Protein 2DKH (pdb70)

Structure (mmCIF, N/CA/C/O backbone):
data_2DKH
#
_entry.id   2DKH
#
_cell.length_a   73.590
_cell.length_b   73.590
_cell.length_c   224.770
_cell.angle_alpha   90.00
_cell.angle_beta   90.00
_cell.angle_gamma   120.00
#
_symmetry.space_group_name_H-M   'P 32 2 1'
#
loop_
_entity.id
_entity.type
_entity.pdbx_description
1 polymer '3-hydroxybenzoate hydroxylase'
2 non-polymer 'SULFATE ION'
3 non-polymer 'FLAVIN-ADENINE DINUCLEOTIDE'
4 non-polymer '3-HYDROXYBENZOIC ACID'
5 water water
#
loop_
_atom_site.group_PDB
_atom_site.id
_atom_site.type_symbol
_atom_site.label_atom_id
_atom_site.label_alt_id
_atom_site.label_comp_id
_atom_site.label_asym_id
_atom_site.label_entity_id
_atom_site.label_seq_id
_atom_site.pdbx_PDB_ins_code
_atom_site.Cartn_x
_atom_site.Cartn_y
_atom_site.Cartn_z
_atom_site.occupancy
_atom_site.B_iso_or_equiv
_atom_site.auth_seq_id
_atom_site.auth_comp_id
_atom_site.auth_asym_id
_atom_site.auth_atom_id
_atom_site.pdbx_PDB_model_num
ATOM 1 N N . MET A 1 1 ? 21.319 72.944 29.682 1.00 28.33 1 MET A N 1
ATOM 2 C CA . MET A 1 1 ? 20.047 73.183 28.948 1.00 30.69 1 MET A CA 1
ATOM 3 C C . MET A 1 1 ? 19.731 74.670 28.944 1.00 29.94 1 MET A C 1
ATOM 4 O O . MET A 1 1 ? 20.071 75.395 29.887 1.00 29.40 1 MET A O 1
ATOM 9 N N . GLN A 1 2 ? 19.098 75.136 27.875 1.00 24.08 2 GLN A N 1
ATOM 10 C CA . GLN A 1 2 ? 18.742 76.549 27.801 1.00 25.72 2 GLN A CA 1
ATOM 11 C C . GLN A 1 2 ? 17.232 76.687 27.745 1.00 25.52 2 GLN A C 1
ATOM 12 O O . GLN A 1 2 ? 16.545 75.871 27.126 1.00 26.86 2 GLN A O 1
ATOM 18 N N . PHE A 1 3 ? 16.725 77.711 28.421 1.00 22.86 3 PHE A N 1
ATOM 19 C CA . PHE A 1 3 ? 15.299 77.967 28.462 1.00 23.90 3 PHE A CA 1
ATOM 20 C C . PHE A 1 3 ? 15.013 79.421 28.820 1.00 25.70 3 PHE A C 1
ATOM 21 O O . PHE A 1 3 ? 15.937 80.192 29.081 1.00 23.81 3 PHE A O 1
ATOM 29 N N . HIS A 1 4 ? 13.727 79.770 28.839 1.00 24.97 4 HIS A N 1
ATOM 30 C CA . HIS A 1 4 ? 13.251 81.141 29.075 1.00 24.47 4 HIS A CA 1
ATOM 31 C C . HIS A 1 4 ? 13.652 81.984 27.864 1.00 26.68 4 HIS A C 1
ATOM 32 O O . HIS A 1 4 ? 13.718 83.207 27.944 1.00 26.14 4 HIS A O 1
ATOM 39 N N . LEU A 1 5 ? 13.896 81.326 26.735 1.00 26.48 5 LEU A N 1
ATOM 40 C CA . LEU A 1 5 ? 14.318 82.031 25.528 1.00 30.51 5 LEU A CA 1
ATOM 41 C C . LEU A 1 5 ? 13.327 83.090 25.057 1.00 31.56 5 LEU A C 1
ATOM 42 O O . LEU A 1 5 ? 13.723 84.183 24.636 1.00 30.03 5 LEU A O 1
ATOM 47 N N . ASN A 1 6 ? 12.042 82.765 25.129 1.00 29.96 6 ASN A N 1
ATOM 48 C CA . ASN A 1 6 ? 11.014 83.686 24.659 1.00 32.77 6 ASN A CA 1
ATOM 49 C C . ASN A 1 6 ? 10.210 84.344 25.765 1.00 37.15 6 ASN A C 1
ATOM 50 O O . ASN A 1 6 ? 9.193 84.992 25.505 1.00 35.50 6 ASN A O 1
ATOM 55 N N . GLY A 1 7 ? 10.687 84.196 26.994 1.00 29.88 7 GLY A N 1
ATOM 56 C CA . GLY A 1 7 ? 10.002 84.763 28.136 1.00 31.99 7 GLY A CA 1
ATOM 57 C C . GLY A 1 7 ? 10.110 83.784 29.287 1.00 30.76 7 GLY A C 1
ATOM 58 O O . GLY A 1 7 ? 10.451 82.619 29.087 1.00 28.56 7 GLY A O 1
ATOM 59 N N . PHE A 1 8 ? 9.826 84.246 30.496 1.00 32.37 8 PHE A N 1
ATOM 60 C CA . PHE A 1 8 ? 9.902 83.364 31.647 1.00 34.26 8 PHE A CA 1
ATOM 61 C C . PHE A 1 8 ? 8.811 82.311 31.574 1.00 33.83 8 PHE A C 1
ATOM 62 O O . PHE A 1 8 ? 7.649 82.613 31.317 1.00 32.35 8 PHE A O 1
ATOM 70 N N . ARG A 1 9 ? 9.205 81.069 31.808 1.00 31.83 9 ARG A N 1
ATOM 71 C CA . ARG A 1 9 ? 8.301 79.933 31.765 1.00 36.59 9 ARG A CA 1
ATOM 72 C C . ARG A 1 9 ? 8.481 79.201 33.096 1.00 34.61 9 ARG A C 1
ATOM 73 O O . ARG A 1 9 ? 9.553 78.676 33.379 1.00 30.16 9 ARG A O 1
ATOM 81 N N . PRO A 1 10 ? 7.438 79.171 33.944 1.00 35.67 10 PRO A N 1
ATOM 82 C CA . PRO A 1 10 ? 7.566 78.488 35.237 1.00 34.81 10 PRO A CA 1
ATOM 83 C C . PRO A 1 10 ? 7.538 76.961 35.156 1.00 31.51 10 PRO A C 1
ATOM 84 O O . PRO A 1 10 ? 7.182 76.390 34.130 1.00 31.05 10 PRO A O 1
ATOM 88 N N . GLY A 1 11 ? 7.930 76.313 36.249 1.00 30.44 11 GLY A N 1
ATOM 89 C CA . GLY A 1 11 ? 7.919 74.862 36.307 1.00 30.50 11 GLY A CA 1
ATOM 90 C C . GLY A 1 11 ? 9.142 74.182 35.728 1.00 29.80 11 GLY A C 1
ATOM 91 O O . GLY A 1 11 ? 10.147 74.823 35.430 1.00 30.71 11 GLY A O 1
ATOM 92 N N . ASN A 1 12 ? 9.056 72.867 35.572 1.00 28.71 12 ASN A N 1
ATOM 93 C CA . ASN A 1 12 ? 10.168 72.092 35.032 1.00 31.43 12 ASN A CA 1
ATOM 94 C C . ASN A 1 12 ? 10.377 72.472 33.566 1.00 28.40 12 ASN A C 1
ATOM 95 O O . ASN A 1 12 ? 9.490 72.277 32.737 1.00 24.22 12 ASN A O 1
ATOM 100 N N . PRO A 1 13 ? 11.555 73.019 33.230 1.00 25.74 13 PRO A N 1
ATOM 101 C CA . PRO A 1 13 ? 11.829 73.414 31.846 1.00 27.69 13 PRO A CA 1
ATOM 102 C C . PRO A 1 13 ? 11.867 72.252 30.854 1.00 27.35 13 PRO A C 1
ATOM 103 O O . PRO A 1 13 ? 11.807 72.474 29.644 1.00 26.87 13 PRO A O 1
ATOM 107 N N . LEU A 1 14 ? 11.956 71.020 31.362 1.00 25.24 14 LEU A N 1
ATOM 108 C CA . LEU A 1 14 ? 11.963 69.842 30.495 1.00 24.03 14 LEU A CA 1
ATOM 109 C C . LEU A 1 14 ? 10.556 69.558 29.956 1.00 29.88 14 LEU A C 1
ATOM 110 O O . LEU A 1 14 ? 10.377 68.707 29.078 1.00 31.58 14 LEU A O 1
ATOM 115 N N . ILE A 1 15 ? 9.558 70.258 30.490 1.00 25.20 15 ILE A N 1
ATOM 116 C CA . ILE A 1 15 ? 8.185 70.100 30.006 1.00 24.91 15 ILE A CA 1
ATOM 117 C C . ILE A 1 15 ? 7.985 71.212 28.983 1.00 30.40 15 ILE A C 1
ATOM 118 O O . ILE A 1 15 ? 7.849 72.377 29.343 1.00 28.98 15 ILE A O 1
ATOM 123 N N . ALA A 1 16 ? 7.975 70.854 27.705 1.00 28.77 16 ALA A N 1
ATOM 124 C CA . ALA A 1 16 ? 7.831 71.852 26.655 1.00 32.35 16 ALA A CA 1
ATOM 125 C C . ALA A 1 16 ? 6.396 72.344 26.522 1.00 29.94 16 ALA A C 1
ATOM 126 O O . ALA A 1 16 ? 5.459 71.665 26.917 1.00 28.03 16 ALA A O 1
ATOM 128 N N . PRO A 1 17 ? 6.214 73.563 25.996 1.00 31.01 17 PRO A N 1
ATOM 129 C CA . PRO A 1 17 ? 4.855 74.083 25.826 1.00 34.04 17 PRO A CA 1
ATOM 130 C C . PRO A 1 17 ? 4.206 73.243 24.729 1.00 31.73 17 PRO A C 1
ATOM 131 O O . PRO A 1 17 ? 4.879 72.848 23.779 1.00 31.78 17 PRO A O 1
ATOM 135 N N . ALA A 1 18 ? 2.913 72.970 24.853 1.00 32.15 18 ALA A N 1
ATOM 136 C CA . ALA A 1 18 ? 2.216 72.185 23.839 1.00 33.33 18 ALA A CA 1
ATOM 137 C C . ALA A 1 18 ? 2.147 72.987 22.542 1.00 37.25 18 ALA A C 1
ATOM 138 O O . ALA A 1 18 ? 1.758 74.159 22.547 1.00 37.09 18 ALA A O 1
ATOM 140 N N . SER A 1 19 ? 2.529 72.364 21.431 1.00 32.87 19 SER A N 1
ATOM 141 C CA . SER A 1 19 ? 2.501 73.043 20.141 1.00 34.09 19 SER A CA 1
ATOM 142 C C . SER A 1 19 ? 1.108 73.035 19.521 1.00 34.14 19 SER A C 1
ATOM 143 O O . SER A 1 19 ? 0.408 72.028 19.561 1.00 33.20 19 SER A O 1
ATOM 146 N N . PRO A 1 20 ? 0.686 74.168 18.943 1.00 36.27 20 PRO A N 1
ATOM 147 C CA . PRO A 1 20 ? -0.641 74.214 18.325 1.00 37.60 20 PRO A CA 1
ATOM 148 C C . PRO A 1 20 ? -0.657 73.420 17.020 1.00 39.72 20 PRO A C 1
ATOM 149 O O . PRO A 1 20 ? -1.716 73.156 16.457 1.00 41.88 20 PRO A O 1
ATOM 153 N N . LEU A 1 21 ? 0.528 73.033 16.551 1.00 36.29 21 LEU A N 1
ATOM 154 C CA . LEU A 1 21 ? 0.653 72.263 15.317 1.00 35.15 21 LEU A CA 1
ATOM 155 C C . LEU A 1 21 ? 0.310 70.796 15.523 1.00 38.70 21 LEU A C 1
ATOM 156 O O . LEU A 1 21 ? 0.018 70.078 14.567 1.00 36.51 21 LEU A O 1
ATOM 161 N N . ALA A 1 22 ? 0.349 70.344 16.771 1.00 37.12 22 ALA A N 1
ATOM 162 C CA . ALA A 1 22 ? 0.054 68.947 17.058 1.00 40.85 22 ALA A CA 1
ATOM 163 C C . ALA A 1 22 ? -1.341 68.743 17.634 1.00 38.75 22 ALA A C 1
ATOM 164 O O . ALA A 1 22 ? -1.628 69.150 18.757 1.00 40.37 22 ALA A O 1
ATOM 166 N N . PRO A 1 23 ? -2.234 68.102 16.866 1.00 40.02 23 PRO A N 1
ATOM 167 C CA . PRO A 1 23 ? -3.585 67.882 17.389 1.00 40.98 23 PRO A CA 1
ATOM 168 C C . PRO A 1 23 ? -3.555 67.028 18.656 1.00 43.51 23 PRO A C 1
ATOM 169 O O . PRO A 1 23 ? -2.641 66.220 18.847 1.00 42.57 23 PRO A O 1
ATOM 173 N N . ALA A 1 24 ? -4.546 67.214 19.523 1.00 41.22 24 ALA A N 1
ATOM 174 C CA . ALA A 1 24 ? -4.615 66.453 20.766 1.00 39.55 24 ALA A CA 1
ATOM 175 C C . ALA A 1 24 ? -4.793 64.962 20.473 1.00 36.76 24 ALA A C 1
ATOM 176 O O . ALA A 1 24 ? -5.352 64.589 19.440 1.00 36.67 24 ALA A O 1
ATOM 178 N N . HIS A 1 25 ? -4.307 64.124 21.385 1.00 35.28 25 HIS A N 1
ATOM 179 C CA . HIS A 1 25 ? -4.408 62.670 21.255 1.00 38.65 25 HIS A CA 1
ATOM 180 C C . HIS A 1 25 ? -5.881 62.262 21.240 1.00 41.11 25 HIS A C 1
ATOM 181 O O . HIS A 1 25 ? -6.669 62.723 22.066 1.00 42.70 25 HIS A O 1
ATOM 188 N N . THR A 1 26 ? -6.246 61.391 20.308 1.00 43.49 26 THR A N 1
ATOM 189 C CA . THR A 1 26 ? -7.626 60.937 20.197 1.00 43.34 26 THR A CA 1
ATOM 190 C C . THR A 1 26 ? -7.769 59.467 20.591 1.00 44.82 26 THR A C 1
ATOM 191 O O . THR A 1 26 ? -6.827 58.680 20.464 1.00 38.22 26 THR A O 1
ATOM 195 N N . GLU A 1 27 ? -8.954 59.108 21.070 1.00 44.82 27 GLU A N 1
ATOM 196 C CA . GLU A 1 27 ? -9.238 57.741 21.489 1.00 43.88 27 GLU A CA 1
ATOM 197 C C . GLU A 1 27 ? -9.000 56.796 20.312 1.00 42.65 27 GLU A C 1
ATOM 198 O O . GLU A 1 27 ? -8.401 55.728 20.462 1.00 43.97 27 GLU A O 1
ATOM 204 N N . ALA A 1 28 ? -9.466 57.203 19.137 1.00 41.02 28 ALA A N 1
ATOM 205 C CA . ALA A 1 28 ? -9.295 56.407 17.933 1.00 36.07 28 ALA A CA 1
ATOM 206 C C . ALA A 1 28 ? -7.997 56.800 17.237 1.00 36.46 28 ALA A C 1
ATOM 207 O O . ALA A 1 28 ? -7.522 57.927 17.382 1.00 35.81 28 ALA A O 1
ATOM 209 N N . VAL A 1 29 ? -7.421 55.862 16.494 1.00 36.93 29 VAL A N 1
ATOM 210 C CA . VAL A 1 29 ? -6.197 56.133 15.750 1.00 39.46 29 VAL A CA 1
ATOM 211 C C . VAL A 1 29 ? -6.583 57.050 14.595 1.00 39.76 29 VAL A C 1
ATOM 212 O O . VAL A 1 29 ? -7.589 56.821 13.929 1.00 40.31 29 VAL A O 1
ATOM 216 N N . PRO A 1 30 ? -5.796 58.107 14.348 1.00 40.55 30 PRO A N 1
ATOM 217 C CA . PRO A 1 30 ? -6.114 59.021 13.248 1.00 38.79 30 PRO A CA 1
ATOM 218 C C . PRO A 1 30 ? -6.224 58.294 11.910 1.00 35.85 30 PRO A C 1
ATOM 219 O O . PRO A 1 30 ? -5.643 57.227 11.725 1.00 37.11 30 PRO A O 1
ATOM 223 N N . SER A 1 31 ? -6.976 58.872 10.979 1.00 35.87 31 SER A N 1
ATOM 224 C CA . SER A 1 31 ? -7.170 58.259 9.670 1.00 38.62 31 SER A CA 1
ATOM 225 C C . SER A 1 31 ? -5.953 58.397 8.764 1.00 36.12 31 SER A C 1
ATOM 226 O O . SER A 1 31 ? -5.734 57.573 7.875 1.00 36.00 31 SER A O 1
ATOM 229 N N . GLN A 1 32 ? -5.174 59.448 8.979 1.00 34.53 32 GLN A N 1
ATOM 230 C CA . GLN A 1 32 ? -3.976 59.681 8.178 1.00 35.30 32 GLN A CA 1
ATOM 231 C C . GLN A 1 32 ? -2.876 60.235 9.068 1.00 29.43 32 GLN A C 1
ATOM 232 O O . GLN A 1 32 ? -3.139 61.047 9.953 1.00 32.43 32 GLN A O 1
ATOM 238 N N . VAL A 1 33 ? -1.648 59.788 8.834 1.00 30.57 33 VAL A N 1
ATOM 239 C CA . VAL A 1 33 ? -0.514 60.267 9.615 1.00 28.45 33 VAL A CA 1
ATOM 240 C C . VAL A 1 33 ? 0.722 60.297 8.734 1.00 26.88 33 VAL A C 1
ATOM 241 O O . VAL A 1 33 ? 0.756 59.683 7.670 1.00 29.68 33 VAL A O 1
ATOM 245 N N . ASP A 1 34 ? 1.738 61.017 9.188 1.00 25.54 34 ASP A N 1
ATOM 246 C CA . ASP A 1 34 ? 2.988 61.104 8.447 1.00 27.61 34 ASP A CA 1
ATOM 247 C C . ASP A 1 34 ? 3.774 59.830 8.700 1.00 28.28 34 ASP A C 1
ATOM 248 O O . ASP A 1 34 ? 4.266 59.191 7.770 1.00 29.04 34 ASP A O 1
ATOM 253 N N . VAL A 1 35 ? 3.860 59.450 9.970 1.00 26.58 35 VAL A N 1
ATOM 254 C CA . VAL A 1 35 ? 4.594 58.258 10.358 1.00 25.01 35 VAL A CA 1
ATOM 255 C C . VAL A 1 35 ? 3.799 57.372 11.313 1.00 23.49 35 VAL A C 1
ATOM 256 O O . VAL A 1 35 ? 3.287 57.840 12.329 1.00 24.99 35 VAL A O 1
ATOM 260 N N . LEU A 1 36 ? 3.682 56.097 10.961 1.00 27.10 36 LEU A N 1
ATOM 261 C CA . LEU A 1 36 ? 3.014 55.137 11.831 1.00 25.41 36 LEU A CA 1
ATOM 262 C C . LEU A 1 36 ? 4.123 54.209 12.311 1.00 26.60 36 LEU A C 1
ATOM 263 O O . LEU A 1 36 ? 4.807 53.573 11.502 1.00 26.91 36 LEU A O 1
ATOM 268 N N . ILE A 1 37 ? 4.312 54.153 13.623 1.00 23.72 37 ILE A N 1
ATOM 269 C CA . ILE A 1 37 ? 5.338 53.304 14.223 1.00 22.77 37 ILE A CA 1
ATOM 270 C C . ILE A 1 37 ? 4.625 52.121 14.852 1.00 24.05 37 ILE A C 1
ATOM 271 O O . ILE A 1 37 ? 3.667 52.306 15.596 1.00 25.25 37 ILE A O 1
ATOM 276 N N . VAL A 1 38 ? 5.081 50.911 14.548 1.00 23.59 38 VAL A N 1
ATOM 277 C CA . VAL A 1 38 ? 4.455 49.717 15.105 1.00 24.17 38 VAL A CA 1
ATOM 278 C C . VAL A 1 38 ? 5.339 49.103 16.187 1.00 27.15 38 VAL A C 1
ATOM 279 O O . VAL A 1 38 ? 6.446 48.637 15.902 1.00 24.87 38 VAL A O 1
ATOM 283 N N . GLY A 1 39 ? 4.843 49.124 17.422 1.00 25.00 39 GLY A N 1
ATOM 284 C CA . GLY A 1 39 ? 5.571 48.553 18.537 1.00 26.83 39 GLY A CA 1
ATOM 285 C C . GLY A 1 39 ? 6.173 49.542 19.517 1.00 28.62 39 GLY A C 1
ATOM 286 O O . GLY A 1 39 ? 6.929 50.436 19.123 1.00 29.88 39 GLY A O 1
ATOM 287 N N . CYS A 1 40 ? 5.838 49.383 20.795 1.00 23.90 40 CYS A N 1
ATOM 288 C CA . CYS A 1 40 ? 6.372 50.249 21.844 1.00 24.00 40 CYS A CA 1
ATOM 289 C C . CYS A 1 40 ? 7.487 49.565 22.617 1.00 23.25 40 CYS A C 1
ATOM 290 O O . CYS A 1 40 ? 7.513 49.589 23.852 1.00 24.57 40 CYS A O 1
ATOM 293 N N . GLY A 1 41 ? 8.400 48.942 21.881 1.00 24.50 41 GLY A N 1
ATOM 294 C CA . GLY A 1 41 ? 9.539 48.315 22.522 1.00 22.98 41 GLY A CA 1
ATOM 295 C C . GLY A 1 41 ? 10.644 49.362 22.474 1.00 21.66 41 GLY A C 1
ATOM 296 O O . GLY A 1 41 ? 10.382 50.516 22.113 1.00 22.65 41 GLY A O 1
ATOM 297 N N . PRO A 1 42 ? 11.888 49.006 22.814 1.00 22.89 42 PRO A N 1
ATOM 298 C CA . PRO A 1 42 ? 12.990 49.975 22.786 1.00 23.37 42 PRO A CA 1
ATOM 299 C C . PRO A 1 42 ? 13.145 50.680 21.441 1.00 25.05 42 PRO A C 1
ATOM 300 O O . PRO A 1 42 ? 13.344 51.895 21.384 1.00 24.85 42 PRO A O 1
ATOM 304 N N . ALA A 1 43 ? 13.035 49.927 20.351 1.00 22.29 43 ALA A N 1
ATOM 305 C CA . ALA A 1 43 ? 13.190 50.535 19.034 1.00 25.73 43 ALA A CA 1
ATOM 306 C C . ALA A 1 43 ? 12.079 51.542 18.728 1.00 26.17 43 ALA A C 1
ATOM 307 O O . ALA A 1 43 ? 12.339 52.671 18.283 1.00 23.82 43 ALA A O 1
ATOM 309 N N . GLY A 1 44 ? 10.839 51.140 18.976 1.00 24.15 44 GLY A N 1
ATOM 310 C CA . GLY A 1 44 ? 9.719 52.021 18.685 1.00 22.00 44 GLY A CA 1
ATOM 311 C C . GLY A 1 44 ? 9.687 53.270 19.546 1.00 22.90 44 GLY A C 1
ATOM 312 O O . GLY A 1 44 ? 9.387 54.359 19.053 1.00 23.60 44 GLY A O 1
ATOM 313 N N . LEU A 1 45 ? 10.000 53.128 20.829 1.00 21.21 45 LEU A N 1
ATOM 314 C CA . LEU A 1 45 ? 9.975 54.275 21.728 1.00 22.83 45 LEU A CA 1
ATOM 315 C C . LEU A 1 45 ? 11.127 55.238 21.469 1.00 25.71 45 LEU A C 1
ATOM 316 O O . LEU A 1 45 ? 10.987 56.440 21.698 1.00 23.84 45 LEU A O 1
ATOM 321 N N . THR A 1 46 ? 12.259 54.713 21.001 1.00 21.01 46 THR A N 1
ATOM 322 C CA . THR A 1 46 ? 13.399 55.573 20.677 1.00 21.55 46 THR A CA 1
ATOM 323 C C . THR A 1 46 ? 12.979 56.431 19.474 1.00 22.97 46 THR A C 1
ATOM 324 O O . THR A 1 46 ? 13.179 57.651 19.451 1.00 20.90 46 THR A O 1
ATOM 328 N N . LEU A 1 47 ? 12.388 55.787 18.476 1.00 22.42 47 LEU A N 1
ATOM 329 C CA . LEU A 1 47 ? 11.942 56.500 17.282 1.00 21.43 47 LEU A CA 1
ATOM 330 C C . LEU A 1 47 ? 10.836 57.494 17.617 1.00 22.85 47 LEU A C 1
ATOM 331 O O . LEU A 1 47 ? 10.856 58.640 17.150 1.00 21.89 47 LEU A O 1
ATOM 336 N N . ALA A 1 48 ? 9.876 57.072 18.435 1.00 22.65 48 ALA A N 1
ATOM 337 C CA . ALA A 1 48 ? 8.776 57.961 18.814 1.00 23.13 48 ALA A CA 1
ATOM 338 C C . ALA A 1 48 ? 9.285 59.177 19.590 1.00 24.11 48 ALA A C 1
ATOM 339 O O . ALA A 1 48 ? 8.845 60.307 19.362 1.00 22.35 48 ALA A O 1
ATOM 341 N N . ALA A 1 49 ? 10.216 58.940 20.506 1.00 20.85 49 ALA A N 1
ATOM 342 C CA . ALA A 1 49 ? 10.778 60.020 21.310 1.00 20.64 49 ALA A CA 1
ATOM 343 C C . ALA A 1 49 ? 11.484 61.016 20.397 1.00 22.21 49 ALA A C 1
ATOM 344 O O . ALA A 1 49 ? 11.409 62.237 20.608 1.00 23.24 49 ALA A O 1
ATOM 346 N N . GLN A 1 50 ? 12.165 60.506 19.376 1.00 21.27 50 GLN A N 1
ATOM 347 C CA . GLN A 1 50 ? 12.857 61.390 18.442 1.00 23.09 50 GLN A CA 1
ATOM 348 C C . GLN A 1 50 ? 11.854 62.225 17.638 1.00 21.90 50 GLN A C 1
ATOM 349 O O . GLN A 1 50 ? 11.976 63.451 17.552 1.00 23.37 50 GLN A O 1
ATOM 355 N N . LEU A 1 51 ? 10.844 61.572 17.073 1.00 22.24 51 LEU A N 1
ATOM 356 C CA . LEU A 1 51 ? 9.865 62.288 16.261 1.00 24.42 51 LEU A CA 1
ATOM 357 C C . LEU A 1 51 ? 8.947 63.213 17.065 1.00 25.22 51 LEU A C 1
ATOM 358 O O . LEU A 1 51 ? 8.372 64.153 16.514 1.00 26.31 51 LEU A O 1
ATOM 363 N N . ALA A 1 52 ? 8.822 62.958 18.365 1.00 23.64 52 ALA A N 1
ATOM 364 C CA . ALA A 1 52 ? 7.976 63.781 19.228 1.00 21.17 52 ALA A CA 1
ATOM 365 C C . ALA A 1 52 ? 8.514 65.205 19.314 1.00 25.33 52 ALA A C 1
ATOM 366 O O . ALA A 1 52 ? 7.787 66.127 19.682 1.00 25.49 52 ALA A O 1
ATOM 368 N N . ALA A 1 53 ? 9.788 65.382 18.980 1.00 24.10 53 ALA A N 1
ATOM 369 C CA . ALA A 1 53 ? 10.396 66.709 19.039 1.00 26.09 53 ALA A CA 1
ATOM 370 C C . ALA A 1 53 ? 9.930 67.602 17.898 1.00 29.27 53 ALA A C 1
ATOM 371 O O . ALA A 1 53 ? 10.128 68.817 17.931 1.00 31.64 53 ALA A O 1
ATOM 373 N N . PHE A 1 54 ? 9.307 66.998 16.891 1.00 25.71 54 PHE A N 1
ATOM 374 C CA . PHE A 1 54 ? 8.856 67.733 15.712 1.00 25.49 54 PHE A CA 1
ATOM 375 C C . PHE A 1 54 ? 7.333 67.716 15.640 1.00 25.53 54 PHE A C 1
ATOM 376 O O . PHE A 1 54 ? 6.737 66.858 14.989 1.00 25.07 54 PHE A O 1
ATOM 384 N N . PRO A 1 55 ? 6.686 68.695 16.291 1.00 28.35 55 PRO A N 1
ATOM 385 C CA . PRO A 1 55 ? 5.223 68.798 16.327 1.00 25.78 55 PRO A CA 1
ATOM 386 C C . PRO A 1 55 ? 4.519 68.985 14.984 1.00 30.45 55 PRO A C 1
ATOM 387 O O . PRO A 1 55 ? 3.317 68.735 14.874 1.00 29.56 55 PRO A O 1
ATOM 391 N N . ASP A 1 56 ? 5.267 69.413 13.970 1.00 25.35 56 ASP A N 1
ATOM 392 C CA . ASP A 1 56 ? 4.727 69.606 12.627 1.00 30.16 56 ASP A CA 1
ATOM 393 C C . ASP A 1 56 ? 4.546 68.268 11.907 1.00 31.49 56 ASP A C 1
ATOM 394 O O . ASP A 1 56 ? 3.898 68.188 10.862 1.00 31.17 56 ASP A O 1
ATOM 399 N N . ILE A 1 57 ? 5.131 67.218 12.473 1.00 28.70 57 ILE A N 1
ATOM 400 C CA . ILE A 1 57 ? 5.039 65.879 11.905 1.00 25.75 57 ILE A CA 1
ATOM 401 C C . ILE A 1 57 ? 4.019 65.084 12.720 1.00 28.82 57 ILE A C 1
ATOM 402 O O . ILE A 1 57 ? 4.103 65.027 13.951 1.00 25.83 57 ILE A O 1
ATOM 407 N N . ARG A 1 58 ? 3.045 64.499 12.029 1.00 26.29 58 ARG A N 1
ATOM 408 C CA . ARG A 1 58 ? 2.007 63.702 12.684 1.00 28.92 58 ARG A CA 1
ATOM 409 C C . ARG A 1 58 ? 2.485 62.263 12.838 1.00 26.65 58 ARG A C 1
ATOM 410 O O . ARG A 1 58 ? 2.523 61.501 11.870 1.00 26.38 58 ARG A O 1
ATOM 418 N N . THR A 1 59 ? 2.850 61.909 14.064 1.00 24.58 59 THR A N 1
ATOM 419 C CA . THR A 1 59 ? 3.329 60.571 14.379 1.00 25.02 59 THR A CA 1
ATOM 420 C C . THR A 1 59 ? 2.317 59.820 15.250 1.00 26.19 59 THR A C 1
ATOM 421 O O . THR A 1 59 ? 1.729 60.386 16.173 1.00 28.29 59 THR A O 1
ATOM 425 N N . CYS A 1 60 ? 2.124 58.543 14.941 1.00 24.72 60 CYS A N 1
ATOM 426 C CA . CYS A 1 60 ? 1.226 57.688 15.694 1.00 25.79 60 CYS A CA 1
ATOM 427 C C . CYS A 1 60 ? 2.014 56.417 15.971 1.00 28.65 60 CYS A C 1
ATOM 428 O O . CYS A 1 60 ? 2.647 55.870 15.068 1.00 27.29 60 CYS A O 1
ATOM 431 N N . ILE A 1 61 ? 2.015 55.978 17.224 1.00 25.17 61 ILE A N 1
ATOM 432 C CA . ILE A 1 61 ? 2.699 54.748 17.570 1.00 23.65 61 ILE A CA 1
ATOM 433 C C . ILE A 1 61 ? 1.681 53.813 18.202 1.00 26.01 61 ILE A C 1
ATOM 434 O O . ILE A 1 61 ? 0.983 54.175 19.150 1.00 26.49 61 ILE A O 1
ATOM 439 N N . VAL A 1 62 ? 1.579 52.619 17.635 1.00 24.71 62 VAL A N 1
ATOM 440 C CA . VAL A 1 62 ? 0.640 51.629 18.124 1.00 24.32 62 VAL A CA 1
ATOM 441 C C . VAL A 1 62 ? 1.363 50.483 18.803 1.00 23.74 62 VAL A C 1
ATOM 442 O O . VAL A 1 62 ? 2.535 50.215 18.530 1.00 27.66 62 VAL A O 1
ATOM 446 N N . GLU A 1 63 ? 0.652 49.803 19.694 1.00 23.83 63 GLU A N 1
ATOM 447 C CA . GLU A 1 63 ? 1.219 48.693 20.450 1.00 24.37 63 GLU A CA 1
ATOM 448 C C . GLU A 1 63 ? 0.091 47.720 20.769 1.00 25.38 63 GLU A C 1
ATOM 449 O O . GLU A 1 63 ? -0.986 48.151 21.168 1.00 27.74 63 GLU A O 1
ATOM 455 N N . GLN A 1 64 ? 0.339 46.422 20.602 1.00 27.35 64 GLN A N 1
ATOM 456 C CA . GLN A 1 64 ? -0.693 45.427 20.876 1.00 28.64 64 GLN A CA 1
ATOM 457 C C . GLN A 1 64 ? -0.916 45.243 22.368 1.00 30.42 64 GLN A C 1
ATOM 458 O O . GLN A 1 64 ? -2.031 44.941 22.786 1.00 27.50 64 GLN A O 1
ATOM 464 N N . LYS A 1 65 ? 0.134 45.419 23.171 1.00 29.21 65 LYS A N 1
ATOM 465 C CA . LYS A 1 65 ? -0.010 45.324 24.619 1.00 29.41 65 LYS A CA 1
ATOM 466 C C . LYS A 1 65 ? -0.971 46.438 25.030 1.00 31.13 65 LYS A C 1
ATOM 467 O O . LYS A 1 65 ? -1.093 47.452 24.341 1.00 29.28 65 LYS A O 1
ATOM 473 N N . GLU A 1 66 ? -1.650 46.259 26.154 1.00 28.82 66 GLU A N 1
ATOM 474 C CA . GLU A 1 66 ? -2.647 47.234 26.575 1.00 29.34 66 GLU A CA 1
ATOM 475 C C . GLU A 1 66 ? -2.169 48.420 27.384 1.00 27.40 66 GLU A C 1
ATOM 476 O O . GLU A 1 66 ? -2.950 49.311 27.713 1.00 29.41 66 GLU A O 1
ATOM 482 N N . GLY A 1 67 ? -0.882 48.447 27.686 1.00 28.65 67 GLY A N 1
ATOM 483 C CA . GLY A 1 67 ? -0.341 49.553 28.451 1.00 25.40 67 GLY A CA 1
ATOM 484 C C . GLY A 1 67 ? 1.155 49.375 28.555 1.00 26.69 67 GLY A C 1
ATOM 485 O O . GLY A 1 67 ? 1.699 48.402 28.021 1.00 28.99 67 GLY A O 1
ATOM 486 N N . PRO A 1 68 ? 1.849 50.296 29.229 1.00 27.87 68 PRO A N 1
ATOM 487 C CA . PRO A 1 68 ? 3.303 50.213 29.392 1.00 27.21 68 PRO A CA 1
ATOM 488 C C . PRO A 1 68 ? 3.715 49.016 30.240 1.00 32.69 68 PRO A C 1
ATOM 489 O O . PRO A 1 68 ? 2.971 48.587 31.132 1.00 30.41 68 PRO A O 1
ATOM 493 N N . MET A 1 69 ? 4.894 48.471 29.964 1.00 28.11 69 MET A N 1
ATOM 494 C CA . MET A 1 69 ? 5.375 47.335 30.749 1.00 31.39 69 MET A CA 1
ATOM 495 C C . MET A 1 69 ? 5.953 47.827 32.077 1.00 30.80 69 MET A C 1
ATOM 496 O O . MET A 1 69 ? 6.340 48.996 32.205 1.00 28.33 69 MET A O 1
ATOM 501 N N . GLU A 1 70 ? 5.996 46.938 33.067 1.00 31.24 70 GLU A N 1
ATOM 502 C CA . GLU A 1 70 ? 6.538 47.275 34.382 1.00 31.22 70 GLU A CA 1
ATOM 503 C C . GLU A 1 70 ? 7.848 46.545 34.614 1.00 32.43 70 GLU A C 1
ATOM 504 O O . GLU A 1 70 ? 8.695 46.991 35.378 1.00 30.70 70 GLU A O 1
ATOM 510 N N . LEU A 1 71 ? 8.011 45.412 33.948 1.00 31.62 71 LEU A N 1
ATOM 511 C CA . LEU A 1 71 ? 9.227 44.630 34.098 1.00 36.59 71 LEU A CA 1
ATOM 512 C C . LEU A 1 71 ? 9.582 44.105 32.716 1.00 40.26 71 LEU A C 1
ATOM 513 O O . LEU A 1 71 ? 8.791 43.400 32.078 1.00 42.54 71 LEU A O 1
ATOM 518 N N . GLY A 1 72 ? 10.772 44.462 32.251 1.00 38.09 72 GLY A N 1
ATOM 519 C CA . GLY A 1 72 ? 11.188 44.050 30.929 1.00 38.66 72 GLY A CA 1
ATOM 520 C C . GLY A 1 72 ? 12.148 42.887 30.855 1.00 36.41 72 GLY A C 1
ATOM 521 O O . GLY A 1 72 ? 12.716 42.444 31.857 1.00 35.22 72 GLY A O 1
ATOM 522 N N . GLN A 1 73 ? 12.334 42.402 29.636 1.00 31.11 73 GLN A N 1
ATOM 523 C CA . GLN A 1 73 ? 13.214 41.284 29.380 1.00 30.48 73 GLN A CA 1
ATOM 524 C C . GLN A 1 73 ? 14.685 41.694 29.279 1.00 31.48 73 GLN A C 1
ATOM 525 O O . GLN A 1 73 ? 15.567 40.943 29.679 1.00 33.92 73 GLN A O 1
ATOM 531 N N . ALA A 1 74 ? 14.953 42.884 28.750 1.00 29.71 74 ALA A N 1
ATOM 532 C CA . ALA A 1 74 ? 16.337 43.344 28.614 1.00 28.11 74 ALA A CA 1
ATOM 533 C C . ALA A 1 74 ? 16.731 44.265 29.769 1.00 24.72 74 ALA A C 1
ATOM 534 O O . ALA A 1 74 ? 15.873 44.866 30.402 1.00 28.14 74 ALA A O 1
ATOM 536 N N . ASP A 1 75 ? 18.029 44.365 30.048 1.00 23.00 75 ASP A N 1
ATOM 537 C CA . ASP A 1 75 ? 18.481 45.239 31.127 1.00 23.10 75 ASP A CA 1
ATOM 538 C C . ASP A 1 75 ? 19.854 45.871 30.910 1.00 24.02 75 ASP A C 1
ATOM 539 O O . ASP A 1 75 ? 20.229 46.785 31.641 1.00 24.74 75 ASP A O 1
ATOM 544 N N . GLY A 1 76 ? 20.597 45.405 29.910 1.00 25.00 76 GLY A N 1
ATOM 545 C CA . GLY A 1 76 ? 21.923 45.961 29.664 1.00 24.08 76 GLY A CA 1
ATOM 546 C C . GLY A 1 76 ? 21.913 47.279 28.902 1.00 24.28 76 GLY A C 1
ATOM 547 O O . GLY A 1 76 ? 21.332 47.366 27.830 1.00 23.34 76 GLY A O 1
ATOM 548 N N . ILE A 1 77 ? 22.555 48.306 29.461 1.00 23.24 77 ILE A N 1
ATOM 549 C CA . ILE A 1 77 ? 22.620 49.619 28.827 1.00 22.42 77 ILE A CA 1
ATOM 550 C C . ILE A 1 77 ? 24.085 49.932 28.522 1.00 21.29 77 ILE A C 1
ATOM 551 O O . ILE A 1 77 ? 24.888 50.189 29.423 1.00 23.35 77 ILE A O 1
ATOM 556 N N . ALA A 1 78 ? 24.427 49.913 27.238 1.00 20.26 78 ALA A N 1
ATOM 557 C CA . ALA A 1 78 ? 25.804 50.148 26.812 1.00 19.77 78 ALA A CA 1
ATOM 558 C C . ALA A 1 78 ? 26.241 51.607 26.895 1.00 22.06 78 ALA A C 1
ATOM 559 O O . ALA A 1 78 ? 25.410 52.511 26.913 1.00 21.55 78 ALA A O 1
ATOM 561 N N . CYS A 1 79 ? 27.555 51.820 26.955 1.00 22.79 79 CYS A N 1
ATOM 562 C CA . CYS A 1 79 ? 28.126 53.166 27.013 1.00 21.39 79 CYS A CA 1
ATOM 563 C C . CYS A 1 79 ? 27.554 54.061 25.909 1.00 24.31 79 CYS A C 1
ATOM 564 O O . CYS A 1 79 ? 27.112 55.174 26.176 1.00 22.11 79 CYS A O 1
ATOM 567 N N . ARG A 1 80 ? 27.576 53.583 24.668 1.00 20.90 80 ARG A N 1
ATOM 568 C CA . ARG A 1 80 ? 27.065 54.400 23.558 1.00 20.56 80 ARG A CA 1
ATOM 569 C C . ARG A 1 80 ? 25.571 54.681 23.702 1.00 22.51 80 ARG A C 1
ATOM 570 O O . ARG A 1 80 ? 25.074 55.719 23.252 1.00 22.77 80 ARG A O 1
ATOM 578 N N . THR A 1 81 ? 24.852 53.762 24.331 1.00 19.36 81 THR A N 1
ATOM 579 C CA . THR A 1 81 ? 23.424 53.963 24.561 1.00 20.25 81 THR A CA 1
ATOM 580 C C . THR A 1 81 ? 23.254 55.092 25.581 1.00 20.75 81 THR A C 1
ATOM 581 O O . THR A 1 81 ? 22.383 55.939 25.422 1.00 20.39 81 THR A O 1
ATOM 585 N N . MET A 1 82 ? 24.085 55.102 26.621 1.00 20.43 82 MET A N 1
ATOM 586 C CA . MET A 1 82 ? 24.026 56.184 27.613 1.00 20.03 82 MET A CA 1
ATOM 587 C C . MET A 1 82 ? 24.286 57.525 26.904 1.00 20.56 82 MET A C 1
ATOM 588 O O . MET A 1 82 ? 23.705 58.556 27.257 1.00 21.14 82 MET A O 1
ATOM 593 N N . GLU A 1 83 ? 25.171 57.521 25.908 1.00 19.73 83 GLU A N 1
ATOM 594 C CA . GLU A 1 83 ? 25.460 58.759 25.181 1.00 19.05 83 GLU A CA 1
ATOM 595 C C . GLU A 1 83 ? 24.230 59.243 24.439 1.00 22.30 83 GLU A C 1
ATOM 596 O O . GLU A 1 83 ? 24.004 60.448 24.321 1.00 22.09 83 GLU A O 1
ATOM 602 N N . MET A 1 84 ? 23.431 58.308 23.931 1.00 20.76 84 MET A N 1
ATOM 603 C CA . MET A 1 84 ? 22.189 58.687 23.249 1.00 18.86 84 MET A CA 1
ATOM 604 C C . MET A 1 84 ? 21.172 59.164 24.292 1.00 21.16 84 MET A C 1
ATOM 605 O O . MET A 1 84 ? 20.415 60.108 24.046 1.00 20.93 84 MET A O 1
ATOM 610 N N . PHE A 1 85 ? 21.134 58.508 25.454 1.00 21.55 85 PHE A N 1
ATOM 611 C CA . PHE A 1 85 ? 20.203 58.927 26.497 1.00 22.43 85 PHE A CA 1
ATOM 612 C C . PHE A 1 85 ? 20.531 60.361 26.921 1.00 21.80 85 PHE A C 1
ATOM 613 O O . PHE A 1 85 ? 19.640 61.128 27.265 1.00 21.30 85 PHE A O 1
ATOM 621 N N . GLU A 1 86 ? 21.812 60.717 26.894 1.00 20.86 86 GLU A N 1
ATOM 622 C CA . GLU A 1 86 ? 22.226 62.076 27.244 1.00 20.89 86 GLU A CA 1
ATOM 623 C C . GLU A 1 86 ? 21.661 63.031 26.182 1.00 22.51 86 GLU A C 1
ATOM 624 O O . GLU A 1 86 ? 21.270 64.162 26.494 1.00 20.10 86 GLU A O 1
ATOM 630 N N . ALA A 1 87 ? 21.620 62.569 24.933 1.00 20.04 87 ALA A N 1
ATOM 631 C CA . ALA A 1 87 ? 21.065 63.373 23.828 1.00 18.93 87 ALA A CA 1
ATOM 632 C C . ALA A 1 87 ? 19.572 63.608 24.042 1.00 22.84 87 ALA A C 1
ATOM 633 O O . ALA A 1 87 ? 19.020 64.600 23.553 1.00 20.53 87 ALA A O 1
ATOM 635 N N . PHE A 1 88 ? 18.914 62.689 24.753 1.00 21.55 88 PHE A N 1
ATOM 636 C CA . PHE A 1 88 ? 17.481 62.816 25.056 1.00 21.23 88 PHE A CA 1
ATOM 637 C C . PHE A 1 88 ? 17.255 63.434 26.438 1.00 23.99 88 PHE A C 1
ATOM 638 O O . PHE A 1 88 ? 16.124 63.476 26.945 1.00 23.60 88 PHE A O 1
ATOM 646 N N . GLU A 1 89 ? 18.343 63.886 27.050 1.00 20.18 89 GLU A N 1
ATOM 647 C CA . GLU A 1 89 ? 18.324 64.531 28.355 1.00 22.65 89 GLU A CA 1
ATOM 648 C C . GLU A 1 89 ? 17.841 63.716 29.556 1.00 25.31 89 GLU A C 1
ATOM 649 O O . GLU A 1 89 ? 17.235 64.272 30.474 1.00 26.32 89 GLU A O 1
ATOM 655 N N . PHE A 1 90 ? 18.076 62.405 29.558 1.00 22.47 90 PHE A N 1
ATOM 656 C CA . PHE A 1 90 ? 17.693 61.637 30.741 1.00 22.05 90 PHE A CA 1
ATOM 657 C C . PHE A 1 90 ? 18.783 60.663 31.214 1.00 26.66 90 PHE A C 1
ATOM 658 O O . PHE A 1 90 ? 18.534 59.784 32.031 1.00 25.15 90 PHE A O 1
ATOM 666 N N . ALA A 1 91 ? 20.007 60.858 30.732 1.00 25.66 91 ALA A N 1
ATOM 667 C CA . ALA A 1 91 ? 21.110 59.989 31.141 1.00 27.40 91 ALA A CA 1
ATOM 668 C C . ALA A 1 91 ? 21.362 60.129 32.643 1.00 24.75 91 ALA A C 1
ATOM 669 O O . ALA A 1 91 ? 21.671 59.162 33.333 1.00 23.54 91 ALA A O 1
ATOM 671 N N . ASP A 1 92 ? 21.244 61.348 33.151 1.00 24.91 92 ASP A N 1
ATOM 672 C CA . ASP A 1 92 ? 21.458 61.612 34.572 1.00 28.38 92 ASP A CA 1
ATOM 673 C C . ASP A 1 92 ? 20.604 60.718 35.465 1.00 27.08 92 ASP A C 1
ATOM 674 O O . ASP A 1 92 ? 21.097 60.081 36.406 1.00 26.72 92 ASP A O 1
ATOM 679 N N . SER A 1 93 ? 19.310 60.678 35.173 1.00 24.89 93 SER A N 1
ATOM 680 C CA . SER A 1 93 ? 18.396 59.873 35.965 1.00 28.34 93 SER A CA 1
ATOM 681 C C . SER A 1 93 ? 18.740 58.394 35.872 1.00 27.86 93 SER A C 1
ATOM 682 O O . SER A 1 93 ? 18.661 57.669 36.862 1.00 27.42 93 SER A O 1
ATOM 685 N N . ILE A 1 94 ? 19.108 57.942 34.679 1.00 22.37 94 ILE A N 1
ATOM 686 C CA . ILE A 1 94 ? 19.471 56.532 34.510 1.00 20.94 94 ILE A CA 1
ATOM 687 C C . ILE A 1 94 ? 20.714 56.212 35.353 1.00 25.56 94 ILE A C 1
ATOM 688 O O . ILE A 1 94 ? 20.778 55.177 36.018 1.00 24.12 94 ILE A O 1
ATOM 693 N N . LEU A 1 95 ? 21.707 57.096 35.322 1.00 22.76 95 LEU A N 1
ATOM 694 C CA . LEU A 1 95 ? 22.932 56.869 36.093 1.00 23.05 95 LEU A CA 1
ATOM 695 C C . LEU A 1 95 ? 22.691 56.733 37.590 1.00 23.46 95 LEU A C 1
ATOM 696 O O . LEU A 1 95 ? 23.384 55.978 38.271 1.00 28.61 95 LEU A O 1
ATOM 701 N N . LYS A 1 96 ? 21.724 57.484 38.103 1.00 23.44 96 LYS A N 1
ATOM 702 C CA . LYS A 1 96 ? 21.419 57.459 39.527 1.00 25.15 96 LYS A CA 1
ATOM 703 C C . LYS A 1 96 ? 20.644 56.216 39.956 1.00 28.17 96 LYS A C 1
ATOM 704 O O . LYS A 1 96 ? 20.756 55.780 41.098 1.00 29.96 96 LYS A O 1
ATOM 710 N N . GLU A 1 97 ? 19.878 55.632 39.039 1.00 23.75 97 GLU A N 1
ATOM 711 C CA . GLU A 1 97 ? 19.051 54.473 39.375 1.00 24.24 97 GLU A CA 1
ATOM 712 C C . GLU A 1 97 ? 19.628 53.116 38.972 1.00 24.82 97 GLU A C 1
ATOM 713 O O . GLU A 1 97 ? 19.433 52.114 39.669 1.00 24.45 97 GLU A O 1
ATOM 719 N N . ALA A 1 98 ? 20.360 53.095 37.863 1.00 19.61 98 ALA A N 1
ATOM 720 C CA . ALA A 1 98 ? 20.919 51.860 37.321 1.00 22.14 98 ALA A CA 1
ATOM 721 C C . ALA A 1 98 ? 22.080 51.297 38.118 1.00 22.47 98 ALA A C 1
ATOM 722 O O . ALA A 1 98 ? 22.719 52.015 38.886 1.00 22.73 98 ALA A O 1
ATOM 724 N N . CYS A 1 99 ? 22.332 49.997 37.950 1.00 21.33 99 CYS A N 1
ATOM 725 C CA . CYS A 1 99 ? 23.465 49.361 38.613 1.00 23.24 99 CYS A CA 1
ATOM 726 C C . CYS A 1 99 ? 24.658 49.425 37.654 1.00 22.68 99 CYS A C 1
ATOM 727 O O . CYS A 1 99 ? 24.634 48.841 36.565 1.00 22.45 99 CYS A O 1
ATOM 730 N N . TRP A 1 100 ? 25.702 50.141 38.055 1.00 20.88 100 TRP A N 1
ATOM 731 C CA . TRP A 1 100 ? 26.882 50.280 37.213 1.00 17.32 100 TRP A CA 1
ATOM 732 C C . TRP A 1 100 ? 27.691 48.992 37.139 1.00 22.49 100 TRP A C 1
ATOM 733 O O . TRP A 1 100 ? 27.814 48.274 38.136 1.00 21.75 100 TRP A O 1
ATOM 744 N N . ILE A 1 101 ? 28.239 48.704 35.961 1.00 20.68 101 ILE A N 1
ATOM 745 C CA . ILE A 1 101 ? 29.125 47.551 35.818 1.00 22.39 101 ILE A CA 1
ATOM 746 C C . ILE A 1 101 ? 30.538 48.144 35.738 1.00 23.05 101 ILE A C 1
ATOM 747 O O . ILE A 1 101 ? 30.914 48.748 34.733 1.00 25.18 101 ILE A O 1
ATOM 752 N N . ASN A 1 102 ? 31.304 47.997 36.813 1.00 21.26 102 ASN A N 1
ATOM 753 C CA . ASN A 1 102 ? 32.668 48.521 36.878 1.00 23.09 102 ASN A CA 1
ATOM 754 C C . ASN A 1 102 ? 33.694 47.448 36.532 1.00 21.09 102 ASN A C 1
ATOM 755 O O . ASN A 1 102 ? 34.629 47.691 35.765 1.00 24.11 102 ASN A O 1
ATOM 760 N N . ASP A 1 103 ? 33.511 46.265 37.106 1.00 22.58 103 ASP A N 1
ATOM 761 C CA . ASP A 1 103 ? 34.392 45.124 36.841 1.00 23.57 103 ASP A CA 1
ATOM 762 C C . ASP A 1 103 ? 33.526 43.939 36.449 1.00 24.24 103 ASP A C 1
ATOM 763 O O . ASP A 1 103 ? 32.340 43.876 36.776 1.00 22.56 103 ASP A O 1
ATOM 768 N N . VAL A 1 104 ? 34.144 42.986 35.765 1.00 22.40 104 VAL A N 1
ATOM 769 C CA . VAL A 1 104 ? 33.490 41.730 35.444 1.00 21.80 104 VAL A CA 1
ATOM 770 C C . VAL A 1 104 ? 34.468 40.709 36.050 1.00 24.84 104 VAL A C 1
ATOM 771 O O . VAL A 1 104 ? 35.682 40.818 35.830 1.00 25.14 104 VAL A O 1
ATOM 775 N N . THR A 1 105 ? 33.974 39.760 36.838 1.00 24.20 105 THR A N 1
ATOM 776 C CA . THR A 1 105 ? 34.873 38.741 37.392 1.00 27.22 105 THR A CA 1
ATOM 777 C C . THR A 1 105 ? 34.547 37.397 36.757 1.00 31.45 105 THR A C 1
ATOM 778 O O . THR A 1 105 ? 33.432 37.179 36.285 1.00 27.38 105 THR A O 1
ATOM 782 N N . PHE A 1 106 ? 35.534 36.507 36.731 1.00 31.90 106 PHE A N 1
ATOM 783 C CA . PHE A 1 106 ? 35.371 35.193 36.121 1.00 32.67 106 PHE A CA 1
ATOM 784 C C . PHE A 1 106 ? 35.668 34.108 37.142 1.00 34.66 106 PHE A C 1
ATOM 785 O O . PHE A 1 106 ? 36.663 34.185 37.873 1.00 33.71 106 PHE A O 1
ATOM 793 N N . TRP A 1 107 ? 34.789 33.113 37.205 1.00 32.36 107 TRP A N 1
ATOM 794 C CA . TRP A 1 107 ? 34.947 31.998 38.132 1.00 31.46 107 TRP A CA 1
ATOM 795 C C . TRP A 1 107 ? 34.944 30.689 37.369 1.00 35.06 107 TRP A C 1
ATOM 796 O O . TRP A 1 107 ? 34.221 30.534 36.383 1.00 33.63 107 TRP A O 1
ATOM 807 N N . LYS A 1 108 ? 35.763 29.754 37.834 1.00 36.68 108 LYS A N 1
ATOM 808 C CA . LYS A 1 108 ? 35.888 28.443 37.208 1.00 41.00 108 LYS A CA 1
ATOM 809 C C . LYS A 1 108 ? 36.116 27.401 38.300 1.00 37.33 108 LYS A C 1
ATOM 810 O O . LYS A 1 108 ? 36.314 27.742 39.466 1.00 38.73 108 LYS A O 1
ATOM 816 N N . PRO A 1 109 ? 36.082 26.110 37.937 1.00 43.45 109 PRO A N 1
ATOM 817 C CA . PRO A 1 109 ? 36.296 25.065 38.942 1.00 43.14 109 PRO A CA 1
ATOM 818 C C . PRO A 1 109 ? 37.649 25.254 39.612 1.00 42.22 109 PRO A C 1
ATOM 819 O O . PRO A 1 109 ? 38.612 25.649 38.960 1.00 41.70 109 PRO A O 1
ATOM 823 N N . ASP A 1 110 ? 37.716 24.985 40.911 1.00 44.99 110 ASP A N 1
ATOM 824 C CA . ASP A 1 110 ? 38.968 25.109 41.649 1.00 51.78 110 ASP A CA 1
ATOM 825 C C . ASP A 1 110 ? 39.806 23.861 41.375 1.00 55.04 110 ASP A C 1
ATOM 826 O O . ASP A 1 110 ? 39.389 22.748 41.693 1.00 57.00 110 ASP A O 1
ATOM 831 N N . PRO A 1 111 ? 41.001 24.033 40.784 1.00 56.22 111 PRO A N 1
ATOM 832 C CA . PRO A 1 111 ? 41.922 22.941 40.448 1.00 59.80 111 PRO A CA 1
ATOM 833 C C . PRO A 1 111 ? 42.167 21.900 41.545 1.00 60.83 111 PRO A C 1
ATOM 834 O O . PRO A 1 111 ? 42.199 20.698 41.271 1.00 63.10 111 PRO A O 1
ATOM 838 N N . GLY A 1 112 ? 42.340 22.359 42.780 1.00 60.95 112 GLY A N 1
ATOM 839 C CA . GLY A 1 112 ? 42.599 21.436 43.873 1.00 65.11 112 GLY A CA 1
ATOM 840 C C . GLY A 1 112 ? 41.414 21.087 44.756 1.00 67.83 112 GLY A C 1
ATOM 841 O O . GLY A 1 112 ? 41.597 20.568 45.861 1.00 67.32 112 GLY A O 1
ATOM 842 N N . GLN A 1 113 ? 40.200 21.364 44.286 1.00 69.43 113 GLN A N 1
ATOM 843 C CA . GLN A 1 113 ? 39.003 21.061 45.067 1.00 70.69 113 GLN A CA 1
ATOM 844 C C . GLN A 1 113 ? 37.818 20.711 44.176 1.00 71.45 113 GLN A C 1
ATOM 845 O O . GLN A 1 113 ? 37.337 21.542 43.404 1.00 74.56 113 GLN A O 1
ATOM 851 N N . PRO A 1 114 ? 37.333 19.462 44.278 1.00 70.55 114 PRO A N 1
ATOM 852 C CA . PRO A 1 114 ? 36.202 18.925 43.511 1.00 69.29 114 PRO A CA 1
ATOM 853 C C . PRO A 1 114 ? 34.856 19.618 43.734 1.00 67.65 114 PRO A C 1
ATOM 854 O O . PRO A 1 114 ? 34.510 19.991 44.860 1.00 65.50 114 PRO A O 1
ATOM 858 N N . GLY A 1 115 ? 34.108 19.775 42.643 1.00 65.34 115 GLY A N 1
ATOM 859 C CA . GLY A 1 115 ? 32.790 20.384 42.695 1.00 60.77 115 GLY A CA 1
ATOM 860 C C . GLY A 1 115 ? 32.680 21.760 43.320 1.00 57.50 115 GLY A C 1
ATOM 861 O O . GLY A 1 115 ? 31.658 22.083 43.926 1.00 53.87 115 GLY A O 1
ATOM 862 N N . ARG A 1 116 ? 33.720 22.575 43.175 1.00 55.97 116 ARG A N 1
ATOM 863 C CA . ARG A 1 116 ? 33.707 23.920 43.740 1.00 53.48 116 ARG A CA 1
ATOM 864 C C . ARG A 1 116 ? 34.308 24.938 42.781 1.00 49.91 116 ARG A C 1
ATOM 865 O O . ARG A 1 116 ? 35.226 24.629 42.022 1.00 50.03 116 ARG A O 1
ATOM 873 N N . ILE A 1 117 ? 33.775 26.155 42.811 1.00 45.03 117 ILE A N 1
ATOM 874 C CA . ILE A 1 117 ? 34.276 27.211 41.944 1.00 38.86 117 ILE A CA 1
ATOM 875 C C . ILE A 1 117 ? 35.132 28.179 42.745 1.00 32.70 117 ILE A C 1
ATOM 876 O O . ILE A 1 117 ? 34.959 28.325 43.956 1.00 40.77 117 ILE A O 1
ATOM 881 N N . ALA A 1 118 ? 36.055 28.837 42.059 1.00 37.04 118 ALA A N 1
ATOM 882 C CA . ALA A 1 118 ? 36.929 29.819 42.682 1.00 34.78 118 ALA A CA 1
ATOM 883 C C . ALA A 1 118 ? 37.138 30.940 41.668 1.00 35.40 118 ALA A C 1
ATOM 884 O O . ALA A 1 118 ? 37.016 30.721 40.460 1.00 32.65 118 ALA A O 1
ATOM 886 N N . ARG A 1 119 ? 37.445 32.138 42.154 1.00 35.70 119 ARG A N 1
ATOM 887 C CA . ARG A 1 119 ? 37.661 33.270 41.261 1.00 34.39 119 ARG A CA 1
ATOM 888 C C . ARG A 1 119 ? 38.942 33.064 40.466 1.00 35.60 119 ARG A C 1
ATOM 889 O O . ARG A 1 119 ? 40.006 32.799 41.033 1.00 38.48 119 ARG A O 1
ATOM 897 N N . HIS A 1 120 ? 38.835 33.209 39.150 1.00 32.64 120 HIS A N 1
ATOM 898 C CA . HIS A 1 120 ? 39.951 32.998 38.239 1.00 38.79 120 HIS A CA 1
ATOM 899 C C . HIS A 1 120 ? 40.434 34.278 37.567 1.00 40.45 120 HIS A C 1
ATOM 900 O O . HIS A 1 120 ? 41.578 34.354 37.117 1.00 41.09 120 HIS A O 1
ATOM 907 N N . GLY A 1 121 ? 39.572 35.287 37.494 1.00 37.01 121 GLY A N 1
ATOM 908 C CA . GLY A 1 121 ? 39.985 36.522 36.861 1.00 33.11 121 GLY A CA 1
ATOM 909 C C . GLY A 1 121 ? 39.081 37.713 37.134 1.00 31.92 121 GLY A C 1
ATOM 910 O O . GLY A 1 121 ? 37.996 37.581 37.694 1.00 29.89 121 GLY A O 1
ATOM 911 N N . ARG A 1 122 ? 39.552 38.884 36.726 1.00 30.29 122 ARG A N 1
ATOM 912 C CA . ARG A 1 122 ? 38.816 40.125 36.914 1.00 29.43 122 ARG A CA 1
ATOM 913 C C . ARG A 1 122 ? 39.291 41.111 35.863 1.00 29.68 122 ARG A C 1
ATOM 914 O O . ARG A 1 122 ? 40.492 41.226 35.619 1.00 29.56 122 ARG A O 1
ATOM 922 N N . VAL A 1 123 ? 38.357 41.805 35.220 1.00 26.42 123 VAL A N 1
ATOM 923 C CA . VAL A 1 123 ? 38.732 42.802 34.231 1.00 27.74 123 VAL A CA 1
ATOM 924 C C . VAL A 1 123 ? 37.908 44.060 34.439 1.00 28.84 123 VAL A C 1
ATOM 925 O O . VAL A 1 123 ? 36.775 43.998 34.924 1.00 27.60 123 VAL A O 1
ATOM 929 N N . GLN A 1 124 ? 38.493 45.201 34.092 1.00 26.98 124 GLN A N 1
ATOM 930 C CA . GLN A 1 124 ? 37.790 46.474 34.191 1.00 27.20 124 GLN A CA 1
ATOM 931 C C . GLN A 1 124 ? 36.818 46.387 33.017 1.00 30.02 124 GLN A C 1
ATOM 932 O O . GLN A 1 124 ? 37.226 46.120 31.884 1.00 28.24 124 GLN A O 1
ATOM 938 N N . ASP A 1 125 ? 35.532 46.591 33.277 1.00 26.50 125 ASP A N 1
ATOM 939 C CA . ASP A 1 125 ? 34.544 46.456 32.217 1.00 29.46 125 ASP A CA 1
ATOM 940 C C . ASP A 1 125 ? 34.681 47.403 31.037 1.00 28.39 125 ASP A C 1
ATOM 941 O O . ASP A 1 125 ? 34.547 46.980 29.886 1.00 31.32 125 ASP A O 1
ATOM 946 N N . THR A 1 126 ? 34.921 48.678 31.316 1.00 27.07 126 THR A N 1
ATOM 947 C CA . THR A 1 126 ? 35.053 49.668 30.255 1.00 30.20 126 THR A CA 1
ATOM 948 C C . THR A 1 126 ? 36.462 50.239 30.271 1.00 28.58 126 THR A C 1
ATOM 949 O O . THR A 1 126 ? 36.872 50.872 31.248 1.00 30.23 126 THR A O 1
ATOM 953 N N . GLU A 1 127 ? 37.211 50.015 29.195 1.00 30.36 127 GLU A N 1
ATOM 954 C CA . GLU A 1 127 ? 38.579 50.518 29.146 1.00 31.41 127 GLU A CA 1
ATOM 955 C C . GLU A 1 127 ? 38.632 52.029 29.321 1.00 33.72 127 GLU A C 1
ATOM 956 O O . GLU A 1 127 ? 37.725 52.755 28.899 1.00 29.52 127 GLU A O 1
ATOM 962 N N . ASP A 1 128 ? 39.691 52.495 29.974 1.00 29.17 128 ASP A N 1
ATOM 963 C CA . ASP A 1 128 ? 39.873 53.918 30.216 1.00 32.36 128 ASP A CA 1
ATOM 964 C C . ASP A 1 128 ? 39.782 54.672 28.896 1.00 32.83 128 ASP A C 1
ATOM 965 O O . ASP A 1 128 ? 40.279 54.200 27.872 1.00 29.66 128 ASP A O 1
ATOM 970 N N . GLY A 1 129 ? 39.141 55.838 28.936 1.00 31.07 129 GLY A N 1
ATOM 971 C CA . GLY A 1 129 ? 39.009 56.670 27.752 1.00 32.99 129 GLY A CA 1
ATOM 972 C C . GLY A 1 129 ? 38.011 56.230 26.696 1.00 30.93 129 GLY A C 1
ATOM 973 O O . GLY A 1 129 ? 37.878 56.902 25.676 1.00 34.45 129 GLY A O 1
ATOM 974 N N . LEU A 1 130 ? 37.300 55.130 26.920 1.00 26.30 130 LEU A N 1
ATOM 975 C CA . LEU A 1 130 ? 36.343 54.642 25.926 1.00 25.29 130 LEU A CA 1
ATOM 976 C C . LEU A 1 130 ? 35.074 55.496 25.804 1.00 25.66 130 LEU A C 1
ATOM 977 O O . LEU A 1 130 ? 34.620 55.791 24.700 1.00 24.49 130 LEU A O 1
ATOM 982 N N . SER A 1 131 ? 34.510 55.900 26.937 1.00 25.35 131 SER A N 1
ATOM 983 C CA . SER A 1 131 ? 33.294 56.710 26.937 1.00 23.96 131 SER A CA 1
ATOM 984 C C . SER A 1 131 ? 33.215 57.529 28.211 1.00 22.39 131 SER A C 1
ATOM 985 O O . SER A 1 131 ? 33.811 57.161 29.229 1.00 24.13 131 SER A O 1
ATOM 988 N N . GLU A 1 132 ? 32.490 58.645 28.162 1.00 21.60 132 GLU A N 1
ATOM 989 C CA . GLU A 1 132 ? 32.345 59.464 29.359 1.00 21.37 132 GLU A CA 1
ATOM 990 C C . GLU A 1 132 ? 31.283 58.861 30.282 1.00 22.74 132 GLU A C 1
ATOM 991 O O . GLU A 1 132 ? 31.098 59.325 31.405 1.00 25.47 132 GLU A O 1
ATOM 997 N N . PHE A 1 133 ? 30.580 57.839 29.799 1.00 20.76 133 PHE A N 1
ATOM 998 C CA . PHE A 1 133 ? 29.553 57.165 30.598 1.00 22.98 133 PHE A CA 1
ATOM 999 C C . PHE A 1 133 ? 29.946 55.722 30.874 1.00 23.16 133 PHE A C 1
ATOM 1000 O O . PHE A 1 133 ? 30.693 55.110 30.110 1.00 25.01 133 PHE A O 1
ATOM 1008 N N . PRO A 1 134 ? 29.463 55.165 31.995 1.00 23.03 134 PRO A N 1
ATOM 1009 C CA . PRO A 1 134 ? 29.762 53.777 32.341 1.00 24.79 134 PRO A CA 1
ATOM 1010 C C . PRO A 1 134 ? 28.709 52.889 31.686 1.00 26.94 134 PRO A C 1
ATOM 1011 O O . PRO A 1 134 ? 27.713 53.365 31.145 1.00 25.38 134 PRO A O 1
ATOM 1015 N N . HIS A 1 135 ? 28.959 51.591 31.742 1.00 23.42 135 HIS A N 1
ATOM 1016 C CA . HIS A 1 135 ? 28.048 50.578 31.246 1.00 19.54 135 HIS A CA 1
ATOM 1017 C C . HIS A 1 135 ? 27.159 50.375 32.474 1.00 22.33 135 HIS A C 1
ATOM 1018 O O . HIS A 1 135 ? 27.681 50.286 33.586 1.00 22.43 135 HIS A O 1
ATOM 1025 N N . VAL A 1 136 ? 25.841 50.327 32.303 1.00 23.05 136 VAL A N 1
ATOM 1026 C CA . VAL A 1 136 ? 24.963 50.141 33.465 1.00 19.81 136 VAL A CA 1
ATOM 1027 C C . VAL A 1 136 ? 23.847 49.158 33.170 1.00 22.08 136 VAL A C 1
ATOM 1028 O O . VAL A 1 136 ? 23.605 48.816 32.012 1.00 21.60 136 VAL A O 1
ATOM 1032 N N . ILE A 1 137 ? 23.176 48.715 34.233 1.00 21.11 137 ILE A N 1
ATOM 1033 C CA . ILE A 1 137 ? 22.086 47.748 34.138 1.00 22.48 137 ILE A CA 1
ATOM 1034 C C . ILE A 1 137 ? 20.798 48.348 34.686 1.00 23.30 137 ILE A C 1
ATOM 1035 O O . ILE A 1 137 ? 20.760 48.835 35.821 1.00 21.78 137 ILE A O 1
ATOM 1040 N N . LEU A 1 138 ? 19.739 48.302 33.886 1.00 21.31 138 LEU A N 1
ATOM 1041 C CA . LEU A 1 138 ? 18.466 48.841 34.322 1.00 21.76 138 LEU A CA 1
ATOM 1042 C C . LEU A 1 138 ? 17.299 48.239 33.565 1.00 24.30 138 LEU A C 1
ATOM 1043 O O . LEU A 1 138 ? 17.303 48.160 32.333 1.00 23.61 138 LEU A O 1
ATOM 1048 N N . ASN A 1 139 ? 16.312 47.810 34.338 1.00 24.19 139 ASN A N 1
ATOM 1049 C CA . ASN A 1 139 ? 15.066 47.251 33.841 1.00 25.72 139 ASN A CA 1
ATOM 1050 C C . ASN A 1 139 ? 14.595 48.029 32.603 1.00 24.65 139 ASN A C 1
ATOM 1051 O O . ASN A 1 139 ? 14.389 49.240 32.644 1.00 22.71 139 ASN A O 1
ATOM 1056 N N . GLN A 1 140 ? 14.447 47.306 31.505 1.00 25.34 140 GLN A N 1
ATOM 1057 C CA . GLN A 1 140 ? 13.985 47.848 30.231 1.00 26.61 140 GLN A CA 1
ATOM 1058 C C . GLN A 1 140 ? 12.762 48.756 30.417 1.00 25.35 140 GLN A C 1
ATOM 1059 O O . GLN A 1 140 ? 12.651 49.811 29.792 1.00 24.37 140 GLN A O 1
ATOM 1065 N N . ALA A 1 141 ? 11.838 48.335 31.272 1.00 25.07 141 ALA A N 1
ATOM 1066 C CA . ALA A 1 141 ? 10.625 49.111 31.518 1.00 26.94 141 ALA A CA 1
ATOM 1067 C C . ALA A 1 141 ? 10.910 50.542 31.970 1.00 23.96 141 ALA A C 1
ATOM 1068 O O . ALA A 1 141 ? 10.161 51.468 31.649 1.00 24.11 141 ALA A O 1
ATOM 1070 N N . ARG A 1 142 ? 11.986 50.724 32.726 1.00 22.62 142 ARG A N 1
ATOM 1071 C CA . ARG A 1 142 ? 12.322 52.057 33.202 1.00 21.77 142 ARG A CA 1
ATOM 1072 C C . ARG A 1 142 ? 12.839 52.914 32.053 1.00 23.37 142 ARG A C 1
ATOM 1073 O O . ARG A 1 142 ? 12.663 54.129 32.058 1.00 22.76 142 ARG A O 1
ATOM 1081 N N . VAL A 1 143 ? 13.478 52.286 31.070 1.00 23.17 143 VAL A N 1
ATOM 1082 C CA . VAL A 1 143 ? 13.955 53.034 29.911 1.00 24.10 143 VAL A CA 1
ATOM 1083 C C . VAL A 1 143 ? 12.709 53.459 29.130 1.00 23.29 143 VAL A C 1
ATOM 1084 O O . VAL A 1 143 ? 12.606 54.602 28.677 1.00 21.64 143 VAL A O 1
ATOM 1088 N N . HIS A 1 144 ? 11.758 52.540 28.977 1.00 22.39 144 HIS A N 1
ATOM 1089 C CA . HIS A 1 144 ? 10.507 52.866 28.286 1.00 23.49 144 HIS A CA 1
ATOM 1090 C C . HIS A 1 144 ? 9.835 54.029 29.002 1.00 22.23 144 HIS A C 1
ATOM 1091 O O . HIS A 1 144 ? 9.298 54.930 28.358 1.00 21.88 144 HIS A O 1
ATOM 1098 N N . ASP A 1 145 ? 9.839 53.995 30.338 1.00 19.52 145 ASP A N 1
ATOM 1099 C CA . ASP A 1 145 ? 9.198 55.067 31.109 1.00 24.26 145 ASP A CA 1
ATOM 1100 C C . ASP A 1 145 ? 9.797 56.428 30.771 1.00 23.32 145 ASP A C 1
ATOM 1101 O O . ASP A 1 145 ? 9.078 57.419 30.649 1.00 22.50 145 ASP A O 1
ATOM 1106 N N . HIS A 1 146 ? 11.119 56.483 30.634 1.00 23.82 146 HIS A N 1
ATOM 1107 C CA . HIS A 1 146 ? 11.765 57.749 30.309 1.00 23.35 146 HIS A CA 1
ATOM 1108 C C . HIS A 1 146 ? 11.376 58.221 28.912 1.00 24.59 146 HIS A C 1
ATOM 1109 O O . HIS A 1 146 ? 11.103 59.407 28.701 1.00 22.89 146 HIS A O 1
ATOM 1116 N N . TYR A 1 147 ? 11.349 57.306 27.951 1.00 21.86 147 TYR A N 1
ATOM 1117 C CA . TYR A 1 147 ? 10.965 57.684 26.589 1.00 21.79 147 TYR A CA 1
ATOM 1118 C C . TYR A 1 147 ? 9.507 58.153 26.553 1.00 23.35 147 TYR A C 1
ATOM 1119 O O . TYR A 1 147 ? 9.174 59.125 25.882 1.00 21.36 147 TYR A O 1
ATOM 1128 N N . LEU A 1 148 ? 8.643 57.462 27.287 1.00 22.40 148 LEU A N 1
ATOM 1129 C CA . LEU A 1 148 ? 7.227 57.814 27.309 1.00 21.71 148 LEU A CA 1
ATOM 1130 C C . LEU A 1 148 ? 7.027 59.193 27.929 1.00 23.76 148 LEU A C 1
ATOM 1131 O O . LEU A 1 148 ? 6.171 59.963 27.482 1.00 24.95 148 LEU A O 1
ATOM 1136 N N . GLU A 1 149 ? 7.829 59.507 28.944 1.00 24.20 149 GLU A N 1
ATOM 1137 C CA . GLU A 1 149 ? 7.744 60.810 29.603 1.00 23.35 149 GLU A CA 1
ATOM 1138 C C . GLU A 1 149 ? 8.237 61.891 28.642 1.00 25.71 149 GLU A C 1
ATOM 1139 O O . GLU A 1 149 ? 7.660 62.975 28.558 1.00 24.60 149 GLU A O 1
ATOM 1145 N N . ARG A 1 150 ? 9.311 61.585 27.920 1.00 25.37 150 ARG A N 1
ATOM 1146 C CA . ARG A 1 150 ? 9.875 62.518 26.948 1.00 25.12 150 ARG A CA 1
ATOM 1147 C C . ARG A 1 150 ? 8.842 62.799 25.853 1.00 25.80 150 ARG A C 1
ATOM 1148 O O . ARG A 1 150 ? 8.671 63.941 25.418 1.00 24.43 150 ARG A O 1
ATOM 1156 N N . MET A 1 151 ? 8.156 61.749 25.410 1.00 21.68 151 MET A N 1
ATOM 1157 C CA . MET A 1 151 ? 7.138 61.875 24.372 1.00 21.05 151 MET A CA 1
ATOM 1158 C C . MET A 1 151 ? 5.969 62.726 24.854 1.00 26.47 151 MET A C 1
ATOM 1159 O O . MET A 1 151 ? 5.484 63.604 24.138 1.00 25.36 151 MET A O 1
ATOM 1164 N N . ARG A 1 152 ? 5.533 62.455 26.078 1.00 23.86 152 ARG A N 1
ATOM 1165 C CA . ARG A 1 152 ? 4.404 63.146 26.698 1.00 28.93 152 ARG A CA 1
ATOM 1166 C C . ARG A 1 152 ? 4.703 64.628 26.940 1.00 31.67 152 ARG A C 1
ATOM 1167 O O . ARG A 1 152 ? 3.845 65.487 26.721 1.00 32.23 152 ARG A O 1
ATOM 1175 N N . ASN A 1 153 ? 5.924 64.920 27.387 1.00 27.43 153 ASN A N 1
ATOM 1176 C CA . ASN A 1 153 ? 6.334 66.294 27.674 1.00 32.32 153 ASN A CA 1
ATOM 1177 C C . ASN A 1 153 ? 6.861 67.072 26.472 1.00 32.40 153 ASN A C 1
ATOM 1178 O O . ASN A 1 153 ? 7.212 68.246 26.596 1.00 30.22 153 ASN A O 1
ATOM 1183 N N . SER A 1 154 ? 6.927 66.421 25.315 1.00 27.66 154 SER A N 1
ATOM 1184 C CA . SER A 1 154 ? 7.402 67.076 24.097 1.00 25.41 154 SER A CA 1
ATOM 1185 C C . SER A 1 154 ? 6.344 68.042 23.592 1.00 25.36 154 SER A C 1
ATOM 1186 O O . SER A 1 154 ? 5.196 68.018 24.049 1.00 26.75 154 SER A O 1
ATOM 1189 N N . PRO A 1 155 ? 6.711 68.905 22.631 1.00 26.89 155 PRO A N 1
ATOM 1190 C CA . PRO A 1 155 ? 5.717 69.847 22.110 1.00 26.77 155 PRO A CA 1
ATOM 1191 C C . PRO A 1 155 ? 4.554 69.110 21.442 1.00 30.34 155 PRO A C 1
ATOM 1192 O O . PRO A 1 155 ? 3.458 69.660 21.313 1.00 30.24 155 PRO A O 1
ATOM 1196 N N . SER A 1 156 ? 4.799 67.862 21.030 1.00 27.80 156 SER A N 1
ATOM 1197 C CA . SER A 1 156 ? 3.787 67.030 20.366 1.00 26.83 156 SER A CA 1
ATOM 1198 C C . SER A 1 156 ? 2.797 66.351 21.316 1.00 28.16 156 SER A C 1
ATOM 1199 O O . SER A 1 156 ? 1.739 65.898 20.875 1.00 26.84 156 SER A O 1
ATOM 1202 N N . ARG A 1 157 ? 3.151 66.252 22.599 1.00 27.48 157 ARG A N 1
ATOM 1203 C CA . ARG A 1 157 ? 2.289 65.600 23.590 1.00 28.21 157 ARG A CA 1
ATOM 1204 C C . ARG A 1 157 ? 1.919 64.209 23.070 1.00 30.01 157 ARG A C 1
ATOM 1205 O O . ARG A 1 157 ? 0.779 63.762 23.179 1.00 30.35 157 ARG A O 1
ATOM 1213 N N . LEU A 1 158 ? 2.912 63.527 22.508 1.00 27.62 158 LEU A N 1
ATOM 1214 C CA . LEU A 1 158 ? 2.723 62.200 21.934 1.00 23.22 158 LEU A CA 1
ATOM 1215 C C . LEU A 1 158 ? 2.564 61.080 22.955 1.00 24.95 158 LEU A C 1
ATOM 1216 O O . LEU A 1 158 ? 3.318 60.992 23.919 1.00 22.83 158 LEU A O 1
ATOM 1221 N N . GLU A 1 159 ? 1.568 60.230 22.732 1.00 24.27 159 GLU A N 1
ATOM 1222 C CA . GLU A 1 159 ? 1.355 59.065 23.584 1.00 27.41 159 GLU A CA 1
ATOM 1223 C C . GLU A 1 159 ? 0.863 57.940 22.683 1.00 23.52 159 GLU A C 1
ATOM 1224 O O . GLU A 1 159 ? 0.229 58.184 21.660 1.00 24.45 159 GLU A O 1
ATOM 1230 N N . PRO A 1 160 ? 1.168 56.690 23.048 1.00 23.19 160 PRO A N 1
ATOM 1231 C CA . PRO A 1 160 ? 0.769 55.518 22.264 1.00 23.34 160 PRO A CA 1
ATOM 1232 C C . PRO A 1 160 ? -0.719 55.218 22.221 1.00 25.30 160 PRO A C 1
ATOM 1233 O O . PRO A 1 160 ? -1.479 55.643 23.086 1.00 28.45 160 PRO A O 1
ATOM 1237 N N . HIS A 1 161 ? -1.109 54.488 21.182 1.00 26.45 161 HIS A N 1
ATOM 1238 C CA . HIS A 1 161 ? -2.474 54.007 21.035 1.00 30.11 161 HIS A CA 1
ATOM 1239 C C . HIS A 1 161 ? -2.261 52.526 21.335 1.00 25.68 161 HIS A C 1
ATOM 1240 O O . HIS A 1 161 ? -1.762 51.775 20.494 1.00 24.92 161 HIS A O 1
ATOM 1247 N N . TYR A 1 162 ? -2.596 52.126 22.555 1.00 25.72 162 TYR A N 1
ATOM 1248 C CA . TYR A 1 162 ? -2.410 50.747 22.997 1.00 26.26 162 TYR A CA 1
ATOM 1249 C C . TYR A 1 162 ? -3.526 49.807 22.558 1.00 30.34 162 TYR A C 1
ATOM 1250 O O . TYR A 1 162 ? -4.560 50.242 22.046 1.00 28.04 162 TYR A O 1
ATOM 1259 N N . ALA A 1 163 ? -3.296 48.514 22.770 1.00 27.21 163 ALA A N 1
ATOM 1260 C CA . ALA A 1 163 ? -4.269 47.485 22.431 1.00 32.08 163 ALA A CA 1
ATOM 1261 C C . ALA A 1 163 ? -4.615 47.489 20.954 1.00 31.46 163 ALA A C 1
ATOM 1262 O O . ALA A 1 163 ? -5.780 47.378 20.581 1.00 31.59 163 ALA A O 1
ATOM 1264 N N . ARG A 1 164 ? -3.592 47.632 20.113 1.00 29.00 164 ARG A N 1
ATOM 1265 C CA . ARG A 1 164 ? -3.770 47.630 18.661 1.00 29.69 164 ARG A CA 1
ATOM 1266 C C . ARG A 1 164 ? -2.769 46.676 18.033 1.00 32.80 164 ARG A C 1
ATOM 1267 O O . ARG A 1 164 ? -1.563 46.850 18.200 1.00 29.40 164 ARG A O 1
ATOM 1275 N N . ARG A 1 165 ? -3.256 45.683 17.298 1.00 31.19 165 ARG A N 1
ATOM 1276 C CA . ARG A 1 165 ? -2.355 44.745 16.644 1.00 29.55 165 ARG A CA 1
ATOM 1277 C C . ARG A 1 165 ? -2.357 44.977 15.140 1.00 33.69 165 ARG A C 1
ATOM 1278 O O . ARG A 1 165 ? -3.386 44.826 14.482 1.00 30.20 165 ARG A O 1
ATOM 1286 N N . VAL A 1 166 ? -1.206 45.361 14.591 1.00 30.62 166 VAL A N 1
ATOM 1287 C CA . VAL A 1 166 ? -1.123 45.582 13.154 1.00 30.38 166 VAL A CA 1
ATOM 1288 C C . VAL A 1 166 ? -1.205 44.228 12.465 1.00 29.54 166 VAL A C 1
ATOM 1289 O O . VAL A 1 166 ? -0.442 43.308 12.777 1.00 33.27 166 VAL A O 1
ATOM 1293 N N . LEU A 1 167 ? -2.150 44.108 11.539 1.00 30.75 167 LEU A N 1
ATOM 1294 C CA . LEU A 1 167 ? -2.361 42.863 10.806 1.00 33.78 167 LEU A CA 1
ATOM 1295 C C . LEU A 1 167 ? -1.756 42.890 9.415 1.00 33.90 167 LEU A C 1
ATOM 1296 O O . LEU A 1 167 ? -1.289 41.865 8.913 1.00 35.59 167 LEU A O 1
ATOM 1301 N N . ASP A 1 168 ? -1.777 44.055 8.780 1.00 31.74 168 ASP A N 1
ATOM 1302 C CA . ASP A 1 168 ? -1.233 44.151 7.435 1.00 34.89 168 ASP A CA 1
ATOM 1303 C C . ASP A 1 168 ? -0.751 45.547 7.081 1.00 32.75 168 ASP A C 1
ATOM 1304 O O . ASP A 1 168 ? -1.179 46.542 7.673 1.00 31.14 168 ASP A O 1
ATOM 1309 N N . VAL A 1 169 ? 0.145 45.602 6.104 1.00 30.59 169 VAL A N 1
ATOM 1310 C CA . VAL A 1 169 ? 0.706 46.851 5.607 1.00 32.66 169 VAL A CA 1
ATOM 1311 C C . VAL A 1 169 ? 0.818 46.727 4.089 1.00 32.55 169 VAL A C 1
ATOM 1312 O O . VAL A 1 169 ? 1.463 45.808 3.581 1.00 31.89 169 VAL A O 1
ATOM 1316 N N . LYS A 1 170 ? 0.188 47.649 3.370 1.00 34.71 170 LYS A N 1
ATOM 1317 C CA . LYS A 1 170 ? 0.206 47.624 1.913 1.00 38.76 170 LYS A CA 1
ATOM 1318 C C . LYS A 1 170 ? 0.585 48.978 1.335 1.00 37.87 170 LYS A C 1
ATOM 1319 O O . LYS A 1 170 ? 0.043 50.009 1.731 1.00 36.92 170 LYS A O 1
ATOM 1325 N N . VAL A 1 171 ? 1.514 48.962 0.387 1.00 37.19 171 VAL A N 1
ATOM 1326 C CA . VAL A 1 171 ? 1.964 50.181 -0.259 1.00 36.96 171 VAL A CA 1
ATOM 1327 C C . VAL A 1 171 ? 1.320 50.312 -1.635 1.00 39.31 171 VAL A C 1
ATOM 1328 O O . VAL A 1 171 ? 1.416 49.408 -2.463 1.00 38.02 171 VAL A O 1
ATOM 1332 N N . ASP A 1 172 ? 0.651 51.436 -1.860 1.00 41.79 172 ASP A N 1
ATOM 1333 C CA . ASP A 1 172 ? 0.010 51.718 -3.140 1.00 48.95 172 ASP A CA 1
ATOM 1334 C C . ASP A 1 172 ? 0.958 52.624 -3.925 1.00 50.94 172 ASP A C 1
ATOM 1335 O O . ASP A 1 172 ? 0.944 53.844 -3.761 1.00 52.52 172 ASP A O 1
ATOM 1340 N N . HIS A 1 173 ? 1.780 52.021 -4.775 1.00 51.44 173 HIS A N 1
ATOM 1341 C CA . HIS A 1 173 ? 2.755 52.767 -5.563 1.00 58.84 173 HIS A CA 1
ATOM 1342 C C . HIS A 1 173 ? 2.153 53.743 -6.572 1.00 60.99 173 HIS A C 1
ATOM 1343 O O . HIS A 1 173 ? 2.883 54.431 -7.287 1.00 63.10 173 HIS A O 1
ATOM 1350 N N . GLY A 1 174 ? 0.827 53.806 -6.625 1.00 61.58 174 GLY A N 1
ATOM 1351 C CA . GLY A 1 174 ? 0.166 54.717 -7.540 1.00 62.98 174 GLY A CA 1
ATOM 1352 C C . GLY A 1 174 ? -0.570 55.811 -6.786 1.00 63.91 174 GLY A C 1
ATOM 1353 O O . GLY A 1 174 ? -1.242 56.655 -7.382 1.00 61.78 174 GLY A O 1
ATOM 1354 N N . ALA A 1 175 ? -0.441 55.794 -5.463 1.00 64.23 175 ALA A N 1
ATOM 1355 C CA . ALA A 1 175 ? -1.097 56.780 -4.614 1.00 63.36 175 ALA A CA 1
ATOM 1356 C C . ALA A 1 175 ? -0.402 58.135 -4.703 1.00 61.91 175 ALA A C 1
ATOM 1357 O O . ALA A 1 175 ? 0.817 58.211 -4.863 1.00 61.24 175 ALA A O 1
ATOM 1359 N N . ALA A 1 176 ? -1.188 59.202 -4.595 1.00 59.77 176 ALA A N 1
ATOM 1360 C CA . ALA A 1 176 ? -0.658 60.558 -4.665 1.00 59.65 176 ALA A CA 1
ATOM 1361 C C . ALA A 1 176 ? 0.000 60.959 -3.347 1.00 58.22 176 ALA A C 1
ATOM 1362 O O . ALA A 1 176 ? 1.012 61.663 -3.335 1.00 56.52 176 ALA A O 1
ATOM 1364 N N . ASP A 1 177 ? -0.584 60.511 -2.239 1.00 55.26 177 ASP A N 1
ATOM 1365 C CA . ASP A 1 177 ? -0.056 60.817 -0.913 1.00 55.45 177 ASP A CA 1
ATOM 1366 C C . ASP A 1 177 ? -0.483 59.699 0.037 1.00 52.71 177 ASP A C 1
ATOM 1367 O O . ASP A 1 177 ? -1.330 58.878 -0.318 1.00 51.53 177 ASP A O 1
ATOM 1372 N N . TYR A 1 178 ? 0.092 59.675 1.239 1.00 48.08 178 TYR A N 1
ATOM 1373 C CA . TYR A 1 178 ? -0.216 58.634 2.225 1.00 39.52 1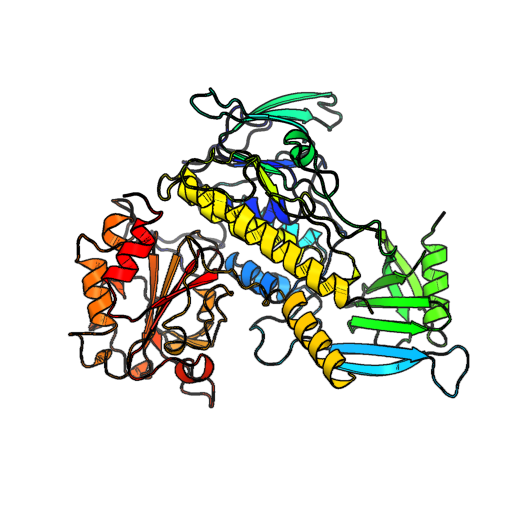78 TYR A CA 1
ATOM 1374 C C . TYR A 1 178 ? -0.438 57.315 1.496 1.00 37.93 178 TYR A C 1
ATOM 1375 O O . TYR A 1 178 ? -1.505 56.713 1.593 1.00 39.98 178 TYR A O 1
ATOM 1384 N N . PRO A 1 179 ? 0.578 56.844 0.758 1.00 38.98 179 PRO A N 1
ATOM 1385 C CA . PRO A 1 179 ? 0.497 55.594 -0.004 1.00 38.61 179 PRO A CA 1
ATOM 1386 C C . PRO A 1 179 ? 0.478 54.285 0.773 1.00 34.66 179 PRO A C 1
ATOM 1387 O O . PRO A 1 179 ? 0.215 53.233 0.194 1.00 35.21 179 PRO A O 1
ATOM 1391 N N . VAL A 1 180 ? 0.760 54.330 2.071 1.00 32.31 180 VAL A N 1
ATOM 1392 C CA . VAL A 1 180 ? 0.775 53.102 2.853 1.00 30.12 180 VAL A CA 1
ATOM 1393 C C . VAL A 1 180 ? -0.494 52.916 3.661 1.00 31.79 180 VAL A C 1
ATOM 1394 O O . VAL A 1 180 ? -0.878 53.793 4.433 1.00 33.41 180 VAL A O 1
ATOM 1398 N N . THR A 1 181 ? -1.146 51.771 3.476 1.00 29.69 181 THR A N 1
ATOM 1399 C CA . THR A 1 181 ? -2.368 51.464 4.214 1.00 32.33 181 THR A CA 1
ATOM 1400 C C . THR A 1 181 ? -2.074 50.427 5.290 1.00 29.84 181 THR A C 1
ATOM 1401 O O . THR A 1 181 ? -1.568 49.344 4.999 1.00 33.81 181 THR A O 1
ATOM 1405 N N . VAL A 1 182 ? -2.388 50.765 6.536 1.00 29.27 182 VAL A N 1
ATOM 1406 C CA . VAL A 1 182 ? -2.162 49.842 7.641 1.00 32.37 182 VAL A CA 1
ATOM 1407 C C . VAL A 1 182 ? -3.489 49.394 8.234 1.00 28.59 182 VAL A C 1
ATOM 1408 O O . VAL A 1 182 ? -4.360 50.212 8.514 1.00 30.72 182 VAL A O 1
ATOM 1412 N N . THR A 1 183 ? -3.632 48.086 8.410 1.00 30.41 183 THR A N 1
ATOM 1413 C CA . THR A 1 183 ? -4.843 47.516 8.981 1.00 30.21 183 THR A CA 1
ATOM 1414 C C . THR A 1 183 ? -4.529 47.066 10.400 1.00 29.13 183 THR A C 1
ATOM 1415 O O . THR A 1 183 ? -3.561 46.335 10.622 1.00 30.48 183 THR A O 1
ATOM 1419 N N . LEU A 1 184 ? -5.351 47.500 11.352 1.00 30.09 184 LEU A N 1
ATOM 1420 C CA . LEU A 1 184 ? -5.144 47.162 12.755 1.00 31.92 184 LEU A CA 1
ATOM 1421 C C . LEU A 1 184 ? -6.382 46.572 13.405 1.00 30.70 184 LEU A C 1
ATOM 1422 O O . LEU A 1 184 ? -7.511 46.900 13.040 1.00 33.47 184 LEU A O 1
ATOM 1427 N N . GLU A 1 185 ? -6.159 45.714 14.388 1.00 30.80 185 GLU A N 1
ATOM 1428 C CA . GLU A 1 185 ? -7.254 45.106 15.124 1.00 31.54 185 GLU A CA 1
ATOM 1429 C C . GLU A 1 185 ? -7.143 45.544 16.579 1.00 34.39 185 GLU A C 1
ATOM 1430 O O . GLU A 1 185 ? -6.069 45.477 17.175 1.00 33.20 185 GLU A O 1
ATOM 1436 N N . ARG A 1 186 ? -8.247 46.006 17.151 1.00 31.05 186 ARG A N 1
ATOM 1437 C CA . ARG A 1 186 ? -8.229 46.438 18.538 1.00 32.83 186 ARG A CA 1
ATOM 1438 C C . ARG A 1 186 ? -8.298 45.193 19.422 1.00 38.15 186 ARG A C 1
ATOM 1439 O O . ARG A 1 186 ? -9.131 44.310 19.207 1.00 38.82 186 ARG A O 1
ATOM 1447 N N . CYS A 1 187 ? -7.408 45.134 20.411 1.00 33.15 187 CYS A N 1
ATOM 1448 C CA . CYS A 1 187 ? -7.284 43.981 21.296 1.00 38.42 187 CYS A CA 1
ATOM 1449 C C . CYS A 1 187 ? -8.003 44.032 22.630 1.00 42.85 187 CYS A C 1
ATOM 1450 O O . CYS A 1 187 ? -8.217 42.989 23.246 1.00 46.51 187 CYS A O 1
ATOM 1453 N N . ASP A 1 188 ? -8.352 45.220 23.105 1.00 41.08 188 ASP A N 1
ATOM 1454 C CA . ASP A 1 188 ? -9.028 45.299 24.395 1.00 47.69 188 ASP A CA 1
ATOM 1455 C C . ASP A 1 188 ? -10.448 44.747 24.305 1.00 47.51 188 ASP A C 1
ATOM 1456 O O . ASP A 1 188 ? -11.077 44.786 23.247 1.00 46.94 188 ASP A O 1
ATOM 1461 N N . ALA A 1 189 ? -10.940 44.229 25.426 1.00 49.72 189 ALA A N 1
ATOM 1462 C CA . ALA A 1 189 ? -12.278 43.651 25.494 1.00 49.25 189 ALA A CA 1
ATOM 1463 C C . ALA A 1 189 ? -13.358 44.595 24.980 1.00 48.40 189 ALA A C 1
ATOM 1464 O O . ALA A 1 189 ? -14.258 44.179 24.252 1.00 49.42 189 ALA A O 1
ATOM 1466 N N . ALA A 1 190 ? -13.259 45.865 25.357 1.00 52.20 190 ALA A N 1
ATOM 1467 C CA . ALA A 1 190 ? -14.232 46.880 24.959 1.00 54.28 190 ALA A CA 1
ATOM 1468 C C . ALA A 1 190 ? -14.385 47.048 23.449 1.00 56.50 190 ALA A C 1
ATOM 1469 O O . ALA A 1 190 ? -15.460 47.413 22.969 1.00 61.03 190 ALA A O 1
ATOM 1471 N N . HIS A 1 191 ? -13.320 46.787 22.697 1.00 55.89 191 HIS A N 1
ATOM 1472 C CA . HIS A 1 191 ? -13.380 46.925 21.245 1.00 53.47 191 HIS A CA 1
ATOM 1473 C C . HIS A 1 191 ? -12.870 45.673 20.542 1.00 53.14 191 HIS A C 1
ATOM 1474 O O . HIS A 1 191 ? -12.578 45.702 19.345 1.00 52.09 191 HIS A O 1
ATOM 1481 N N . ALA A 1 192 ? -12.772 44.578 21.289 1.00 52.40 192 ALA A N 1
ATOM 1482 C CA . ALA A 1 192 ? -12.276 43.311 20.758 1.00 53.36 192 ALA A CA 1
ATOM 1483 C C . ALA A 1 192 ? -12.759 43.016 19.341 1.00 55.14 192 ALA A C 1
ATOM 1484 O O . ALA A 1 192 ? -13.961 42.974 19.081 1.00 56.76 192 ALA A O 1
ATOM 1486 N N . GLY A 1 193 ? -11.810 42.825 18.428 1.00 52.78 193 GLY A N 1
ATOM 1487 C CA . GLY A 1 193 ? -12.155 42.519 17.051 1.00 51.28 193 GLY A CA 1
ATOM 1488 C C . GLY A 1 193 ? -12.393 43.700 16.126 1.00 46.94 193 GLY A C 1
ATOM 1489 O O . GLY A 1 193 ? -12.446 43.525 14.909 1.00 49.05 193 GLY A O 1
ATOM 1490 N N . GLN A 1 194 ? -12.548 44.897 16.682 1.00 46.54 194 GLN A N 1
ATOM 1491 C CA . GLN A 1 194 ? -12.774 46.077 15.852 1.00 44.16 194 GLN A CA 1
ATOM 1492 C C . GLN A 1 194 ? -11.563 46.350 14.963 1.00 46.15 194 GLN A C 1
ATOM 1493 O O . GLN A 1 194 ? -10.417 46.276 15.415 1.00 42.38 194 GLN A O 1
ATOM 1499 N N . ILE A 1 195 ? -11.827 46.659 13.698 1.00 42.11 195 ILE A N 1
ATOM 1500 C CA . ILE A 1 195 ? -10.768 46.937 12.737 1.00 44.00 195 ILE A CA 1
ATOM 1501 C C . ILE A 1 195 ? -10.602 48.431 12.482 1.00 46.19 195 ILE A C 1
ATOM 1502 O O . ILE A 1 195 ? -11.582 49.156 12.300 1.00 44.79 195 ILE A O 1
ATOM 1507 N N . GLU A 1 196 ? -9.351 48.882 12.481 1.00 43.12 196 GLU A N 1
ATOM 1508 C CA . GLU A 1 196 ? -9.020 50.278 12.225 1.00 38.89 196 GLU A CA 1
ATOM 1509 C C . GLU A 1 196 ? -8.087 50.294 11.020 1.00 38.61 196 GLU A C 1
ATOM 1510 O O . GLU A 1 196 ? -7.294 49.369 10.829 1.00 35.95 196 GLU A O 1
ATOM 1516 N N . THR A 1 197 ? -8.193 51.339 10.207 1.00 36.52 197 THR A N 1
ATOM 1517 C CA . THR A 1 197 ? -7.353 51.479 9.029 1.00 37.55 197 THR A CA 1
ATOM 1518 C C . THR A 1 197 ? -6.698 52.851 9.071 1.00 36.85 197 THR A C 1
ATOM 1519 O O . THR A 1 197 ? -7.354 53.854 9.347 1.00 37.74 197 THR A O 1
ATOM 1523 N N . VAL A 1 198 ? -5.396 52.886 8.816 1.00 31.78 198 VAL A N 1
ATOM 1524 C CA . VAL A 1 198 ? -4.649 54.136 8.836 1.00 34.04 198 VAL A CA 1
ATOM 1525 C C . VAL A 1 198 ? -3.832 54.295 7.560 1.00 32.24 198 VAL A C 1
ATOM 1526 O O . VAL A 1 198 ? -3.192 53.350 7.105 1.00 33.57 198 VAL A O 1
ATOM 1530 N N . GLN A 1 199 ? -3.872 55.491 6.981 1.00 33.99 199 GLN A N 1
ATOM 1531 C CA . GLN A 1 199 ? -3.101 55.790 5.781 1.00 35.30 199 GLN A CA 1
ATOM 1532 C C . GLN A 1 199 ? -1.897 56.597 6.256 1.00 33.37 199 GLN A C 1
ATOM 1533 O O . GLN A 1 199 ? -2.050 57.581 6.978 1.00 33.64 199 GLN A O 1
ATOM 1539 N N . ALA A 1 200 ? -0.702 56.188 5.849 1.00 29.98 200 ALA A N 1
ATOM 1540 C CA . ALA A 1 200 ? 0.502 56.888 6.282 1.00 25.75 200 ALA A CA 1
ATOM 1541 C C . ALA A 1 200 ? 1.474 57.146 5.151 1.00 24.67 200 ALA A C 1
ATOM 1542 O O . ALA A 1 200 ? 1.457 56.452 4.132 1.00 28.99 200 ALA A O 1
ATOM 1544 N N . ARG A 1 201 ? 2.330 58.146 5.340 1.00 26.00 201 ARG A N 1
ATOM 1545 C CA . ARG A 1 201 ? 3.344 58.459 4.342 1.00 23.63 201 ARG A CA 1
ATOM 1546 C C . ARG A 1 201 ? 4.484 57.466 4.528 1.00 27.00 201 ARG A C 1
ATOM 1547 O O . ARG A 1 201 ? 5.078 57.000 3.554 1.00 28.03 201 ARG A O 1
ATOM 1555 N N . TYR A 1 202 ? 4.761 57.125 5.788 1.00 28.11 202 TYR A N 1
ATOM 1556 C CA . TYR A 1 202 ? 5.824 56.177 6.129 1.00 26.27 202 TYR A CA 1
ATOM 1557 C C . TYR A 1 202 ? 5.401 55.316 7.300 1.00 24.75 202 TYR A C 1
ATOM 1558 O O . TYR A 1 202 ? 4.702 55.784 8.194 1.00 26.48 202 TYR A O 1
ATOM 1567 N N . VAL A 1 203 ? 5.832 54.061 7.284 1.00 25.74 203 VAL A N 1
ATOM 1568 C CA . VAL A 1 203 ? 5.527 53.117 8.344 1.00 25.59 203 VAL A CA 1
ATOM 1569 C C . VAL A 1 203 ? 6.823 52.469 8.790 1.00 24.69 203 VAL A C 1
ATOM 1570 O O . VAL A 1 203 ? 7.652 52.095 7.961 1.00 26.78 203 VAL A O 1
ATOM 1574 N N . VAL A 1 204 ? 7.008 52.349 10.100 1.00 23.45 204 VAL A N 1
ATOM 1575 C CA . VAL A 1 204 ? 8.210 51.712 10.608 1.00 22.79 204 VAL A CA 1
ATOM 1576 C C . VAL A 1 204 ? 7.840 50.571 11.537 1.00 24.22 204 VAL A C 1
ATOM 1577 O O . VAL A 1 204 ? 7.208 50.780 12.581 1.00 25.23 204 VAL A O 1
ATOM 1581 N N . GLY A 1 205 ? 8.247 49.366 11.153 1.00 24.69 205 GLY A N 1
ATOM 1582 C CA . GLY A 1 205 ? 7.970 48.200 11.968 1.00 22.40 205 GLY A CA 1
ATOM 1583 C C . GLY A 1 205 ? 9.033 47.987 13.027 1.00 24.07 205 GLY A C 1
ATOM 1584 O O . GLY A 1 205 ? 10.161 47.594 12.722 1.00 25.87 205 GLY A O 1
ATOM 1585 N N . CYS A 1 206 ? 8.681 48.290 14.272 1.00 23.40 206 CYS A N 1
ATOM 1586 C CA . CYS A 1 206 ? 9.578 48.094 15.408 1.00 24.71 206 CYS A CA 1
ATOM 1587 C C . CYS A 1 206 ? 8.846 47.048 16.227 1.00 25.47 206 CYS A C 1
ATOM 1588 O O . CYS A 1 206 ? 8.823 47.108 17.461 1.00 25.52 206 CYS A O 1
ATOM 1591 N N . ASP A 1 207 ? 8.248 46.087 15.523 1.00 28.23 207 ASP A N 1
ATOM 1592 C CA . ASP A 1 207 ? 7.448 45.070 16.183 1.00 27.95 207 ASP A CA 1
ATOM 1593 C C . ASP A 1 207 ? 8.083 43.738 16.581 1.00 31.17 207 ASP A C 1
ATOM 1594 O O . ASP A 1 207 ? 7.395 42.723 16.726 1.00 31.68 207 ASP A O 1
ATOM 1599 N N . GLY A 1 208 ? 9.397 43.746 16.772 1.00 27.20 208 GLY A N 1
ATOM 1600 C CA . GLY A 1 208 ? 10.075 42.558 17.254 1.00 26.42 208 GLY A CA 1
ATOM 1601 C C . GLY A 1 208 ? 10.311 41.373 16.346 1.00 28.66 208 GLY A C 1
ATOM 1602 O O . GLY A 1 208 ? 9.978 41.387 15.164 1.00 28.60 208 GLY A O 1
ATOM 1603 N N . ALA A 1 209 ? 10.879 40.334 16.949 1.00 30.68 209 ALA A N 1
ATOM 1604 C CA . ALA A 1 209 ? 11.250 39.095 16.272 1.00 33.00 209 ALA A CA 1
ATOM 1605 C C . ALA A 1 209 ? 10.193 38.476 15.366 1.00 33.53 209 ALA A C 1
ATOM 1606 O O . ALA A 1 209 ? 10.525 37.925 14.314 1.00 35.36 209 ALA A O 1
ATOM 1608 N N . ARG A 1 210 ? 8.930 38.558 15.769 1.00 36.17 210 ARG A N 1
ATOM 1609 C CA . ARG A 1 210 ? 7.842 37.995 14.977 1.00 39.83 210 ARG A CA 1
ATOM 1610 C C . ARG A 1 210 ? 7.070 39.089 14.239 1.00 38.37 210 ARG A C 1
ATOM 1611 O O . ARG A 1 210 ? 5.873 38.964 13.977 1.00 36.94 210 ARG A O 1
ATOM 1619 N N . SER A 1 211 ? 7.780 40.156 13.891 1.00 32.55 211 SER A N 1
ATOM 1620 C CA . SER A 1 211 ? 7.211 41.309 13.192 1.00 29.62 211 SER A CA 1
ATOM 1621 C C . SER A 1 211 ? 6.230 41.022 12.055 1.00 30.27 211 SER A C 1
ATOM 1622 O O . SER A 1 211 ? 6.572 40.323 11.106 1.00 30.54 211 SER A O 1
ATOM 1625 N N . ASN A 1 212 ? 5.024 41.581 12.147 1.00 32.17 212 ASN A N 1
ATOM 1626 C CA . ASN A 1 212 ? 4.027 41.437 11.086 1.00 34.19 212 ASN A CA 1
ATOM 1627 C C . ASN A 1 212 ? 4.360 42.412 9.954 1.00 32.41 212 ASN A C 1
ATOM 1628 O O . ASN A 1 212 ? 3.991 42.192 8.800 1.00 32.99 212 ASN A O 1
ATOM 1633 N N . VAL A 1 213 ? 5.050 43.501 10.282 1.00 31.97 213 VAL A N 1
ATOM 1634 C CA . VAL A 1 213 ? 5.423 44.474 9.256 1.00 29.51 213 VAL A CA 1
ATOM 1635 C C . VAL A 1 213 ? 6.446 43.835 8.314 1.00 30.74 213 VAL A C 1
ATOM 1636 O O . VAL A 1 213 ? 6.345 43.965 7.092 1.00 30.70 213 VAL A O 1
ATOM 1640 N N . ARG A 1 214 ? 7.419 43.132 8.886 1.00 29.53 214 ARG A N 1
ATOM 1641 C CA . ARG A 1 214 ? 8.447 42.457 8.091 1.00 30.20 214 ARG A CA 1
ATOM 1642 C C . ARG A 1 214 ? 7.771 41.467 7.145 1.00 31.91 214 ARG A C 1
ATOM 1643 O O . ARG A 1 214 ? 8.077 41.408 5.956 1.00 32.30 214 ARG A O 1
ATOM 1651 N N . ARG A 1 215 ? 6.841 40.696 7.689 1.00 34.81 215 ARG A N 1
ATOM 1652 C CA . ARG A 1 215 ? 6.120 39.705 6.899 1.00 37.08 215 ARG A CA 1
ATOM 1653 C C . ARG A 1 215 ? 5.307 40.373 5.804 1.00 36.83 215 ARG A C 1
ATOM 1654 O O . ARG A 1 215 ? 5.220 39.867 4.680 1.00 37.16 215 ARG A O 1
ATOM 1662 N N . ALA A 1 216 ? 4.713 41.515 6.131 1.00 34.29 216 ALA A N 1
ATOM 1663 C CA . ALA A 1 216 ? 3.894 42.236 5.171 1.00 32.32 216 ALA A CA 1
ATOM 1664 C C . ALA A 1 216 ? 4.695 42.686 3.957 1.00 38.27 216 ALA A C 1
ATOM 1665 O O . ALA A 1 216 ? 4.168 42.690 2.842 1.00 39.59 216 ALA A O 1
ATOM 1667 N N . ILE A 1 217 ? 5.960 43.055 4.152 1.00 34.32 217 ILE A N 1
ATOM 1668 C CA . ILE A 1 217 ? 6.772 43.495 3.020 1.00 35.70 217 ILE A CA 1
ATOM 1669 C C . ILE A 1 217 ? 7.649 42.390 2.440 1.00 38.05 217 ILE A C 1
ATOM 1670 O O . ILE A 1 217 ? 8.611 42.661 1.721 1.00 41.13 217 ILE A O 1
ATOM 1675 N N . GLY A 1 218 ? 7.322 41.145 2.772 1.00 39.97 218 GLY A N 1
ATOM 1676 C CA . GLY A 1 218 ? 8.056 40.013 2.234 1.00 40.56 218 GLY A CA 1
ATOM 1677 C C . GLY A 1 218 ? 9.508 39.819 2.628 1.00 42.95 218 GLY A C 1
ATOM 1678 O O . GLY A 1 218 ? 10.235 39.102 1.945 1.00 40.75 218 GLY A O 1
ATOM 1679 N N . ARG A 1 219 ? 9.947 40.452 3.709 1.00 40.31 219 ARG A N 1
ATOM 1680 C CA . ARG A 1 219 ? 11.324 40.279 4.156 1.00 39.08 219 ARG A CA 1
ATOM 1681 C C . ARG A 1 219 ? 11.339 39.082 5.092 1.00 40.91 219 ARG A C 1
ATOM 1682 O O . ARG A 1 219 ? 10.323 38.739 5.692 1.00 41.42 219 ARG A O 1
ATOM 1690 N N . GLN A 1 220 ? 12.491 38.445 5.222 1.00 45.40 220 GLN A N 1
ATOM 1691 C CA . GLN A 1 220 ? 12.596 37.292 6.099 1.00 46.01 220 GLN A CA 1
ATOM 1692 C C . GLN A 1 220 ? 13.946 37.250 6.791 1.00 44.65 220 GLN A C 1
ATOM 1693 O O . GLN A 1 220 ? 14.973 37.572 6.191 1.00 45.10 220 GLN A O 1
ATOM 1699 N N . LEU A 1 221 ? 13.930 36.867 8.064 1.00 42.09 221 LEU A N 1
ATOM 1700 C CA . LEU A 1 221 ? 15.149 36.753 8.852 1.00 43.29 221 LEU A CA 1
ATOM 1701 C C . LEU A 1 221 ? 15.924 35.516 8.412 1.00 47.63 221 LEU A C 1
ATOM 1702 O O . LEU A 1 221 ? 15.456 34.389 8.569 1.00 48.41 221 LEU A O 1
ATOM 1707 N N . VAL A 1 222 ? 17.110 35.734 7.861 1.00 45.74 222 VAL A N 1
ATOM 1708 C CA . VAL A 1 222 ? 17.944 34.639 7.396 1.00 45.54 222 VAL A CA 1
ATOM 1709 C C . VAL A 1 222 ? 19.138 34.467 8.322 1.00 46.91 222 VAL A C 1
ATOM 1710 O O . VAL A 1 222 ? 19.862 35.424 8.595 1.00 39.25 222 VAL A O 1
ATOM 1714 N N . GLY A 1 223 ? 19.340 33.245 8.805 1.00 50.30 223 GLY A N 1
ATOM 1715 C CA . GLY A 1 223 ? 20.458 32.986 9.692 1.00 54.46 223 GLY A CA 1
ATOM 1716 C C . GLY A 1 223 ? 20.500 31.558 10.195 1.00 62.86 223 GLY A C 1
ATOM 1717 O O . GLY A 1 223 ? 19.953 30.648 9.571 1.00 65.16 223 GLY A O 1
ATOM 1718 N N . ASP A 1 224 ? 21.149 31.362 11.337 1.00 68.20 224 ASP A N 1
ATOM 1719 C CA . ASP A 1 224 ? 21.275 30.037 11.926 1.00 72.52 224 ASP A CA 1
ATOM 1720 C C . ASP A 1 224 ? 20.267 29.842 13.054 1.00 73.80 224 ASP A C 1
ATOM 1721 O O . ASP A 1 224 ? 19.771 30.813 13.629 1.00 75.07 224 ASP A O 1
ATOM 1726 N N . SER A 1 225 ? 19.971 28.583 13.365 1.00 74.22 225 SER A N 1
ATOM 1727 C CA . SER A 1 225 ? 19.020 28.254 14.423 1.00 75.23 225 SER A CA 1
ATOM 1728 C C . SER A 1 225 ? 19.559 28.677 15.783 1.00 75.76 225 SER A C 1
ATOM 1729 O O . SER A 1 225 ? 20.744 28.981 15.923 1.00 72.33 225 SER A O 1
ATOM 1732 N N . ALA A 1 226 ? 18.680 28.687 16.781 1.00 78.37 226 ALA A N 1
ATOM 1733 C CA . ALA A 1 226 ? 19.057 29.067 18.137 1.00 81.96 226 ALA A CA 1
ATOM 1734 C C . ALA A 1 226 ? 20.374 28.407 18.522 1.00 84.43 226 ALA A C 1
ATOM 1735 O O . ALA A 1 226 ? 20.422 27.208 18.803 1.00 84.33 226 ALA A O 1
ATOM 1737 N N . ASN A 1 227 ? 21.441 29.199 18.527 1.00 86.59 227 ASN A N 1
ATOM 1738 C CA . ASN A 1 227 ? 22.767 28.699 18.870 1.00 88.49 227 ASN A CA 1
ATOM 1739 C C . ASN A 1 227 ? 22.747 28.092 20.271 1.00 86.83 227 ASN A C 1
ATOM 1740 O O . ASN A 1 227 ? 23.407 27.084 20.533 1.00 87.24 227 ASN A O 1
ATOM 1745 N N . GLN A 1 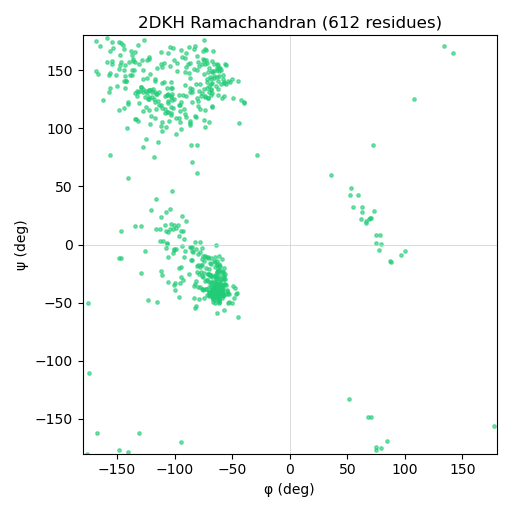228 ? 21.983 28.709 21.167 1.00 83.92 228 GLN A N 1
ATOM 1746 C CA . GLN A 1 228 ? 21.867 28.224 22.538 1.00 79.38 228 GLN A CA 1
ATOM 1747 C C . GLN A 1 228 ? 20.543 28.649 23.168 1.00 74.65 228 GLN A C 1
ATOM 1748 O O . GLN A 1 228 ? 19.769 29.397 22.569 1.00 74.21 228 GLN A O 1
ATOM 1754 N N . ALA A 1 229 ? 20.285 28.152 24.373 1.00 68.97 229 ALA A N 1
ATOM 1755 C CA . ALA A 1 229 ? 19.068 28.484 25.107 1.00 62.09 229 ALA A CA 1
ATOM 1756 C C . ALA A 1 229 ? 19.457 28.845 26.534 1.00 57.23 229 ALA A C 1
ATOM 1757 O O . ALA A 1 229 ? 20.221 28.126 27.177 1.00 54.82 229 ALA A O 1
ATOM 1759 N N . TRP A 1 230 ? 18.935 29.961 27.027 1.00 51.82 230 TRP A N 1
ATOM 1760 C CA . TRP A 1 230 ? 19.258 30.401 28.376 1.00 47.50 230 TRP A CA 1
ATOM 1761 C C . TRP A 1 230 ? 18.061 30.533 29.304 1.00 43.58 230 TRP A C 1
ATOM 1762 O O . TRP A 1 230 ? 17.034 31.107 28.939 1.00 44.51 230 TRP A O 1
ATOM 1773 N N . GLY A 1 231 ? 18.195 29.986 30.507 1.00 34.47 231 GLY A N 1
ATOM 1774 C CA . GLY A 1 231 ? 17.140 30.138 31.483 1.00 28.67 231 GLY A CA 1
ATOM 1775 C C . GLY A 1 231 ? 17.497 31.468 32.126 1.00 31.16 231 GLY A C 1
ATOM 1776 O O . GLY A 1 231 ? 18.651 31.678 32.490 1.00 35.91 231 GLY A O 1
ATOM 1777 N N . VAL A 1 232 ? 16.536 32.373 32.251 1.00 28.52 232 VAL A N 1
ATOM 1778 C CA . VAL A 1 232 ? 16.811 33.687 32.836 1.00 30.35 232 VAL A CA 1
ATOM 1779 C C . VAL A 1 232 ? 15.863 33.938 33.992 1.00 29.27 232 VAL A C 1
ATOM 1780 O O . VAL A 1 232 ? 14.657 33.734 33.866 1.00 30.65 232 VAL A O 1
ATOM 1784 N N . MET A 1 233 ? 16.400 34.382 35.123 1.00 28.32 233 MET A N 1
ATOM 1785 C CA . MET A 1 233 ? 15.557 34.656 36.272 1.00 25.83 233 MET A CA 1
ATOM 1786 C C . MET A 1 233 ? 16.046 35.875 37.040 1.00 25.21 233 MET A C 1
ATOM 1787 O O . MET A 1 233 ? 17.246 36.027 37.278 1.00 26.59 233 MET A O 1
ATOM 1792 N N . ASP A 1 234 ? 15.106 36.743 37.397 1.00 25.80 234 ASP A N 1
ATOM 1793 C CA . ASP A 1 234 ? 15.400 37.942 38.182 1.00 26.76 234 ASP A CA 1
ATOM 1794 C C . ASP A 1 234 ? 14.965 37.553 39.571 1.00 26.46 234 ASP A C 1
ATOM 1795 O O . ASP A 1 234 ? 13.789 37.279 39.806 1.00 28.87 234 ASP A O 1
ATOM 1800 N N . VAL A 1 235 ? 15.913 37.533 40.503 1.00 26.25 235 VAL A N 1
ATOM 1801 C CA . VAL A 1 235 ? 15.592 37.091 41.843 1.00 28.55 235 VAL A CA 1
ATOM 1802 C C . VAL A 1 235 ? 16.041 37.984 42.982 1.00 26.58 235 VAL A C 1
ATOM 1803 O O . VAL A 1 235 ? 16.984 38.762 42.849 1.00 27.03 235 VAL A O 1
ATOM 1807 N N . LEU A 1 236 ? 15.329 37.860 44.096 1.00 25.11 236 LEU A N 1
ATOM 1808 C CA . LEU A 1 236 ? 15.669 38.548 45.334 1.00 25.29 236 LEU A CA 1
ATOM 1809 C C . LEU A 1 236 ? 16.087 37.359 46.186 1.00 30.64 236 LEU A C 1
ATOM 1810 O O . LEU A 1 236 ? 15.243 36.591 46.672 1.00 31.57 236 LEU A O 1
ATOM 1815 N N . ALA A 1 237 ? 17.397 37.187 46.330 1.00 27.21 237 ALA A N 1
ATOM 1816 C CA . ALA A 1 237 ? 17.937 36.055 47.068 1.00 28.79 237 ALA A CA 1
ATOM 1817 C C . ALA A 1 237 ? 19.050 36.454 48.022 1.00 31.99 237 ALA A C 1
ATOM 1818 O O . ALA A 1 237 ? 19.593 37.562 47.942 1.00 29.05 237 ALA A O 1
ATOM 1820 N N . VAL A 1 238 ? 19.374 35.538 48.928 1.00 27.67 238 VAL A N 1
ATOM 1821 C CA . VAL A 1 238 ? 20.443 35.746 49.895 1.00 29.68 238 VAL A CA 1
ATOM 1822 C C . VAL A 1 238 ? 21.534 34.737 49.572 1.00 31.48 238 VAL A C 1
ATOM 1823 O O . VAL A 1 238 ? 21.280 33.530 49.524 1.00 32.09 238 VAL A O 1
ATOM 1827 N N . THR A 1 239 ? 22.745 35.227 49.337 1.00 27.89 239 THR A N 1
ATOM 1828 C CA . THR A 1 239 ? 23.858 34.344 49.020 1.00 29.86 239 THR A CA 1
ATOM 1829 C C . T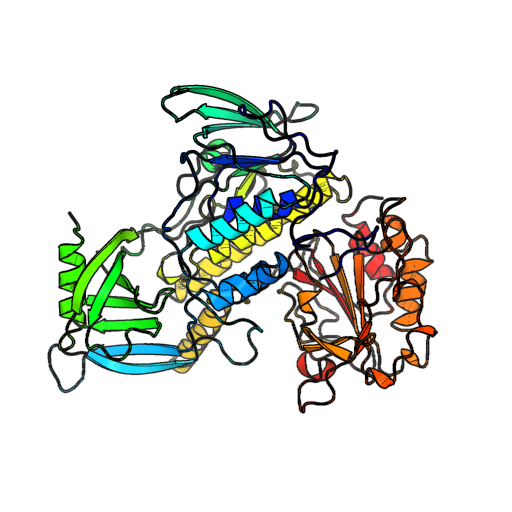HR A 1 239 ? 25.112 34.821 49.716 1.00 35.02 239 THR A C 1
ATOM 1830 O O . THR A 1 239 ? 25.220 35.994 50.073 1.00 34.67 239 THR A O 1
ATOM 1834 N N . ASP A 1 240 ? 26.053 33.907 49.921 1.00 33.12 240 ASP A N 1
ATOM 1835 C CA . ASP A 1 240 ? 27.321 34.273 50.533 1.00 33.80 240 ASP A CA 1
ATOM 1836 C C . ASP A 1 240 ? 28.383 34.293 49.437 1.00 30.54 240 ASP A C 1
ATOM 1837 O O . ASP A 1 240 ? 29.580 34.357 49.715 1.00 35.20 240 ASP A O 1
ATOM 1842 N N . PHE A 1 241 ? 27.938 34.216 48.181 1.00 30.99 241 PHE A N 1
ATOM 1843 C CA . PHE A 1 241 ? 28.853 34.285 47.039 1.00 28.03 241 PHE A CA 1
ATOM 1844 C C . PHE A 1 241 ? 29.354 35.733 47.093 1.00 29.41 241 PHE A C 1
ATOM 1845 O O . PHE A 1 241 ? 28.568 36.661 46.967 1.00 29.99 241 PHE A O 1
ATOM 1853 N N . PRO A 1 242 ? 30.671 35.941 47.265 1.00 33.16 242 PRO A N 1
ATOM 1854 C CA . PRO A 1 242 ? 31.241 37.293 47.353 1.00 32.65 242 PRO A CA 1
ATOM 1855 C C . PRO A 1 242 ? 31.147 38.270 46.180 1.00 26.79 242 PRO A C 1
ATOM 1856 O O . PRO A 1 242 ? 31.218 39.480 46.387 1.00 29.72 242 PRO A O 1
ATOM 1860 N N . ASP A 1 243 ? 30.990 37.765 44.965 1.00 24.36 243 ASP A N 1
ATOM 1861 C CA . ASP A 1 243 ? 30.944 38.637 43.790 1.00 26.95 243 ASP A CA 1
ATOM 1862 C C . ASP A 1 243 ? 29.551 38.869 43.219 1.00 25.68 243 ASP A C 1
ATOM 1863 O O . ASP A 1 243 ? 29.429 39.316 42.085 1.00 25.48 243 ASP A O 1
ATOM 1868 N N . VAL A 1 244 ? 28.514 38.593 43.997 1.00 22.03 244 VAL A N 1
ATOM 1869 C CA . VAL A 1 244 ? 27.153 38.745 43.499 1.00 22.56 244 VAL A CA 1
ATOM 1870 C C . VAL A 1 244 ? 26.765 40.144 42.995 1.00 25.42 244 VAL A C 1
ATOM 1871 O O . VAL A 1 244 ? 25.838 40.254 42.201 1.00 24.87 244 VAL A O 1
ATOM 1875 N N . ARG A 1 245 ? 27.447 41.199 43.449 1.00 23.46 245 ARG A N 1
ATOM 1876 C CA . ARG A 1 245 ? 27.120 42.551 42.984 1.00 23.98 245 ARG A CA 1
ATOM 1877 C C . ARG A 1 245 ? 27.937 42.999 41.766 1.00 25.36 245 ARG A C 1
ATOM 1878 O O . ARG A 1 245 ? 27.827 44.144 41.321 1.00 21.93 245 ARG A O 1
ATOM 1886 N N . TYR A 1 246 ? 28.754 42.095 41.233 1.00 23.28 246 TYR A N 1
ATOM 1887 C CA . TYR A 1 246 ? 29.536 42.357 40.022 1.00 23.01 246 TYR A CA 1
ATOM 1888 C C . TYR A 1 246 ? 28.842 41.614 38.888 1.00 24.90 246 TYR A C 1
ATOM 1889 O O . TYR A 1 246 ? 27.924 40.834 39.127 1.00 25.01 246 TYR A O 1
ATOM 1898 N N . LYS A 1 247 ? 29.265 41.878 37.653 1.00 24.39 247 LYS A N 1
ATOM 1899 C CA . LYS A 1 247 ? 28.766 41.097 36.525 1.00 22.62 247 LYS A CA 1
ATOM 1900 C C . LYS A 1 247 ? 29.753 39.941 36.644 1.00 23.73 247 LYS A C 1
ATOM 1901 O O . LYS A 1 247 ? 30.959 40.183 36.757 1.00 22.91 247 LYS A O 1
ATOM 1907 N N . VAL A 1 248 ? 29.257 38.705 36.622 1.00 26.60 248 VAL A N 1
ATOM 1908 C CA . VAL A 1 248 ? 30.124 37.542 36.809 1.00 25.48 248 VAL A CA 1
ATOM 1909 C C . VAL A 1 248 ? 29.866 36.418 35.817 1.00 28.48 248 VAL A C 1
ATOM 1910 O O . VAL A 1 248 ? 28.730 35.992 35.644 1.00 28.94 248 VAL A O 1
ATOM 1914 N N . ALA A 1 249 ? 30.929 35.924 35.191 1.00 27.48 249 ALA A N 1
ATOM 1915 C CA . ALA A 1 249 ? 30.808 34.808 34.256 1.00 29.82 249 ALA A CA 1
ATOM 1916 C C . ALA A 1 249 ? 31.306 33.588 35.034 1.00 32.93 249 ALA A C 1
ATOM 1917 O O . ALA A 1 249 ? 32.467 33.547 35.457 1.00 31.19 249 ALA A O 1
ATOM 1919 N N . ILE A 1 250 ? 30.427 32.607 35.231 1.00 32.84 250 ILE A N 1
ATOM 1920 C CA . ILE A 1 250 ? 30.763 31.401 35.986 1.00 32.73 250 ILE A CA 1
ATOM 1921 C C . ILE A 1 250 ? 30.699 30.119 35.165 1.00 38.85 250 ILE A C 1
ATOM 1922 O O . ILE A 1 250 ? 29.658 29.794 34.593 1.00 36.84 250 ILE A O 1
ATOM 1927 N N . GLN A 1 251 ? 31.816 29.398 35.119 1.00 39.26 251 GLN A N 1
ATOM 1928 C CA . GLN A 1 251 ? 31.881 28.123 34.412 1.00 42.96 251 GLN A CA 1
ATOM 1929 C C . GLN A 1 251 ? 32.141 27.061 35.470 1.00 43.54 251 GLN A C 1
ATOM 1930 O O . GLN A 1 251 ? 33.030 27.214 36.307 1.00 43.45 251 GLN A O 1
ATOM 1936 N N . SER A 1 252 ? 31.345 25.998 35.461 1.00 41.80 252 SER A N 1
ATOM 1937 C CA . SER A 1 252 ? 31.529 24.928 36.431 1.00 43.20 252 SER A CA 1
ATOM 1938 C C . SER A 1 252 ? 31.149 23.618 35.764 1.00 44.49 252 SER A C 1
ATOM 1939 O O . SER A 1 252 ? 30.654 23.608 34.635 1.00 41.91 252 SER A O 1
ATOM 1942 N N . GLU A 1 253 ? 31.386 22.512 36.459 1.00 51.75 253 GLU A N 1
ATOM 1943 C CA . GLU A 1 253 ? 31.051 21.205 35.915 1.00 56.11 253 GLU A CA 1
ATOM 1944 C C . GLU A 1 253 ? 29.567 20.919 36.116 1.00 54.30 253 GLU A C 1
ATOM 1945 O O . GLU A 1 253 ? 29.051 19.898 35.661 1.00 57.30 253 GLU A O 1
ATOM 1951 N N . GLN A 1 254 ? 28.888 21.842 36.791 1.00 50.27 254 GLN A N 1
ATOM 1952 C CA . GLN A 1 254 ? 27.459 21.729 37.060 1.00 43.84 254 GLN A CA 1
ATOM 1953 C C . GLN A 1 254 ? 26.673 22.601 36.080 1.00 43.67 254 GLN A C 1
ATOM 1954 O O . GLN A 1 254 ? 25.442 22.595 36.077 1.00 43.58 254 GLN A O 1
ATOM 1960 N N . GLY A 1 255 ? 27.393 23.348 35.247 1.00 38.58 255 GLY A N 1
ATOM 1961 C CA . GLY A 1 255 ? 26.747 24.221 34.282 1.00 39.23 255 GLY A CA 1
ATOM 1962 C C . GLY A 1 255 ? 27.377 25.605 34.264 1.00 41.26 255 GLY A C 1
ATOM 1963 O O . GLY A 1 255 ? 28.215 25.929 35.114 1.00 33.81 255 GLY A O 1
ATOM 1964 N N . ASN A 1 256 ? 26.984 26.421 33.290 1.00 37.93 256 ASN A N 1
ATOM 1965 C CA . ASN A 1 256 ? 27.516 27.771 33.178 1.00 38.78 256 ASN A CA 1
ATOM 1966 C C . ASN A 1 256 ? 26.449 28.799 33.534 1.00 37.29 256 ASN A C 1
ATOM 1967 O O . ASN A 1 256 ? 25.282 28.659 33.167 1.00 33.90 256 ASN A O 1
ATOM 1972 N N . VAL A 1 257 ? 26.865 29.835 34.253 1.00 36.19 257 VAL A N 1
ATOM 1973 C CA . VAL A 1 257 ? 25.951 30.881 34.691 1.00 33.16 257 VAL A CA 1
ATOM 1974 C C . VAL A 1 257 ? 26.576 32.262 34.509 1.00 33.15 257 VAL A C 1
ATOM 1975 O O . VAL A 1 257 ? 27.787 32.425 34.629 1.00 30.53 257 VAL A O 1
ATOM 1979 N N . LEU A 1 258 ? 25.744 33.245 34.188 1.00 30.08 258 LEU A N 1
ATOM 1980 C CA . LEU A 1 258 ? 26.212 34.621 34.053 1.00 28.28 258 LEU A CA 1
ATOM 1981 C C . LEU A 1 258 ? 25.368 35.396 35.059 1.00 28.14 258 LEU A C 1
ATOM 1982 O O . LEU A 1 258 ? 24.139 35.290 35.049 1.00 27.93 258 LEU A O 1
ATOM 1987 N N . ILE A 1 259 ? 26.024 36.151 35.937 1.00 25.64 259 ILE A N 1
ATOM 1988 C CA . ILE A 1 259 ? 25.320 36.945 36.936 1.00 25.42 259 ILE A CA 1
ATOM 1989 C C . ILE A 1 259 ? 25.322 38.409 36.503 1.00 24.01 259 ILE A C 1
ATOM 1990 O O . ILE A 1 259 ? 26.371 38.954 36.172 1.00 24.53 259 ILE A O 1
ATOM 1995 N N . ILE A 1 260 ? 24.143 39.024 36.469 1.00 22.75 260 ILE A N 1
ATOM 1996 C CA . ILE A 1 260 ? 24.036 40.444 36.108 1.00 25.01 260 ILE A CA 1
ATOM 1997 C C . ILE A 1 260 ? 23.393 41.130 37.312 1.00 23.52 260 ILE A C 1
ATOM 1998 O O . ILE A 1 260 ? 22.223 40.904 37.603 1.00 25.93 260 ILE A O 1
ATOM 2003 N N . PRO A 1 261 ? 24.158 41.961 38.043 1.00 22.96 261 PRO A N 1
ATOM 2004 C CA . PRO A 1 261 ? 23.603 42.648 39.211 1.00 24.11 261 PRO A CA 1
ATOM 2005 C C . PRO A 1 261 ? 22.582 43.676 38.731 1.00 22.94 261 PRO A C 1
ATOM 2006 O O . PRO A 1 261 ? 22.818 44.386 37.752 1.00 23.97 261 PRO A O 1
ATOM 2010 N N . ARG A 1 262 ? 21.454 43.770 39.418 1.00 22.22 262 ARG A N 1
ATOM 2011 C CA . ARG A 1 262 ? 20.412 44.679 38.966 1.00 23.28 262 ARG A CA 1
ATOM 2012 C C . ARG A 1 262 ? 20.255 45.955 39.776 1.00 22.07 262 ARG A C 1
ATOM 2013 O O . ARG A 1 262 ? 20.760 46.078 40.894 1.00 21.80 262 ARG A O 1
ATOM 2021 N N . GLU A 1 263 ? 19.537 46.906 39.191 1.00 22.67 263 GLU A N 1
ATOM 2022 C CA . GLU A 1 263 ? 19.290 48.195 39.822 1.00 24.75 263 GLU A CA 1
ATOM 2023 C C . GLU A 1 263 ? 18.734 48.042 41.239 1.00 24.41 263 GLU A C 1
ATOM 2024 O O . GLU A 1 263 ? 17.929 47.151 41.506 1.00 24.95 263 GLU A O 1
ATOM 2030 N N . GLY A 1 264 ? 19.199 48.884 42.159 1.00 23.43 264 GLY A N 1
ATOM 2031 C CA . GLY A 1 264 ? 18.684 48.834 43.517 1.00 21.86 264 GLY A CA 1
ATOM 2032 C C . GLY A 1 264 ? 19.510 48.111 44.562 1.00 25.01 264 GLY A C 1
ATOM 2033 O O . GLY A 1 264 ? 19.141 48.115 45.733 1.00 24.80 264 GLY A O 1
ATOM 2034 N N . GLY A 1 265 ? 20.600 47.470 44.149 1.00 20.14 265 GLY A N 1
ATOM 2035 C CA . GLY A 1 265 ? 21.468 46.799 45.103 1.00 23.29 265 GLY A CA 1
ATOM 2036 C C . GLY A 1 265 ? 21.029 45.459 45.663 1.00 24.20 265 GLY A C 1
ATOM 2037 O O . GLY A 1 265 ? 21.789 44.828 46.397 1.00 22.57 265 GLY A O 1
ATOM 2038 N N . HIS A 1 266 ? 19.825 45.004 45.319 1.00 24.75 266 HIS A N 1
ATOM 2039 C CA . HIS A 1 266 ? 19.338 43.733 45.854 1.00 22.81 266 HIS A CA 1
ATOM 2040 C C . HIS A 1 266 ? 18.960 42.716 44.782 1.00 25.48 266 HIS A C 1
ATOM 2041 O O . HIS A 1 266 ? 19.353 41.542 44.851 1.00 24.82 266 HIS A O 1
ATOM 2048 N N . LEU A 1 267 ? 18.192 43.163 43.791 1.00 22.40 267 LEU A N 1
ATOM 2049 C CA . LEU A 1 267 ? 17.777 42.290 42.705 1.00 21.29 267 LEU A CA 1
ATOM 2050 C C . LEU A 1 267 ? 19.001 41.816 41.931 1.00 22.42 267 LEU A C 1
ATOM 2051 O O . LEU A 1 267 ? 19.962 42.556 41.757 1.00 24.89 267 LEU A O 1
ATOM 2056 N N . VAL A 1 268 ? 18.961 40.574 41.462 1.00 21.79 268 VAL A N 1
ATOM 2057 C CA . VAL A 1 268 ? 20.059 40.024 40.688 1.00 22.66 268 VAL A CA 1
ATOM 2058 C C . VAL A 1 268 ? 19.475 39.157 39.586 1.00 23.66 268 VAL A C 1
ATOM 2059 O O . VAL A 1 268 ? 18.484 38.463 39.797 1.00 25.29 268 VAL A O 1
ATOM 2063 N N . ARG A 1 269 ? 20.072 39.219 38.405 1.00 22.40 269 ARG A N 1
ATOM 2064 C CA . ARG A 1 269 ? 19.612 38.395 37.305 1.00 25.84 269 ARG A CA 1
ATOM 2065 C C . ARG A 1 269 ? 20.609 37.276 37.074 1.00 26.36 269 ARG A C 1
ATOM 2066 O O . ARG A 1 269 ? 21.822 37.500 37.062 1.00 28.83 269 ARG A O 1
ATOM 2074 N N . PHE A 1 270 ? 20.093 36.064 36.909 1.00 26.39 270 PHE A N 1
ATOM 2075 C CA . PHE A 1 270 ? 20.938 34.915 36.628 1.00 26.99 270 PHE A CA 1
ATOM 2076 C C . PHE A 1 270 ? 20.593 34.360 35.251 1.00 25.60 270 PHE A C 1
ATOM 2077 O O . PHE A 1 270 ? 19.422 34.151 34.949 1.00 26.36 270 PHE A O 1
ATOM 2085 N N . TYR A 1 271 ? 21.606 34.155 34.416 1.00 25.91 271 TYR A N 1
ATOM 2086 C CA . TYR A 1 271 ? 21.394 33.513 33.127 1.00 25.91 271 TYR A CA 1
ATOM 2087 C C . TYR A 1 271 ? 21.985 32.125 33.370 1.00 26.83 271 TYR A C 1
ATOM 2088 O O . TYR A 1 271 ? 23.154 32.012 33.727 1.00 26.14 271 TYR A O 1
ATOM 2097 N N . VAL A 1 272 ? 21.184 31.080 33.192 1.00 29.33 272 VAL A N 1
ATOM 2098 C CA . VAL A 1 272 ? 21.656 29.704 33.392 1.00 28.78 272 VAL A CA 1
ATOM 2099 C C . VAL A 1 272 ? 21.649 29.011 32.034 1.00 31.38 272 VAL A C 1
ATOM 2100 O O . VAL A 1 272 ? 20.598 28.893 31.404 1.00 32.52 272 VAL A O 1
ATOM 2104 N N . GLU A 1 273 ? 22.807 28.544 31.584 1.00 34.24 273 GLU A N 1
ATOM 2105 C CA . GLU A 1 273 ? 22.879 27.902 30.278 1.00 43.19 273 GLU A CA 1
ATOM 2106 C C . GLU A 1 273 ? 22.133 26.577 30.254 1.00 42.37 273 GLU A C 1
ATOM 2107 O O . GLU A 1 273 ? 22.201 25.802 31.203 1.00 38.52 273 GLU A O 1
ATOM 2113 N N . MET A 1 274 ? 21.415 26.333 29.161 1.00 50.08 274 MET A N 1
ATOM 2114 C CA . MET A 1 274 ? 20.648 25.103 28.998 1.00 59.49 274 MET A CA 1
ATOM 2115 C C . MET A 1 274 ? 20.905 24.448 27.648 1.00 65.73 274 MET A C 1
ATOM 2116 O O . MET A 1 274 ? 21.892 24.748 26.974 1.00 63.76 274 MET A O 1
ATOM 2121 N N . ASP A 1 275 ? 19.992 23.556 27.267 1.00 74.47 275 ASP A N 1
ATOM 2122 C CA . ASP A 1 275 ? 20.055 22.822 26.006 1.00 80.49 275 ASP A CA 1
ATOM 2123 C C . ASP A 1 275 ? 21.147 21.760 26.033 1.00 81.96 275 ASP A C 1
ATOM 2124 O O . ASP A 1 275 ? 20.797 20.562 25.988 1.00 84.72 275 ASP A O 1
ATOM 2129 N N . ASN A 1 287 ? 10.111 20.669 29.960 1.00 64.82 287 ASN A N 1
ATOM 2130 C CA . ASN A 1 287 ? 9.299 21.508 30.886 1.00 67.31 287 ASN A CA 1
ATOM 2131 C C . ASN A 1 287 ? 10.202 22.233 31.883 1.00 63.98 287 ASN A C 1
ATOM 2132 O O . ASN A 1 287 ? 10.301 21.833 33.046 1.00 62.32 287 ASN A O 1
ATOM 2137 N N . ILE A 1 288 ? 10.854 23.300 31.431 1.00 60.18 288 ILE A N 1
ATOM 2138 C CA . ILE A 1 288 ? 11.742 24.068 32.296 1.00 54.11 288 ILE A CA 1
ATOM 2139 C C . ILE A 1 288 ? 10.936 24.842 33.340 1.00 49.23 288 ILE A C 1
ATOM 2140 O O . ILE A 1 288 ? 9.960 25.519 33.014 1.00 50.06 288 ILE A O 1
ATOM 2145 N N . THR A 1 289 ? 11.347 24.738 34.598 1.00 43.90 289 THR A N 1
ATOM 2146 C CA . THR A 1 289 ? 10.663 25.431 35.681 1.00 42.45 289 THR A CA 1
ATOM 2147 C C . THR A 1 289 ? 11.674 26.329 36.378 1.00 37.10 289 THR A C 1
ATOM 2148 O O . THR A 1 289 ? 12.878 26.128 36.227 1.00 37.29 289 THR A O 1
ATOM 2152 N N . VAL A 1 290 ? 11.203 27.315 37.133 1.00 36.92 290 VAL A N 1
ATOM 2153 C CA . VAL A 1 290 ? 12.137 28.191 37.828 1.00 37.66 290 VAL A CA 1
ATOM 2154 C C . VAL A 1 290 ? 12.851 27.376 38.901 1.00 35.40 290 VAL A C 1
ATOM 2155 O O . VAL A 1 290 ? 14.019 27.620 39.202 1.00 32.04 290 VAL A O 1
ATOM 2159 N N . GLU A 1 291 ? 12.153 26.390 39.463 1.00 38.80 291 GLU A N 1
ATOM 2160 C CA . GLU A 1 291 ? 12.742 25.533 40.492 1.00 36.30 291 GLU A CA 1
ATOM 2161 C C . GLU A 1 291 ? 13.974 24.842 39.921 1.00 34.92 291 GLU A C 1
ATOM 2162 O O . GLU A 1 291 ? 14.989 24.694 40.603 1.00 34.68 291 GLU A O 1
ATOM 2168 N N . GLN A 1 292 ? 13.887 24.415 38.666 1.00 35.24 292 GLN A N 1
ATOM 2169 C CA . GLN A 1 292 ? 15.017 23.747 38.027 1.00 36.78 292 GLN A CA 1
ATOM 2170 C C . GLN A 1 292 ? 16.168 24.719 37.818 1.00 36.19 292 GLN A C 1
ATOM 2171 O O . GLN A 1 292 ? 17.333 24.365 38.011 1.00 35.89 292 GLN A O 1
ATOM 2177 N N . LEU A 1 293 ? 15.838 25.942 37.414 1.00 35.86 293 LEU A N 1
ATOM 2178 C CA . LEU A 1 293 ? 16.855 26.964 37.193 1.00 30.44 293 LEU A CA 1
ATOM 2179 C C . LEU A 1 293 ? 17.585 27.256 38.496 1.00 27.79 293 LEU A C 1
ATOM 2180 O O . LEU A 1 293 ? 18.813 27.332 38.530 1.00 31.05 293 LEU A O 1
ATOM 2185 N N . ILE A 1 294 ? 16.819 27.403 39.569 1.00 29.26 294 ILE A N 1
ATOM 2186 C CA . ILE A 1 294 ? 17.377 27.687 40.883 1.00 30.40 294 ILE A CA 1
ATOM 2187 C C . ILE A 1 294 ? 18.265 26.535 41.331 1.00 36.38 294 ILE A C 1
ATOM 2188 O O . ILE A 1 294 ? 19.374 26.750 41.820 1.00 31.85 294 ILE A O 1
ATOM 2193 N N . ALA A 1 295 ? 17.777 25.311 41.146 1.00 34.80 295 ALA A N 1
ATOM 2194 C CA . ALA A 1 295 ? 18.539 24.126 41.523 1.00 33.98 295 ALA A CA 1
ATOM 2195 C C . ALA A 1 295 ? 19.873 24.087 40.783 1.00 33.91 295 ALA A C 1
ATOM 2196 O O . ALA A 1 295 ? 20.905 23.747 41.364 1.00 33.80 295 ALA A O 1
ATOM 2198 N N . THR A 1 296 ? 19.855 24.432 39.500 1.00 28.46 296 THR A N 1
ATOM 2199 C CA . THR A 1 296 ? 21.083 24.418 38.718 1.00 32.47 296 THR A CA 1
ATOM 2200 C C . THR A 1 296 ? 22.044 25.506 39.205 1.00 33.55 296 THR A C 1
ATOM 2201 O O . THR A 1 296 ? 23.230 25.245 39.389 1.00 32.66 296 THR A O 1
ATOM 2205 N N . ALA A 1 297 ? 21.532 26.716 39.427 1.00 31.95 297 ALA A N 1
ATOM 2206 C CA . ALA A 1 297 ? 22.371 27.817 39.916 1.00 34.98 297 ALA A CA 1
ATOM 2207 C C . ALA A 1 297 ? 23.015 27.446 41.255 1.00 32.43 297 ALA A C 1
ATOM 2208 O O . ALA A 1 297 ? 24.185 27.759 41.501 1.00 33.66 297 ALA A O 1
ATOM 2210 N N . GLN A 1 298 ? 22.255 26.782 42.123 1.00 32.97 298 GLN A N 1
ATOM 2211 C CA . GLN A 1 298 ? 22.798 26.372 43.416 1.00 33.59 298 GLN A CA 1
ATOM 2212 C C . GLN A 1 298 ? 23.939 25.365 43.236 1.00 35.56 298 GLN A C 1
ATOM 2213 O O . GLN A 1 298 ? 24.964 25.455 43.913 1.00 33.49 298 GLN A O 1
ATOM 2219 N N . ARG A 1 299 ? 23.771 24.414 42.320 1.00 36.51 299 ARG A N 1
ATOM 2220 C CA . ARG A 1 299 ? 24.814 23.420 42.071 1.00 37.87 299 ARG A CA 1
ATOM 2221 C C . ARG A 1 299 ? 26.057 24.083 41.492 1.00 38.76 299 ARG A C 1
ATOM 2222 O O . ARG A 1 299 ? 27.183 23.684 41.793 1.00 37.26 299 ARG A O 1
ATOM 2230 N N . VAL A 1 300 ? 25.848 25.090 40.648 1.00 33.82 300 VAL A N 1
ATOM 2231 C CA . VAL A 1 300 ? 26.958 25.808 40.032 1.00 34.01 300 VAL A CA 1
ATOM 2232 C C . VAL A 1 300 ? 27.711 26.646 41.063 1.00 33.18 300 VAL A C 1
ATOM 2233 O O . VAL A 1 300 ? 28.944 26.678 41.060 1.00 35.86 300 VAL A O 1
ATOM 2237 N N . LEU A 1 301 ? 26.968 27.305 41.951 1.00 33.54 301 LEU A N 1
ATOM 2238 C CA . LEU A 1 301 ? 27.562 28.169 42.976 1.00 33.48 301 LEU A CA 1
ATOM 2239 C C . LEU A 1 301 ? 28.206 27.454 44.163 1.00 37.46 301 LEU A C 1
ATOM 2240 O O . LEU A 1 301 ? 28.991 28.051 44.891 1.00 34.52 301 LEU A O 1
ATOM 2245 N N . HIS A 1 302 ? 27.867 26.185 44.365 1.00 39.79 302 HIS A N 1
ATOM 2246 C CA . HIS A 1 302 ? 28.424 25.422 45.478 1.00 42.51 302 HIS A CA 1
ATOM 2247 C C . HIS A 1 302 ? 29.931 25.682 45.555 1.00 43.61 302 HIS A C 1
ATOM 2248 O O . HIS A 1 302 ? 30.606 25.744 44.527 1.00 38.72 302 HIS A O 1
ATOM 2255 N N . PRO A 1 303 ? 30.487 25.812 46.774 1.00 44.07 303 PRO A N 1
ATOM 2256 C CA . PRO A 1 303 ? 29.886 25.741 48.111 1.00 40.90 303 PRO A CA 1
ATOM 2257 C C . PRO A 1 303 ? 29.079 26.952 48.570 1.00 38.34 303 PRO A C 1
ATOM 2258 O O . PRO A 1 303 ? 28.500 26.938 49.663 1.00 36.27 303 PRO A O 1
ATOM 2262 N N . TYR A 1 304 ? 29.039 27.998 47.751 1.00 38.28 304 TYR A N 1
ATOM 2263 C CA . TYR A 1 304 ? 28.287 29.193 48.109 1.00 35.46 304 TYR A CA 1
ATOM 2264 C C . TYR A 1 304 ? 26.799 28.888 48.056 1.00 33.81 304 TYR A C 1
ATOM 2265 O O . TYR A 1 304 ? 26.323 28.224 47.136 1.00 40.11 304 TYR A O 1
ATOM 2274 N N . LYS A 1 305 ? 26.072 29.365 49.057 1.00 32.91 305 LYS A N 1
ATOM 2275 C CA . LYS A 1 305 ? 24.643 29.119 49.138 1.00 34.59 305 LYS A CA 1
ATOM 2276 C C . LYS A 1 305 ? 23.800 30.188 48.454 1.00 34.27 305 LYS A C 1
ATOM 2277 O O . LYS A 1 305 ? 24.177 31.359 48.404 1.00 35.62 305 LYS A O 1
ATOM 2283 N N . LEU A 1 306 ? 22.658 29.764 47.926 1.00 30.62 306 LEU A N 1
ATOM 2284 C CA . LEU A 1 306 ? 21.731 30.657 47.245 1.00 28.44 306 LEU A CA 1
ATOM 2285 C C . LEU A 1 306 ? 20.325 30.362 47.742 1.00 31.45 306 LEU A C 1
ATOM 2286 O O . LEU A 1 306 ? 19.745 29.323 47.424 1.00 34.89 306 LEU A O 1
ATOM 2291 N N . GLU A 1 307 ? 19.781 31.264 48.540 1.00 27.42 307 GLU A N 1
ATOM 2292 C CA . GLU A 1 307 ? 18.438 31.072 49.049 1.00 31.90 307 GLU A CA 1
ATOM 2293 C C . GLU A 1 307 ? 17.544 32.109 48.398 1.00 34.07 307 GLU A C 1
ATOM 2294 O O . GLU A 1 307 ? 17.594 33.289 48.745 1.00 31.75 307 GLU A O 1
ATOM 2300 N N . VAL A 1 308 ? 16.734 31.666 47.441 1.00 31.26 308 VAL A N 1
ATOM 2301 C CA . VAL A 1 308 ? 15.832 32.566 46.729 1.00 33.41 308 VAL A CA 1
ATOM 2302 C C . VAL A 1 308 ? 14.582 32.865 47.553 1.00 38.06 308 VAL A C 1
ATOM 2303 O O . VAL A 1 308 ? 13.857 31.956 47.965 1.00 35.86 308 VAL A O 1
ATOM 2307 N N . LYS A 1 309 ? 14.339 34.147 47.802 1.00 31.96 309 LYS A N 1
ATOM 2308 C CA . LYS A 1 309 ? 13.183 34.559 48.583 1.00 33.80 309 LYS A CA 1
ATOM 2309 C C . LYS A 1 309 ? 12.012 34.926 47.680 1.00 32.37 309 LYS A C 1
ATOM 2310 O O . LYS A 1 309 ? 10.855 34.704 48.026 1.00 32.29 309 LYS A O 1
ATOM 2316 N N . ASN A 1 310 ? 12.316 35.481 46.514 1.00 30.34 310 ASN A N 1
ATOM 2317 C CA . ASN A 1 310 ? 11.271 35.898 45.588 1.00 30.47 310 ASN A CA 1
ATOM 2318 C C . ASN A 1 310 ? 11.781 35.967 44.155 1.00 33.38 310 ASN A C 1
ATOM 2319 O O . ASN A 1 310 ? 12.943 36.301 43.921 1.00 31.24 310 ASN A O 1
ATOM 2324 N N . VAL A 1 311 ? 10.917 35.633 43.197 1.00 31.99 311 VAL A N 1
ATOM 2325 C CA . VAL A 1 311 ? 11.298 35.673 41.788 1.00 29.61 311 VAL A CA 1
ATOM 2326 C C . VAL A 1 311 ? 10.332 36.548 40.994 1.00 33.02 311 VAL A C 1
ATOM 2327 O O . VAL A 1 311 ? 9.315 36.072 40.489 1.00 36.20 311 VAL A O 1
ATOM 2331 N N . PRO A 1 312 ? 10.641 37.849 40.877 1.00 31.50 312 PRO A N 1
ATOM 2332 C CA . PRO A 1 312 ? 9.805 38.806 40.143 1.00 34.52 312 PRO A CA 1
ATOM 2333 C C . PRO A 1 312 ? 9.547 38.424 38.685 1.00 34.71 312 PRO A C 1
ATOM 2334 O O . PRO A 1 312 ? 8.506 38.761 38.126 1.00 36.99 312 PRO A O 1
ATOM 2338 N N . TRP A 1 313 ? 10.491 37.721 38.071 1.00 36.00 313 TRP A N 1
ATOM 2339 C CA . TRP A 1 313 ? 10.343 37.345 36.675 1.00 35.51 313 TRP A CA 1
ATOM 2340 C C . TRP A 1 313 ? 11.378 36.310 36.249 1.00 38.38 313 TRP A C 1
ATOM 2341 O O . TRP A 1 313 ? 12.491 36.273 36.772 1.00 31.53 313 TRP A O 1
ATOM 2352 N N . TRP A 1 314 ? 11.000 35.458 35.305 1.00 33.54 314 TRP A N 1
ATOM 2353 C CA . TRP A 1 314 ? 11.926 34.472 34.771 1.00 32.28 314 TRP A CA 1
ATOM 2354 C C . TRP A 1 314 ? 11.400 34.033 33.415 1.00 34.66 314 TRP A C 1
ATOM 2355 O O . TRP A 1 314 ? 10.211 34.174 33.131 1.00 38.02 314 TRP A O 1
ATOM 2366 N N . SER A 1 315 ? 12.287 33.521 32.572 1.00 34.05 315 SER A N 1
ATOM 2367 C CA . SER A 1 315 ? 11.884 33.086 31.245 1.00 43.27 315 SER A CA 1
ATOM 2368 C C . SER A 1 315 ? 12.993 32.278 30.593 1.00 46.21 315 SER A C 1
ATOM 2369 O O . SER A 1 315 ? 14.084 32.138 31.145 1.00 39.86 315 SER A O 1
ATOM 2372 N N . VAL A 1 316 ? 12.702 31.735 29.418 1.00 54.80 316 VAL A N 1
ATOM 2373 C CA . VAL A 1 316 ? 13.683 30.958 28.679 1.00 59.30 316 VAL A CA 1
ATOM 2374 C C . VAL A 1 316 ? 14.082 31.740 27.435 1.00 62.72 316 VAL A C 1
ATOM 2375 O O . VAL A 1 316 ? 13.389 31.707 26.418 1.00 68.07 316 VAL A O 1
ATOM 2379 N N . TYR A 1 317 ? 15.202 32.450 27.531 1.00 63.99 317 TYR A N 1
ATOM 2380 C CA . TYR A 1 317 ? 15.711 33.253 26.427 1.00 63.05 317 TYR A CA 1
ATOM 2381 C C . TYR A 1 317 ? 16.490 32.398 25.433 1.00 61.27 317 TYR A C 1
ATOM 2382 O O . TYR A 1 317 ? 17.587 31.917 25.726 1.00 57.86 317 TYR A O 1
ATOM 2391 N N . GLU A 1 318 ? 15.912 32.219 24.251 1.00 60.27 318 GLU A N 1
ATOM 2392 C CA . GLU A 1 318 ? 16.542 31.423 23.208 1.00 60.28 318 GLU A CA 1
ATOM 2393 C C . GLU A 1 318 ? 16.256 32.021 21.833 1.00 57.20 318 GLU A C 1
ATOM 2394 O O . GLU A 1 318 ? 15.104 32.115 21.416 1.00 51.75 318 GLU A O 1
ATOM 2400 N N . ILE A 1 319 ? 17.310 32.437 21.139 1.00 53.18 319 ILE A N 1
ATOM 2401 C CA . ILE A 1 319 ? 17.162 33.018 19.809 1.00 56.76 319 ILE A CA 1
ATOM 2402 C C . ILE A 1 319 ? 18.400 32.765 18.962 1.00 54.43 319 ILE A C 1
ATOM 2403 O O . ILE A 1 319 ? 19.521 32.720 19.470 1.00 55.72 319 ILE A O 1
ATOM 2408 N N . GLY A 1 320 ? 18.185 32.590 17.667 1.00 54.77 320 GLY A N 1
ATOM 2409 C CA . GLY A 1 320 ? 19.296 32.362 16.770 1.00 51.37 320 GLY A CA 1
ATOM 2410 C C . GLY A 1 320 ? 19.724 33.686 16.177 1.00 50.49 320 GLY A C 1
ATOM 2411 O O . GLY A 1 320 ? 19.019 34.693 16.306 1.00 43.38 320 GLY A O 1
ATOM 2412 N N . GLN A 1 321 ? 20.888 33.696 15.540 1.00 48.87 321 GLN A N 1
ATOM 2413 C CA . GLN A 1 321 ? 21.380 34.909 14.918 1.00 44.60 321 GLN A CA 1
ATOM 2414 C C . GLN A 1 321 ? 20.883 34.964 13.493 1.00 45.38 321 GLN A C 1
ATOM 2415 O O . GLN A 1 321 ? 21.303 34.183 12.643 1.00 41.39 321 GLN A O 1
ATOM 2421 N N . ARG A 1 322 ? 19.970 35.893 13.243 1.00 39.10 322 ARG A N 1
ATOM 2422 C CA . ARG A 1 322 ? 19.391 36.050 11.927 1.00 39.81 322 ARG A CA 1
ATOM 2423 C C . ARG A 1 322 ? 19.331 37.523 11.568 1.00 40.26 322 ARG A C 1
ATOM 2424 O O . ARG A 1 322 ? 19.375 38.392 12.442 1.00 34.90 322 ARG A O 1
ATOM 2432 N N . ILE A 1 323 ? 19.230 37.800 10.276 1.00 33.85 323 ILE A N 1
ATOM 2433 C CA . ILE A 1 323 ? 19.169 39.170 9.813 1.00 33.19 323 ILE A CA 1
ATOM 2434 C C . ILE A 1 323 ? 18.488 39.242 8.460 1.00 34.80 323 ILE A C 1
ATOM 2435 O O . ILE A 1 323 ? 18.578 38.309 7.648 1.00 35.71 323 ILE A O 1
ATOM 2440 N N . CYS A 1 324 ? 17.783 40.341 8.227 1.00 30.59 324 CYS A N 1
ATOM 2441 C CA . CYS A 1 324 ? 17.123 40.557 6.951 1.00 33.92 324 CYS A CA 1
ATOM 2442 C C . CYS A 1 324 ? 18.166 41.072 5.976 1.00 35.68 324 CYS A C 1
ATOM 2443 O O . CYS A 1 324 ? 19.117 41.746 6.376 1.00 33.72 324 CYS A O 1
ATOM 2446 N N . ALA A 1 325 ? 17.978 40.762 4.699 1.00 33.60 325 ALA A N 1
ATOM 2447 C CA . ALA A 1 325 ? 18.904 41.207 3.667 1.00 36.11 325 ALA A CA 1
ATOM 2448 C C . ALA A 1 325 ? 18.781 42.713 3.432 1.00 34.30 325 ALA A C 1
ATOM 2449 O O . ALA A 1 325 ? 19.726 43.358 2.984 1.00 33.92 325 ALA A O 1
ATOM 2451 N N . LYS A 1 326 ? 17.611 43.262 3.744 1.00 31.63 326 LYS A N 1
ATOM 2452 C CA . LYS A 1 326 ? 17.331 44.686 3.553 1.00 29.80 326 LYS A CA 1
ATOM 2453 C C . LYS A 1 326 ? 16.361 45.128 4.648 1.00 31.74 326 LYS A C 1
ATOM 2454 O O . LYS A 1 326 ? 15.563 44.316 5.112 1.00 30.91 326 LYS A O 1
ATOM 2460 N N . TYR A 1 327 ? 16.412 46.398 5.051 1.00 26.45 327 TYR A N 1
ATOM 2461 C CA . TYR A 1 327 ? 15.519 46.889 6.104 1.00 25.93 327 TYR A CA 1
ATOM 2462 C C . TYR A 1 327 ? 14.355 47.738 5.597 1.00 25.16 327 TYR A C 1
ATOM 2463 O O . TYR A 1 327 ? 13.704 48.426 6.388 1.00 26.27 327 TYR A O 1
ATOM 2472 N N . ASP A 1 328 ? 14.104 47.728 4.291 1.00 23.94 328 ASP A N 1
ATOM 2473 C CA . ASP A 1 328 ? 12.995 48.502 3.751 1.00 24.54 328 ASP A CA 1
ATOM 2474 C C . ASP A 1 328 ? 12.275 47.732 2.655 1.00 28.91 328 ASP A C 1
ATOM 2475 O O . ASP A 1 328 ? 12.632 46.589 2.361 1.00 29.47 328 ASP A O 1
ATOM 2480 N N . ASP A 1 329 ? 11.257 48.346 2.061 1.00 29.92 329 ASP A N 1
ATOM 2481 C CA . ASP A 1 329 ? 10.481 47.670 1.027 1.00 31.82 329 ASP A CA 1
ATOM 2482 C C . ASP A 1 329 ? 10.993 47.855 -0.400 1.00 32.53 329 ASP A C 1
ATOM 2483 O O . ASP A 1 329 ? 10.245 47.651 -1.356 1.00 32.98 329 ASP A O 1
ATOM 2488 N N . VAL A 1 330 ? 12.258 48.237 -0.550 1.00 30.21 330 VAL A N 1
ATOM 2489 C CA . VAL A 1 330 ? 12.842 48.413 -1.879 1.00 29.14 330 VAL A CA 1
ATOM 2490 C C . VAL A 1 330 ? 13.586 47.131 -2.244 1.00 29.17 330 VAL A C 1
ATOM 2491 O O . VAL A 1 330 ? 14.514 46.715 -1.551 1.00 31.34 330 VAL A O 1
ATOM 2495 N N . VAL A 1 331 ? 13.163 46.506 -3.339 1.00 32.84 331 VAL A N 1
ATOM 2496 C CA . VAL A 1 331 ? 13.747 45.249 -3.798 1.00 34.28 331 VAL A CA 1
ATOM 2497 C C . VAL A 1 331 ? 15.247 45.296 -4.082 1.00 34.55 331 VAL A C 1
ATOM 2498 O O . VAL A 1 331 ? 15.983 44.393 -3.686 1.00 36.15 331 VAL A O 1
ATOM 2502 N N . ASP A 1 332 ? 15.695 46.348 -4.758 1.00 35.10 332 ASP A N 1
ATOM 2503 C CA . ASP A 1 332 ? 17.109 46.501 -5.099 1.00 38.97 332 ASP A CA 1
ATOM 2504 C C . ASP A 1 332 ? 18.017 46.279 -3.889 1.00 38.92 332 ASP A C 1
ATOM 2505 O O . ASP A 1 332 ? 17.836 46.908 -2.842 1.00 37.91 332 ASP A O 1
ATOM 2510 N N . ALA A 1 333 ? 18.988 45.378 -4.040 1.00 34.51 333 ALA A N 1
ATOM 2511 C CA . ALA A 1 333 ? 19.930 45.048 -2.969 1.00 36.46 333 ALA A CA 1
ATOM 2512 C C . ALA A 1 333 ? 20.727 46.272 -2.529 1.00 36.52 333 ALA A C 1
ATOM 2513 O O . ALA A 1 333 ? 20.954 46.485 -1.334 1.00 35.21 333 ALA A O 1
ATOM 2515 N N . VAL A 1 334 ? 21.159 47.055 -3.512 1.00 32.77 334 VAL A N 1
ATOM 2516 C CA . VAL A 1 334 ? 21.925 48.275 -3.276 1.00 33.86 334 VAL A CA 1
ATOM 2517 C C . VAL A 1 334 ? 21.287 49.331 -4.160 1.00 33.98 334 VAL A C 1
ATOM 2518 O O . VAL A 1 334 ? 21.426 49.293 -5.376 1.00 36.00 334 VAL A O 1
ATOM 2522 N N . ALA A 1 335 ? 20.585 50.270 -3.532 1.00 30.74 335 ALA A N 1
ATOM 2523 C CA . ALA A 1 335 ? 19.878 51.330 -4.232 1.00 33.95 335 ALA A CA 1
ATOM 2524 C C . ALA A 1 335 ? 20.743 52.331 -4.976 1.00 38.34 335 ALA A C 1
ATOM 2525 O O . ALA A 1 335 ? 21.843 52.672 -4.543 1.00 42.35 335 ALA A O 1
ATOM 2527 N N . THR A 1 336 ? 20.221 52.792 -6.106 1.00 37.93 336 THR A N 1
ATOM 2528 C CA . THR A 1 336 ? 20.882 53.791 -6.935 1.00 45.17 336 THR A CA 1
ATOM 2529 C C . THR A 1 336 ? 19.850 54.898 -7.121 1.00 46.92 336 THR A C 1
ATOM 2530 O O . THR A 1 336 ? 18.715 54.767 -6.665 1.00 44.65 336 THR A O 1
ATOM 2534 N N . PRO A 1 337 ? 20.230 56.000 -7.789 1.00 51.20 337 PRO A N 1
ATOM 2535 C CA . PRO A 1 337 ? 19.314 57.122 -8.022 1.00 51.38 337 PRO A CA 1
ATOM 2536 C C . PRO A 1 337 ? 18.043 56.767 -8.794 1.00 51.49 337 PRO A C 1
ATOM 2537 O O . PRO A 1 337 ? 17.103 57.561 -8.840 1.00 51.97 337 PRO A O 1
ATOM 2541 N N . ASP A 1 338 ? 18.006 55.583 -9.397 1.00 51.92 338 ASP A N 1
ATOM 2542 C CA . ASP A 1 338 ? 16.828 55.186 -10.162 1.00 54.60 338 ASP A CA 1
ATOM 2543 C C . ASP A 1 338 ? 15.977 54.124 -9.468 1.00 51.15 338 ASP A C 1
ATOM 2544 O O . ASP A 1 338 ? 14.961 53.681 -10.007 1.00 48.83 338 ASP A O 1
ATOM 2549 N N . SER A 1 339 ? 16.391 53.721 -8.270 1.00 45.57 339 SER A N 1
ATOM 2550 C CA . SER A 1 339 ? 15.647 52.717 -7.512 1.00 43.80 339 SER A CA 1
ATOM 2551 C C . SER A 1 339 ? 14.371 53.343 -6.960 1.00 38.38 339 SER A C 1
ATOM 2552 O O . SER A 1 339 ? 14.294 54.558 -6.781 1.00 35.41 339 SER A O 1
ATOM 2555 N N . PRO A 1 340 ? 13.343 52.521 -6.697 1.00 39.21 340 PRO A N 1
ATOM 2556 C CA . PRO A 1 340 ? 12.106 53.085 -6.147 1.00 37.33 340 PRO A CA 1
ATOM 2557 C C . PRO A 1 340 ? 12.462 53.613 -4.751 1.00 34.45 340 PRO A C 1
ATOM 2558 O O . PRO A 1 340 ? 13.425 53.142 -4.145 1.00 33.22 340 PRO A O 1
ATOM 2562 N N . LEU A 1 341 ? 11.707 54.585 -4.253 1.00 34.36 341 LEU A N 1
ATOM 2563 C CA . LEU A 1 341 ? 11.969 55.140 -2.923 1.00 32.75 341 LEU A CA 1
ATOM 2564 C C . LEU A 1 341 ? 11.253 54.300 -1.860 1.00 32.42 341 LEU A C 1
ATOM 2565 O O . LEU A 1 341 ? 10.142 53.814 -2.081 1.00 32.58 341 LEU A O 1
ATOM 2570 N N . PRO A 1 342 ? 11.879 54.121 -0.687 1.00 28.01 342 PRO A N 1
ATOM 2571 C CA . PRO A 1 342 ? 11.278 53.328 0.390 1.00 23.92 342 PRO A CA 1
ATOM 2572 C C . PRO A 1 342 ? 10.084 53.990 1.078 1.00 30.14 342 PRO A C 1
ATOM 2573 O O . PRO A 1 342 ? 10.010 55.215 1.184 1.00 28.81 342 PRO A O 1
ATOM 2577 N N . ARG A 1 343 ? 9.152 53.164 1.545 1.00 29.74 343 ARG A N 1
ATOM 2578 C CA . ARG A 1 343 ? 7.971 53.656 2.241 1.00 29.28 343 ARG A CA 1
ATOM 2579 C C . ARG A 1 343 ? 7.778 52.938 3.576 1.00 28.60 343 ARG A C 1
ATOM 2580 O O . ARG A 1 343 ? 7.153 53.471 4.498 1.00 28.22 343 ARG A O 1
ATOM 2588 N N . VAL A 1 344 ? 8.312 51.728 3.671 1.00 27.60 344 VAL A N 1
ATOM 2589 C CA . VAL A 1 344 ? 8.199 50.945 4.887 1.00 27.22 344 VAL A CA 1
ATOM 2590 C C . VAL A 1 344 ? 9.576 50.469 5.335 1.00 25.33 344 VAL A C 1
ATOM 2591 O O . VAL A 1 344 ? 10.357 49.952 4.535 1.00 30.19 344 VAL A O 1
ATOM 2595 N N . PHE A 1 345 ? 9.874 50.671 6.612 1.00 25.26 345 PHE A N 1
ATOM 2596 C CA . PHE A 1 345 ? 11.155 50.258 7.172 1.00 26.64 345 PHE A CA 1
ATOM 2597 C C . PHE A 1 345 ? 10.921 49.340 8.362 1.00 27.10 345 PHE A C 1
ATOM 2598 O O . PHE A 1 345 ? 9.847 49.340 8.955 1.00 27.83 345 PHE A O 1
ATOM 2606 N N . ILE A 1 346 ? 11.929 48.544 8.697 1.00 27.13 346 ILE A N 1
ATOM 2607 C CA . ILE A 1 346 ? 11.849 47.685 9.866 1.00 26.77 346 ILE A CA 1
ATOM 2608 C C . ILE A 1 346 ? 13.097 47.981 10.684 1.00 26.78 346 ILE A C 1
ATOM 2609 O O . ILE A 1 346 ? 14.170 48.235 10.124 1.00 26.22 346 ILE A O 1
ATOM 2614 N N . ALA A 1 347 ? 12.942 47.990 12.005 1.00 27.22 347 ALA A N 1
ATOM 2615 C CA . ALA A 1 347 ? 14.047 48.281 12.914 1.00 25.36 347 ALA A CA 1
ATOM 2616 C C . ALA A 1 347 ? 14.054 47.315 14.093 1.00 26.38 347 ALA A C 1
ATOM 2617 O O . ALA A 1 347 ? 13.034 46.712 14.410 1.00 27.58 347 ALA A O 1
ATOM 2619 N N . GLY A 1 348 ? 15.212 47.170 14.730 1.00 22.24 348 GLY A N 1
ATOM 2620 C CA . GLY A 1 348 ? 15.327 46.305 15.883 1.00 24.14 348 GLY A CA 1
ATOM 2621 C C . GLY A 1 348 ? 15.239 44.818 15.592 1.00 27.92 348 GLY A C 1
ATOM 2622 O O . GLY A 1 348 ? 15.647 44.354 14.524 1.00 25.88 348 GLY A O 1
ATOM 2623 N N . ASP A 1 349 ? 14.699 44.070 16.550 1.00 27.38 349 ASP A N 1
ATOM 2624 C CA . ASP A 1 349 ? 14.580 42.620 16.399 1.00 31.16 349 ASP A CA 1
ATOM 2625 C C . ASP A 1 349 ? 13.786 42.201 15.167 1.00 28.53 349 ASP A C 1
ATOM 2626 O O . ASP A 1 349 ? 13.908 41.065 14.704 1.00 30.89 349 ASP A O 1
ATOM 2631 N N . ALA A 1 350 ? 12.976 43.110 14.633 1.00 27.35 350 ALA A N 1
ATOM 2632 C CA . ALA A 1 350 ? 12.195 42.804 13.443 1.00 29.81 350 ALA A CA 1
ATOM 2633 C C . ALA A 1 350 ? 13.112 42.510 12.252 1.00 33.65 350 ALA A C 1
ATOM 2634 O O . ALA A 1 350 ? 12.700 41.839 11.309 1.00 34.19 350 ALA A O 1
ATOM 2636 N N . CYS A 1 351 ? 14.348 43.012 12.277 1.00 26.78 351 CYS A N 1
ATOM 2637 C CA . CYS A 1 351 ? 15.246 42.755 11.152 1.00 31.33 351 CYS A CA 1
ATOM 2638 C C . CYS A 1 351 ? 16.600 42.146 11.491 1.00 33.59 351 CYS A C 1
ATOM 2639 O O . CYS A 1 351 ? 17.368 41.794 10.595 1.00 34.78 351 CYS A O 1
ATOM 2642 N N . HIS A 1 352 ? 16.895 42.015 12.777 1.00 33.45 352 HIS A N 1
ATOM 2643 C CA . HIS A 1 352 ? 18.141 41.392 13.188 1.00 37.94 352 HIS A CA 1
ATOM 2644 C C . HIS A 1 352 ? 18.101 40.950 14.634 1.00 39.72 352 HIS A C 1
ATOM 2645 O O . HIS A 1 352 ? 17.787 41.726 15.533 1.00 39.21 352 HIS A O 1
ATOM 2652 N N . THR A 1 353 ? 18.374 39.668 14.845 1.00 40.99 353 THR A N 1
ATOM 2653 C CA . THR A 1 353 ? 18.406 39.110 16.185 1.00 45.17 353 THR A CA 1
ATOM 2654 C C . THR A 1 353 ? 19.824 38.616 16.412 1.00 47.88 353 THR A C 1
ATOM 2655 O O . THR A 1 353 ? 20.364 37.848 15.615 1.00 47.17 353 THR A O 1
ATOM 2659 N N . HIS A 1 354 ? 20.434 39.093 17.489 1.00 48.79 354 HIS A N 1
ATOM 2660 C CA . HIS A 1 354 ? 21.791 38.710 17.830 1.00 51.47 354 HIS A CA 1
ATOM 2661 C C . HIS A 1 354 ? 21.768 37.705 18.967 1.00 56.42 354 HIS A C 1
ATOM 2662 O O . HIS A 1 354 ? 20.981 37.830 19.905 1.00 58.48 354 HIS A O 1
ATOM 2669 N N . SER A 1 355 ? 22.632 36.701 18.871 1.00 56.55 355 SER A N 1
ATOM 2670 C CA . SER A 1 355 ? 22.714 35.670 19.892 1.00 58.74 355 SER A CA 1
ATOM 2671 C C . SER A 1 355 ? 22.963 36.296 21.258 1.00 60.53 355 SER A C 1
ATOM 2672 O O . SER A 1 355 ? 23.511 37.394 21.358 1.00 56.28 355 SER A O 1
ATOM 2675 N N . PRO A 1 356 ? 22.549 35.607 22.332 1.00 62.86 356 PRO A N 1
ATOM 2676 C CA . PRO A 1 356 ? 22.752 36.127 23.688 1.00 65.81 356 PRO A CA 1
ATOM 2677 C C . PRO A 1 356 ? 24.236 36.397 23.936 1.00 66.13 356 PRO A C 1
ATOM 2678 O O . PRO A 1 356 ? 24.595 37.255 24.743 1.00 67.23 356 PRO A O 1
ATOM 2682 N N . LYS A 1 357 ? 25.087 35.653 23.232 1.00 67.23 357 LYS A N 1
ATOM 2683 C CA . LYS A 1 357 ? 26.539 35.795 23.349 1.00 65.48 357 LYS A CA 1
ATOM 2684 C C . LYS A 1 357 ? 26.991 37.164 22.853 1.00 60.65 357 LYS A C 1
ATOM 2685 O O . LYS A 1 357 ? 27.921 37.759 23.401 1.00 59.70 357 LYS A O 1
ATOM 2691 N N . ALA A 1 358 ? 26.334 37.645 21.800 1.00 55.98 358 ALA A N 1
ATOM 2692 C CA . ALA A 1 358 ? 26.656 38.938 21.203 1.00 50.18 358 ALA A CA 1
ATOM 2693 C C . ALA A 1 358 ? 26.740 40.025 22.270 1.00 49.85 358 ALA A C 1
ATOM 2694 O O . ALA A 1 358 ? 27.561 40.936 22.170 1.00 49.33 358 ALA A O 1
ATOM 2696 N N . GLY A 1 359 ? 25.885 39.920 23.285 1.00 47.16 359 GLY A N 1
ATOM 2697 C CA . GLY A 1 359 ? 25.882 40.891 24.367 1.00 46.20 359 GLY A CA 1
ATOM 2698 C C . GLY A 1 359 ? 25.361 42.264 23.984 1.00 45.97 359 GLY A C 1
ATOM 2699 O O . GLY A 1 359 ? 25.677 43.255 24.646 1.00 43.53 359 GLY A O 1
ATOM 2700 N N . GLN A 1 360 ? 24.557 42.320 22.922 1.00 42.93 360 GLN A N 1
ATOM 2701 C CA . GLN A 1 360 ? 23.986 43.576 22.433 1.00 39.17 360 GLN A CA 1
ATOM 2702 C C . GLN A 1 360 ? 22.671 43.966 23.103 1.00 42.53 360 GLN A C 1
ATOM 2703 O O . GLN A 1 360 ? 22.322 45.146 23.147 1.00 41.81 360 GLN A O 1
ATOM 2709 N N . GLY A 1 361 ? 21.934 42.987 23.619 1.00 41.85 361 GLY A N 1
ATOM 2710 C CA . GLY A 1 361 ? 20.658 43.304 24.244 1.00 38.69 361 GLY A CA 1
ATOM 2711 C C . GLY A 1 361 ? 19.774 44.161 23.344 1.00 39.24 361 GLY A C 1
ATOM 2712 O O . GLY A 1 361 ? 19.620 43.869 22.158 1.00 37.99 361 GLY A O 1
ATOM 2713 N N . MET A 1 362 ? 19.205 45.224 23.915 1.00 32.15 362 MET A N 1
ATOM 2714 C CA . MET A 1 362 ? 18.321 46.158 23.208 1.00 27.72 362 MET A CA 1
ATOM 2715 C C . MET A 1 362 ? 19.111 47.360 22.668 1.00 27.80 362 MET A C 1
ATOM 2716 O O . MET A 1 362 ? 18.556 48.258 22.029 1.00 25.43 362 MET A O 1
ATOM 2721 N N . ASN A 1 363 ? 20.409 47.381 22.938 1.00 23.27 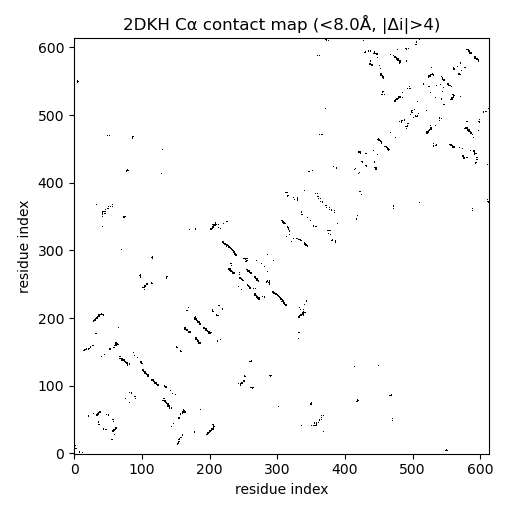363 ASN A N 1
ATOM 2722 C CA . ASN A 1 363 ? 21.248 48.499 22.505 1.00 22.27 363 ASN A CA 1
ATOM 2723 C C . ASN A 1 363 ? 21.345 48.736 21.002 1.00 25.12 363 ASN A C 1
ATOM 2724 O O . ASN A 1 363 ? 21.197 49.874 20.523 1.00 23.18 363 ASN A O 1
ATOM 2729 N N . PHE A 1 364 ? 21.608 47.675 20.249 1.00 25.48 364 PHE A N 1
ATOM 2730 C CA . PHE A 1 364 ? 21.748 47.840 18.814 1.00 26.15 364 PHE A CA 1
ATOM 2731 C C . PHE A 1 364 ? 20.413 48.211 18.178 1.00 27.07 364 PHE A C 1
ATOM 2732 O O . PHE A 1 364 ? 20.367 49.018 17.242 1.00 25.41 364 PHE A O 1
ATOM 2740 N N . SER A 1 365 ? 19.323 47.652 18.694 1.00 24.10 365 SER A N 1
ATOM 2741 C CA . SER A 1 365 ? 18.005 47.971 18.149 1.00 25.97 365 SER A CA 1
ATOM 2742 C C . SER A 1 365 ? 17.681 49.462 18.237 1.00 26.83 365 SER A C 1
ATOM 2743 O O . SER A 1 365 ? 17.143 50.045 17.292 1.00 25.93 365 SER A O 1
ATOM 2746 N N . MET A 1 366 ? 17.995 50.085 19.368 1.00 20.96 366 MET A N 1
ATOM 2747 C CA . MET A 1 366 ? 17.702 51.507 19.510 1.00 24.67 366 MET A CA 1
ATOM 2748 C C . MET A 1 366 ? 18.562 52.365 18.583 1.00 26.06 366 MET A C 1
ATOM 2749 O O . MET A 1 366 ? 18.147 53.447 18.180 1.00 23.53 366 MET A O 1
ATOM 2754 N N . GLN A 1 367 ? 19.756 51.898 18.238 1.00 23.21 367 GLN A N 1
ATOM 2755 C CA . GLN A 1 367 ? 20.586 52.684 17.328 1.00 22.60 367 GLN A CA 1
ATOM 2756 C C . GLN A 1 367 ? 19.967 52.661 15.927 1.00 23.93 367 GLN A C 1
ATOM 2757 O O . GLN A 1 367 ? 20.182 53.572 15.136 1.00 24.83 367 GLN A O 1
ATOM 2763 N N . ASP A 1 368 ? 19.194 51.620 15.616 1.00 23.51 368 ASP A N 1
ATOM 2764 C CA . ASP A 1 368 ? 18.520 51.566 14.321 1.00 23.03 368 ASP A CA 1
ATOM 2765 C C . ASP A 1 368 ? 17.570 52.751 14.241 1.00 23.88 368 ASP A C 1
ATOM 2766 O O . ASP A 1 368 ? 17.540 53.478 13.248 1.00 23.48 368 ASP A O 1
ATOM 2771 N N . SER A 1 369 ? 16.771 52.927 15.292 1.00 20.89 369 SER A N 1
ATOM 2772 C CA . SER A 1 369 ? 15.806 54.019 15.327 1.00 21.11 369 SER A CA 1
ATOM 2773 C C . SER A 1 369 ? 16.447 55.399 15.341 1.00 22.96 369 SER A C 1
ATOM 2774 O O . SER A 1 369 ? 15.927 56.330 14.724 1.00 22.60 369 SER A O 1
ATOM 2777 N N . PHE A 1 370 ? 17.568 55.532 16.049 1.00 22.85 370 PHE A N 1
ATOM 2778 C CA . PHE A 1 370 ? 18.250 56.824 16.145 1.00 20.35 370 PHE A CA 1
ATOM 2779 C C . PHE A 1 370 ? 18.837 57.208 14.787 1.00 21.21 370 PHE A C 1
ATOM 2780 O O . PHE A 1 370 ? 19.004 58.382 14.481 1.00 22.73 370 PHE A O 1
ATOM 2788 N N . ASN A 1 371 ? 19.130 56.203 13.976 1.00 20.76 371 ASN A N 1
ATOM 2789 C CA . ASN A 1 371 ? 19.656 56.415 12.632 1.00 22.81 371 ASN A CA 1
ATOM 2790 C C . ASN A 1 371 ? 18.519 56.909 11.727 1.00 23.33 371 ASN A C 1
ATOM 2791 O O . ASN A 1 371 ? 18.661 57.875 10.989 1.00 20.90 371 ASN A O 1
ATOM 2796 N N . LEU A 1 372 ? 17.372 56.249 11.819 1.00 20.01 372 LEU A N 1
ATOM 2797 C CA . LEU A 1 372 ? 16.236 56.572 10.965 1.00 21.10 372 LEU A CA 1
ATOM 2798 C C . LEU A 1 372 ? 15.438 57.833 11.299 1.00 22.91 372 LEU A C 1
ATOM 2799 O O . LEU A 1 372 ? 14.992 58.541 10.394 1.00 22.60 372 LEU A O 1
ATOM 2804 N N . GLY A 1 373 ? 15.259 58.097 12.590 1.00 21.07 373 GLY A N 1
ATOM 2805 C CA . GLY A 1 373 ? 14.470 59.237 13.039 1.00 19.95 373 GLY A CA 1
ATOM 2806 C C . GLY A 1 373 ? 14.703 60.571 12.351 1.00 24.68 373 GLY A C 1
ATOM 2807 O O . GLY A 1 373 ? 13.792 61.130 11.733 1.00 24.65 373 GLY A O 1
ATOM 2808 N N . TRP A 1 374 ? 15.917 61.097 12.469 1.00 21.44 374 TRP A N 1
ATOM 2809 C CA . TRP A 1 374 ? 16.229 62.386 11.861 1.00 21.41 374 TRP A CA 1
ATOM 2810 C C . TRP A 1 374 ? 16.096 62.402 10.343 1.00 24.92 374 TRP A C 1
ATOM 2811 O O . TRP A 1 374 ? 15.787 63.448 9.753 1.00 24.10 374 TRP A O 1
ATOM 2822 N N . LYS A 1 375 ? 16.330 61.255 9.706 1.00 21.11 375 LYS A N 1
ATOM 2823 C CA . LYS A 1 375 ? 16.233 61.171 8.249 1.00 21.68 375 LYS A CA 1
ATOM 2824 C C . LYS A 1 375 ? 14.777 61.298 7.816 1.00 24.57 375 LYS A C 1
ATOM 2825 O O . LYS A 1 375 ? 14.463 62.032 6.883 1.00 22.85 375 LYS A O 1
ATOM 2831 N N . LEU A 1 376 ? 13.885 60.601 8.511 1.00 24.62 376 LEU A N 1
ATOM 2832 C CA . LEU A 1 376 ? 12.460 60.683 8.195 1.00 23.93 376 LEU A CA 1
ATOM 2833 C C . LEU A 1 376 ? 11.972 62.113 8.403 1.00 26.20 376 LEU A C 1
ATOM 2834 O O . LEU A 1 376 ? 11.216 62.649 7.590 1.00 23.61 376 LEU A O 1
ATOM 2839 N N . ALA A 1 377 ? 12.407 62.736 9.494 1.00 23.31 377 ALA A N 1
ATOM 2840 C CA . ALA A 1 377 ? 11.986 64.096 9.792 1.00 26.94 377 ALA A CA 1
ATOM 2841 C C . ALA A 1 377 ? 12.462 65.069 8.716 1.00 28.10 377 ALA A C 1
ATOM 2842 O O . ALA A 1 377 ? 11.701 65.920 8.264 1.00 25.31 377 ALA A O 1
ATOM 2844 N N . ALA A 1 378 ? 13.713 64.929 8.294 1.00 24.48 378 ALA A N 1
ATOM 2845 C CA . ALA A 1 378 ? 14.255 65.824 7.275 1.00 28.54 378 ALA A CA 1
ATOM 2846 C C . ALA A 1 378 ? 13.519 65.656 5.946 1.00 24.31 378 ALA A C 1
ATOM 2847 O O . ALA A 1 378 ? 13.215 66.639 5.263 1.00 25.54 378 ALA A O 1
ATOM 2849 N N . VAL A 1 379 ? 13.233 64.415 5.576 1.00 22.58 379 VAL A N 1
ATOM 2850 C CA . VAL A 1 379 ? 12.524 64.168 4.322 1.00 24.58 379 VAL A CA 1
ATOM 2851 C C . VAL A 1 379 ? 11.082 64.697 4.373 1.00 26.49 379 VAL A C 1
ATOM 2852 O O . VAL A 1 379 ? 10.617 65.344 3.428 1.00 26.73 379 VAL A O 1
ATOM 2856 N N . LEU A 1 380 ? 10.383 64.439 5.474 1.00 27.35 380 LEU A N 1
ATOM 2857 C CA . LEU A 1 380 ? 9.005 64.909 5.620 1.00 28.24 380 LEU A CA 1
ATOM 2858 C C . LEU A 1 380 ? 8.930 66.433 5.590 1.00 31.40 380 LEU A C 1
ATOM 2859 O O . LEU A 1 380 ? 7.967 67.011 5.077 1.00 29.70 380 LEU A O 1
ATOM 2864 N N . ARG A 1 381 ? 9.951 67.084 6.138 1.00 23.59 381 ARG A N 1
ATOM 2865 C CA . ARG A 1 381 ? 10.002 68.543 6.161 1.00 25.71 381 ARG A CA 1
ATOM 2866 C C . ARG A 1 381 ? 10.521 69.139 4.850 1.00 25.95 381 ARG A C 1
ATOM 2867 O O . ARG A 1 381 ? 10.662 70.354 4.734 1.00 27.12 381 ARG A O 1
ATOM 2875 N N . LYS A 1 382 ? 10.808 68.277 3.880 1.00 25.98 382 LYS A N 1
ATOM 2876 C CA . LYS A 1 382 ? 11.321 68.694 2.577 1.00 28.32 382 LYS A CA 1
ATOM 2877 C C . LYS A 1 382 ? 12.676 69.382 2.696 1.00 30.76 382 LYS A C 1
ATOM 2878 O O . LYS A 1 382 ? 13.025 70.233 1.877 1.00 30.47 382 LYS A O 1
ATOM 2884 N N . GLN A 1 383 ? 13.439 69.018 3.723 1.00 27.64 383 GLN A N 1
ATOM 2885 C CA . GLN A 1 383 ? 14.761 69.598 3.923 1.00 28.10 383 GLN A CA 1
ATOM 2886 C C . GLN A 1 383 ? 15.838 68.721 3.296 1.00 29.38 383 GLN A C 1
ATOM 2887 O O . GLN A 1 383 ? 16.947 69.178 3.043 1.00 26.67 383 GLN A O 1
ATOM 2893 N N . CYS A 1 384 ? 15.503 67.458 3.060 1.00 26.69 384 CYS A N 1
ATOM 2894 C CA . CYS A 1 384 ? 16.432 66.512 2.447 1.00 24.39 384 CYS A CA 1
ATOM 2895 C C . CYS A 1 384 ? 15.709 65.679 1.398 1.00 24.65 384 CYS A C 1
ATOM 2896 O O . CYS A 1 384 ? 14.511 65.412 1.519 1.00 27.85 384 CYS A O 1
ATOM 2899 N N . ALA A 1 385 ? 16.447 65.258 0.378 1.00 26.07 385 ALA A N 1
ATOM 2900 C CA . ALA A 1 385 ? 15.883 64.445 -0.698 1.00 26.47 385 ALA A CA 1
ATOM 2901 C C . ALA A 1 385 ? 15.468 63.089 -0.141 1.00 27.99 385 ALA A C 1
ATOM 2902 O O . ALA A 1 385 ? 16.140 62.540 0.728 1.00 26.77 385 ALA A O 1
ATOM 2904 N N . PRO A 1 386 ? 14.354 62.527 -0.639 1.00 28.71 386 PRO A N 1
ATOM 2905 C CA . PRO A 1 386 ? 13.869 61.225 -0.163 1.00 31.37 386 PRO A CA 1
ATOM 2906 C C . PRO A 1 386 ? 14.921 60.129 -0.297 1.00 27.28 386 PRO A C 1
ATOM 2907 O O . PRO A 1 386 ? 14.896 59.142 0.438 1.00 26.26 386 PRO A O 1
ATOM 2911 N N . GLU A 1 387 ? 15.844 60.308 -1.241 1.00 26.92 387 GLU A N 1
ATOM 2912 C CA . GLU A 1 387 ? 16.898 59.325 -1.461 1.00 26.21 387 GLU A CA 1
ATOM 2913 C C . GLU A 1 387 ? 17.722 59.094 -0.197 1.00 25.79 387 GLU A C 1
ATOM 2914 O O . GLU A 1 387 ? 18.359 58.047 -0.047 1.00 25.89 387 GLU A O 1
ATOM 2920 N N . LEU A 1 388 ? 17.719 60.077 0.701 1.00 25.00 388 LEU A N 1
ATOM 2921 C CA . LEU A 1 388 ? 18.446 59.962 1.963 1.00 25.88 388 LEU A CA 1
ATOM 2922 C C . LEU A 1 388 ? 17.979 58.702 2.702 1.00 27.16 388 LEU A C 1
ATOM 2923 O O . LEU A 1 388 ? 18.762 58.032 3.376 1.00 27.77 388 LEU A O 1
ATOM 2928 N N . LEU A 1 389 ? 16.694 58.383 2.576 1.00 26.97 389 LEU A N 1
ATOM 2929 C CA . LEU A 1 389 ? 16.144 57.219 3.266 1.00 26.16 389 LEU A CA 1
ATOM 2930 C C . LEU A 1 389 ? 16.783 55.883 2.898 1.00 26.09 389 LEU A C 1
ATOM 2931 O O . LEU A 1 389 ? 16.726 54.940 3.686 1.00 25.98 389 LEU A O 1
ATOM 2936 N N . HIS A 1 390 ? 17.386 55.788 1.717 1.00 24.95 390 HIS A N 1
ATOM 2937 C CA . HIS A 1 390 ? 18.060 54.546 1.324 1.00 24.60 390 HIS A CA 1
ATOM 2938 C C . HIS A 1 390 ? 19.232 54.255 2.264 1.00 26.89 390 HIS A C 1
ATOM 2939 O O . HIS A 1 390 ? 19.618 53.095 2.456 1.00 26.63 390 HIS A O 1
ATOM 2946 N N . THR A 1 391 ? 19.817 55.308 2.834 1.00 26.47 391 THR A N 1
ATOM 2947 C CA . THR A 1 391 ? 20.981 55.137 3.703 1.00 26.55 391 THR A CA 1
ATOM 2948 C C . THR A 1 391 ? 20.668 54.447 5.019 1.00 25.68 391 THR A C 1
ATOM 2949 O O . THR A 1 391 ? 21.577 53.978 5.708 1.00 25.91 391 THR A O 1
ATOM 2953 N N . TYR A 1 392 ? 19.394 54.397 5.389 1.00 22.37 392 TYR A N 1
ATOM 2954 C CA . TYR A 1 392 ? 19.039 53.716 6.628 1.00 21.27 392 TYR A CA 1
ATOM 2955 C C . TYR A 1 392 ? 19.404 52.232 6.481 1.00 23.43 392 TYR A C 1
ATOM 2956 O O . TYR A 1 392 ? 20.209 51.695 7.244 1.00 23.84 392 TYR A O 1
ATOM 2965 N N . SER A 1 393 ? 18.826 51.566 5.489 1.00 23.99 393 SER A N 1
ATOM 2966 C CA . SER A 1 393 ? 19.133 50.151 5.291 1.00 25.15 393 SER A CA 1
ATOM 2967 C C . SER A 1 393 ? 20.604 49.887 4.974 1.00 23.05 393 SER A C 1
ATOM 2968 O O . SER A 1 393 ? 21.218 49.003 5.571 1.00 25.90 393 SER A O 1
ATOM 2971 N N . SER A 1 394 ? 21.181 50.649 4.047 1.00 26.30 394 SER A N 1
ATOM 2972 C CA . SER A 1 394 ? 22.572 50.419 3.666 1.00 23.47 394 SER A CA 1
ATOM 2973 C C . SER A 1 394 ? 23.546 50.586 4.824 1.00 25.42 394 SER A C 1
ATOM 2974 O O . SER A 1 394 ? 24.555 49.888 4.890 1.00 29.39 394 SER A O 1
ATOM 2977 N N . GLU A 1 395 ? 23.248 51.492 5.751 1.00 25.67 395 GLU A N 1
ATOM 2978 C CA . GLU A 1 395 ? 24.117 51.676 6.906 1.00 23.30 395 GLU A CA 1
ATOM 2979 C C . GLU A 1 395 ? 23.832 50.649 8.004 1.00 25.03 395 GLU A C 1
ATOM 2980 O O . GLU A 1 395 ? 24.730 49.931 8.450 1.00 24.71 395 GLU A O 1
ATOM 2986 N N . ARG A 1 396 ? 22.577 50.572 8.438 1.00 24.52 396 ARG A N 1
ATOM 2987 C CA . ARG A 1 396 ? 22.227 49.676 9.537 1.00 24.19 396 ARG A CA 1
ATOM 2988 C C . ARG A 1 396 ? 22.278 48.182 9.251 1.00 26.69 396 ARG A C 1
ATOM 2989 O O . ARG A 1 396 ? 22.657 47.410 10.121 1.00 24.93 396 ARG A O 1
ATOM 2997 N N . GLN A 1 397 ? 21.906 47.761 8.048 1.00 22.84 397 GLN A N 1
ATOM 2998 C CA . GLN A 1 397 ? 21.939 46.326 7.750 1.00 24.52 397 GLN A CA 1
ATOM 2999 C C . GLN A 1 397 ? 23.390 45.848 7.690 1.00 25.41 397 GLN A C 1
ATOM 3000 O O . GLN A 1 397 ? 23.740 44.795 8.228 1.00 26.60 397 GLN A O 1
ATOM 3006 N N . VAL A 1 398 ? 24.235 46.641 7.040 1.00 27.50 398 VAL A N 1
ATOM 3007 C CA . VAL A 1 398 ? 25.639 46.293 6.892 1.00 30.44 398 VAL A CA 1
ATOM 3008 C C . VAL A 1 398 ? 26.375 46.173 8.224 1.00 30.52 398 VAL A C 1
ATOM 3009 O O . VAL A 1 398 ? 27.074 45.189 8.455 1.00 29.07 398 VAL A O 1
ATOM 3013 N N . VAL A 1 399 ? 26.223 47.147 9.120 1.00 26.54 399 VAL A N 1
ATOM 3014 C CA . VAL A 1 399 ? 26.941 47.041 10.379 1.00 27.97 399 VAL A CA 1
ATOM 3015 C C . VAL A 1 399 ? 26.409 45.918 11.264 1.00 28.78 399 VAL A C 1
ATOM 3016 O O . VAL A 1 399 ? 27.157 45.349 12.054 1.00 29.07 399 VAL A O 1
ATOM 3020 N N . ALA A 1 400 ? 25.130 45.573 11.112 1.00 28.06 400 ALA A N 1
ATOM 3021 C CA . ALA A 1 400 ? 24.549 44.485 11.892 1.00 26.03 400 ALA A CA 1
ATOM 3022 C C . ALA A 1 400 ? 25.087 43.154 11.356 1.00 27.87 400 ALA A C 1
ATOM 3023 O O . ALA A 1 400 ? 25.362 42.236 12.125 1.00 32.97 400 ALA A O 1
ATOM 3025 N N . GLN A 1 401 ? 25.240 43.053 10.038 1.00 28.72 401 GLN A N 1
ATOM 3026 C CA . GLN A 1 401 ? 25.770 41.827 9.427 1.00 32.95 401 GLN A CA 1
ATOM 3027 C C . GLN A 1 401 ? 27.253 41.673 9.764 1.00 36.32 401 GLN A C 1
ATOM 3028 O O . GLN A 1 401 ? 27.725 40.571 10.040 1.00 37.62 401 GLN A O 1
ATOM 3034 N N . GLN A 1 402 ? 27.995 42.776 9.722 1.00 32.62 402 GLN A N 1
ATOM 3035 C CA . GLN A 1 402 ? 29.412 42.721 10.053 1.00 36.75 402 GLN A CA 1
ATOM 3036 C C . GLN A 1 402 ? 29.570 42.295 11.510 1.00 36.96 402 GLN A C 1
ATOM 3037 O O . GLN A 1 402 ? 30.509 41.576 11.859 1.00 36.76 402 GLN A O 1
ATOM 3043 N N . LEU A 1 403 ? 28.634 42.717 12.355 1.00 32.45 403 LEU A N 1
ATOM 3044 C CA . LEU A 1 403 ? 28.675 42.367 13.771 1.00 39.29 403 LEU A CA 1
ATOM 3045 C C . LEU A 1 403 ? 28.458 40.867 13.921 1.00 36.23 403 LEU A C 1
ATOM 3046 O O . LEU A 1 403 ? 29.097 40.221 14.745 1.00 40.18 403 LEU A O 1
ATOM 3051 N N . ILE A 1 404 ? 27.540 40.328 13.123 1.00 39.48 404 ILE A N 1
ATOM 3052 C CA . ILE A 1 404 ? 27.236 38.899 13.139 1.00 40.51 404 ILE A CA 1
ATOM 3053 C C . ILE A 1 404 ? 28.446 38.119 12.634 1.00 42.73 404 ILE A C 1
ATOM 3054 O O . ILE A 1 404 ? 28.812 37.089 13.204 1.00 41.70 404 ILE A O 1
ATOM 3059 N N . ASP A 1 405 ? 29.074 38.611 11.568 1.00 41.94 405 ASP A N 1
ATOM 3060 C CA . ASP A 1 405 ? 30.256 37.941 11.035 1.00 43.85 405 ASP A CA 1
ATOM 3061 C C . ASP A 1 405 ? 31.318 37.844 12.128 1.00 45.77 405 ASP A C 1
ATOM 3062 O O . ASP A 1 405 ? 31.966 36.809 12.279 1.00 44.46 405 ASP A O 1
ATOM 3067 N N . PHE A 1 406 ? 31.493 38.923 12.890 1.00 43.90 406 PHE A N 1
ATOM 3068 C CA . PHE A 1 406 ? 32.484 38.936 13.965 1.00 46.75 406 PHE A CA 1
ATOM 3069 C C . PHE A 1 406 ? 32.125 37.978 15.096 1.00 49.42 406 PHE A C 1
ATOM 3070 O O . PHE A 1 406 ? 32.975 37.224 15.573 1.00 47.88 406 PHE A O 1
ATOM 3078 N N . ASP A 1 407 ? 30.871 38.025 15.533 1.00 51.46 407 ASP A N 1
ATOM 3079 C CA . ASP A 1 407 ? 30.405 37.163 16.612 1.00 57.64 407 ASP A CA 1
ATOM 3080 C C . ASP A 1 407 ? 30.258 35.728 16.116 1.00 61.23 407 ASP A C 1
ATOM 3081 O O . ASP A 1 407 ? 30.056 34.798 16.901 1.00 63.90 407 ASP A O 1
ATOM 3086 N N . ARG A 1 408 ? 30.375 35.560 14.804 1.00 65.45 408 ARG A N 1
ATOM 3087 C CA . ARG A 1 408 ? 30.289 34.247 14.176 1.00 72.54 408 ARG A CA 1
ATOM 3088 C C . ARG A 1 408 ? 31.598 33.509 14.444 1.00 75.89 408 ARG A C 1
ATOM 3089 O O . ARG A 1 408 ? 31.606 32.304 14.703 1.00 78.12 408 ARG A O 1
ATOM 3097 N N . GLU A 1 409 ? 32.702 34.250 14.382 1.00 78.37 409 GLU A N 1
ATOM 3098 C CA . GLU A 1 409 ? 34.031 33.693 14.613 1.00 79.71 409 GLU A CA 1
ATOM 3099 C C . GLU A 1 409 ? 34.448 33.832 16.073 1.00 80.96 409 GLU A C 1
ATOM 3100 O O . GLU A 1 409 ? 35.197 33.006 16.596 1.00 80.05 409 GLU A O 1
ATOM 3106 N N . TRP A 1 410 ? 33.962 34.882 16.725 1.00 82.13 410 TRP A N 1
ATOM 3107 C CA . TRP A 1 410 ? 34.268 35.113 18.131 1.00 84.57 410 TRP A CA 1
ATOM 3108 C C . TRP A 1 410 ? 33.726 33.913 18.900 1.00 85.87 410 TRP A C 1
ATOM 3109 O O . TRP A 1 410 ? 33.995 33.745 20.090 1.00 87.16 410 TRP A O 1
ATOM 3120 N N . ALA A 1 411 ? 32.963 33.078 18.198 1.00 86.71 411 ALA A N 1
ATOM 3121 C CA . ALA A 1 411 ? 32.367 31.884 18.785 1.00 87.94 411 ALA A CA 1
ATOM 3122 C C . ALA A 1 411 ? 33.324 30.695 18.745 1.00 88.38 411 ALA A C 1
ATOM 3123 O O . ALA A 1 411 ? 33.286 29.880 17.820 1.00 86.34 411 ALA A O 1
ATOM 3125 N N . LYS A 1 412 ? 34.184 30.613 19.756 1.00 89.40 412 LYS A N 1
ATOM 3126 C CA . LYS A 1 412 ? 35.155 29.531 19.878 1.00 89.77 412 LYS A CA 1
ATOM 3127 C C . LYS A 1 412 ? 35.885 29.662 21.211 1.00 89.95 412 LYS A C 1
ATOM 3128 O O . LYS A 1 412 ? 37.123 29.835 21.200 1.00 89.37 412 LYS A O 1
ATOM 3134 N N . ASP A 1 427 ? 48.331 33.133 19.371 1.00 81.57 427 ASP A N 1
ATOM 3135 C CA . ASP A 1 427 ? 46.909 32.751 19.613 1.00 82.38 427 ASP A CA 1
ATOM 3136 C C . ASP A 1 427 ? 46.391 33.305 20.940 1.00 83.26 427 ASP A C 1
ATOM 3137 O O . ASP A 1 427 ? 45.325 33.919 20.989 1.00 83.99 427 ASP A O 1
ATOM 3142 N N . PRO A 1 428 ? 47.137 33.090 22.038 1.00 82.91 428 PRO A N 1
ATOM 3143 C CA . PRO A 1 428 ? 46.685 33.601 23.335 1.00 81.96 428 PRO A CA 1
ATOM 3144 C C . PRO A 1 428 ? 46.552 35.123 23.335 1.00 80.69 428 PRO A C 1
ATOM 3145 O O . PRO A 1 428 ? 45.700 35.682 24.029 1.00 78.12 428 PRO A O 1
ATOM 3149 N N . LYS A 1 429 ? 47.395 35.788 22.551 1.00 81.16 429 LYS A N 1
ATOM 3150 C CA . LYS A 1 429 ? 47.350 37.242 22.455 1.00 82.89 429 LYS A CA 1
ATOM 3151 C C . LYS A 1 429 ? 46.324 37.628 21.395 1.00 81.68 429 LYS A C 1
ATOM 3152 O O . LYS A 1 429 ? 45.918 38.788 21.297 1.00 81.28 429 LYS A O 1
ATOM 3158 N N . GLU A 1 430 ? 45.912 36.642 20.603 1.00 78.89 430 GLU A N 1
ATOM 3159 C CA . GLU A 1 430 ? 44.921 36.861 19.558 1.00 76.51 430 GLU A CA 1
ATOM 3160 C C . GLU A 1 430 ? 43.544 36.831 20.211 1.00 72.77 430 GLU A C 1
ATOM 3161 O O . GLU A 1 430 ? 42.618 37.511 19.770 1.00 70.02 430 GLU A O 1
ATOM 3167 N N . PHE A 1 431 ? 43.426 36.036 21.272 1.00 69.93 431 PHE A N 1
ATOM 3168 C CA . PHE A 1 431 ? 42.177 35.914 22.016 1.00 68.88 431 PHE A CA 1
ATOM 3169 C C . PHE A 1 431 ? 41.924 37.213 22.779 1.00 65.47 431 PHE A C 1
ATOM 3170 O O . PHE A 1 431 ? 40.794 37.700 22.843 1.00 61.12 431 PHE A O 1
ATOM 3178 N N . GLN A 1 432 ? 42.982 37.771 23.358 1.00 61.19 432 GLN A N 1
ATOM 3179 C CA . GLN A 1 432 ? 42.864 39.019 24.099 1.00 62.42 432 GLN A CA 1
ATOM 3180 C C . GLN A 1 432 ? 42.452 40.120 23.123 1.00 60.00 432 GLN A C 1
ATOM 3181 O O . GLN A 1 432 ? 41.718 41.041 23.480 1.00 55.88 432 GLN A O 1
ATOM 3187 N N . LYS A 1 433 ? 42.921 40.007 21.883 1.00 59.22 433 LYS A N 1
ATOM 3188 C CA . LYS A 1 433 ? 42.605 40.988 20.852 1.00 59.18 433 LYS A CA 1
ATOM 3189 C C . LYS A 1 433 ? 41.111 40.926 20.551 1.00 56.28 433 LYS A C 1
ATOM 3190 O O . LYS A 1 433 ? 40.446 41.957 20.417 1.00 50.92 433 LYS A O 1
ATOM 3196 N N . TYR A 1 434 ? 40.588 39.708 20.447 1.00 51.07 434 TYR A N 1
ATOM 3197 C CA . TYR A 1 434 ? 39.168 39.504 20.188 1.00 52.56 434 TYR A CA 1
ATOM 3198 C C . TYR A 1 434 ? 38.371 39.953 21.410 1.00 50.66 434 TYR A C 1
ATOM 3199 O O . TYR A 1 434 ? 37.257 40.473 21.291 1.00 44.69 434 TYR A O 1
ATOM 3208 N N . PHE A 1 435 ? 38.950 39.748 22.589 1.00 47.46 435 PHE A N 1
ATOM 3209 C CA . PHE A 1 435 ? 38.289 40.135 23.827 1.00 51.73 435 PHE A CA 1
ATOM 3210 C C . PHE A 1 435 ? 38.160 41.655 23.892 1.00 48.82 435 PHE A C 1
ATOM 3211 O O . PHE A 1 435 ? 37.111 42.184 24.273 1.00 47.40 435 PHE A O 1
ATOM 3219 N N . GLU A 1 436 ? 39.221 42.355 23.500 1.00 44.45 436 GLU A N 1
ATOM 3220 C CA . GLU A 1 436 ? 39.212 43.814 23.510 1.00 48.44 436 GLU A CA 1
ATOM 3221 C C . GLU A 1 436 ? 38.238 44.377 22.480 1.00 46.37 436 GLU A C 1
ATOM 3222 O O . GLU A 1 436 ? 37.535 45.352 22.750 1.00 43.11 436 GLU A O 1
ATOM 3228 N N . GLN A 1 437 ? 38.210 43.773 21.294 1.00 39.51 437 GLN A N 1
ATOM 3229 C CA . GLN A 1 437 ? 37.322 44.246 20.239 1.00 42.78 437 GLN A CA 1
ATOM 3230 C C . GLN A 1 437 ? 35.880 43.985 20.633 1.00 38.04 437 GLN A C 1
ATOM 3231 O O . GLN A 1 437 ? 34.997 44.807 20.376 1.00 39.72 437 GLN A O 1
ATOM 3237 N N . HIS A 1 438 ? 35.649 42.835 21.257 1.00 34.03 438 HIS A N 1
ATOM 3238 C CA . HIS A 1 438 ? 34.321 42.456 21.713 1.00 33.70 438 HIS A CA 1
ATOM 3239 C C . HIS A 1 438 ? 33.843 43.539 22.683 1.00 36.68 438 HIS A C 1
ATOM 3240 O O . HIS A 1 438 ? 32.670 43.907 22.677 1.00 34.46 438 HIS A O 1
ATOM 3247 N N . GLY A 1 439 ? 34.766 44.049 23.501 1.00 37.23 439 GLY A N 1
ATOM 3248 C CA . GLY A 1 439 ? 34.429 45.088 24.467 1.00 37.91 439 GLY A CA 1
ATOM 3249 C C . GLY A 1 439 ? 34.008 46.390 23.804 1.00 35.22 439 GLY A C 1
ATOM 3250 O O . GLY A 1 439 ? 33.079 47.064 24.256 1.00 34.28 439 GLY A O 1
ATOM 3251 N N . ARG A 1 440 ? 34.697 46.764 22.734 1.00 33.88 440 ARG A N 1
ATOM 3252 C CA . ARG A 1 440 ? 34.346 47.986 22.027 1.00 32.11 440 ARG A CA 1
ATOM 3253 C C . ARG A 1 440 ? 32.990 47.795 21.352 1.00 33.22 440 ARG A C 1
ATOM 3254 O O . ARG A 1 440 ? 32.147 48.700 21.367 1.00 28.21 440 ARG A O 1
ATOM 3262 N N . PHE A 1 441 ? 32.765 46.608 20.789 1.00 26.99 441 PHE A N 1
ATOM 3263 C CA . PHE A 1 441 ? 31.490 46.319 20.139 1.00 32.35 441 PHE A CA 1
ATOM 3264 C C . PHE A 1 441 ? 30.334 46.275 21.130 1.00 29.70 441 PHE A C 1
ATOM 3265 O O . PHE A 1 441 ? 29.277 46.837 20.866 1.00 27.82 441 PHE A O 1
ATOM 3273 N N . THR A 1 442 ? 30.521 45.606 22.268 1.00 30.36 442 THR A N 1
ATOM 3274 C CA . THR A 1 442 ? 29.436 45.524 23.236 1.00 27.62 442 THR A CA 1
ATOM 3275 C C . THR A 1 442 ? 29.160 46.877 23.882 1.00 26.58 442 THR A C 1
ATOM 3276 O O . THR A 1 442 ? 28.046 47.123 24.319 1.00 27.41 442 THR A O 1
ATOM 3280 N N . ALA A 1 443 ? 30.166 47.749 23.941 1.00 25.02 443 ALA A N 1
ATOM 3281 C CA . ALA A 1 443 ? 29.953 49.083 24.513 1.00 25.65 443 ALA A CA 1
ATOM 3282 C C . ALA A 1 443 ? 29.233 49.968 23.479 1.00 24.21 443 ALA A C 1
ATOM 3283 O O . ALA A 1 443 ? 28.871 51.115 23.765 1.00 25.42 443 ALA A O 1
ATOM 3285 N N . GLY A 1 444 ? 29.060 49.435 22.269 1.00 24.04 444 GLY A N 1
ATOM 3286 C CA . GLY A 1 444 ? 28.361 50.155 21.206 1.00 24.64 444 GLY A CA 1
ATOM 3287 C C . GLY A 1 444 ? 29.131 51.235 20.459 1.00 25.47 444 GLY A C 1
ATOM 3288 O O . GLY A 1 444 ? 28.553 51.966 19.638 1.00 24.26 444 GLY A O 1
ATOM 3289 N N . VAL A 1 445 ? 30.429 51.332 20.715 1.00 24.37 445 VAL A N 1
ATOM 3290 C CA . VAL A 1 445 ? 31.243 52.358 20.067 1.00 26.41 445 VAL A CA 1
ATOM 3291 C C . VAL A 1 445 ? 32.080 51.846 18.894 1.00 27.26 445 VAL A C 1
ATOM 3292 O O . VAL A 1 445 ? 32.976 52.542 18.414 1.00 33.73 445 VAL A O 1
ATOM 3296 N N . GLY A 1 446 ? 31.780 50.640 18.423 1.00 29.76 446 GLY A N 1
ATOM 3297 C CA . GLY A 1 446 ? 32.533 50.075 17.316 1.00 28.83 446 GLY A CA 1
ATOM 3298 C C . GLY A 1 446 ? 31.954 50.358 15.940 1.00 30.03 446 GLY A C 1
ATOM 3299 O O . GLY A 1 446 ? 32.599 50.106 14.925 1.00 26.81 446 GLY A O 1
ATOM 3300 N N . THR A 1 447 ? 30.737 50.880 15.893 1.00 23.82 447 THR A N 1
ATOM 3301 C CA . THR A 1 447 ? 30.106 51.164 14.614 1.00 24.38 447 THR A CA 1
ATOM 3302 C C . THR A 1 447 ? 30.965 52.102 13.766 1.00 26.26 447 THR A C 1
ATOM 3303 O O . THR A 1 447 ? 31.397 53.164 14.219 1.00 22.63 447 THR A O 1
ATOM 3307 N N . HIS A 1 448 ? 31.223 51.688 12.533 1.00 23.22 448 HIS A N 1
ATOM 3308 C CA . HIS A 1 448 ? 32.042 52.481 11.625 1.00 25.05 448 HIS A CA 1
ATOM 3309 C C . HIS A 1 448 ? 31.433 52.373 10.235 1.00 25.44 448 HIS A C 1
ATOM 3310 O O . HIS A 1 448 ? 31.600 51.362 9.542 1.00 25.98 448 HIS A O 1
ATOM 3317 N N . TYR A 1 449 ? 30.684 53.400 9.842 1.00 23.23 449 TYR A N 1
ATOM 3318 C CA . TYR A 1 449 ? 30.039 53.400 8.536 1.00 21.65 449 TYR A CA 1
ATOM 3319 C C . TYR A 1 449 ? 31.064 53.598 7.425 1.00 26.80 449 TYR A C 1
ATOM 3320 O O . TYR A 1 449 ? 31.996 54.386 7.560 1.00 22.92 449 TYR A O 1
ATOM 3329 N N . ALA A 1 450 ? 30.888 52.864 6.332 1.00 25.45 450 ALA A N 1
ATOM 3330 C CA . ALA A 1 450 ? 31.793 52.965 5.195 1.00 31.10 450 ALA A CA 1
ATOM 3331 C C . ALA A 1 450 ? 31.411 54.190 4.368 1.00 23.19 450 ALA A C 1
ATOM 3332 O O . ALA A 1 450 ? 30.307 54.724 4.516 1.00 24.40 450 ALA A O 1
ATOM 3334 N N . PRO A 1 451 ? 32.323 54.662 3.497 1.00 24.36 451 PRO A N 1
ATOM 3335 C CA . PRO A 1 451 ? 32.061 55.826 2.644 1.00 23.82 451 PRO A CA 1
ATOM 3336 C C . PRO A 1 451 ? 30.724 55.665 1.921 1.00 23.38 451 PRO A C 1
ATOM 3337 O O . PRO A 1 451 ? 30.364 54.565 1.488 1.00 25.24 451 PRO A O 1
ATOM 3341 N N . SER A 1 452 ? 29.996 56.765 1.774 1.00 23.88 452 SER A N 1
ATOM 3342 C CA . SER A 1 452 ? 28.678 56.720 1.148 1.00 24.91 452 SER A CA 1
ATOM 3343 C C . SER A 1 452 ? 28.229 58.131 0.838 1.00 25.28 452 SER A C 1
ATOM 3344 O O . SER A 1 452 ? 29.033 59.064 0.814 1.00 29.91 452 SER A O 1
ATOM 3347 N N . LEU A 1 453 ? 26.927 58.276 0.614 1.00 23.47 453 LEU A N 1
ATOM 3348 C CA . LEU A 1 453 ? 26.348 59.588 0.378 1.00 25.82 453 LEU A CA 1
ATOM 3349 C C . LEU A 1 453 ? 26.647 60.470 1.590 1.00 23.79 453 LEU A C 1
ATOM 3350 O O . LEU A 1 453 ? 26.970 61.644 1.448 1.00 26.34 453 LEU A O 1
ATOM 3355 N N . LEU A 1 454 ? 26.544 59.895 2.786 1.00 24.52 454 LEU A N 1
ATOM 3356 C CA . LEU A 1 454 ? 26.757 60.669 4.008 1.00 22.97 454 LEU A CA 1
ATOM 3357 C C . LEU A 1 454 ? 28.153 60.642 4.612 1.00 23.68 454 LEU A C 1
ATOM 3358 O O . LEU A 1 454 ? 28.557 61.594 5.270 1.00 26.07 454 LEU A O 1
ATOM 3363 N N . THR A 1 455 ? 28.886 59.559 4.386 1.00 21.22 455 THR A N 1
ATOM 3364 C CA . THR A 1 455 ? 30.197 59.392 4.996 1.00 20.91 455 THR A CA 1
ATOM 3365 C C . THR A 1 455 ? 31.369 59.573 4.045 1.00 25.27 455 THR A C 1
ATOM 3366 O O . THR A 1 455 ? 31.426 58.948 2.986 1.00 23.32 455 THR A O 1
ATOM 3370 N N . GLY A 1 456 ? 32.314 60.420 4.439 1.00 23.60 456 GLY A N 1
ATOM 3371 C CA . GLY A 1 456 ? 33.473 60.666 3.597 1.00 22.13 456 GLY A CA 1
ATOM 3372 C C . GLY A 1 456 ? 34.497 59.545 3.574 1.00 25.03 456 GLY A C 1
ATOM 3373 O O . GLY A 1 456 ? 34.376 58.549 4.293 1.00 24.38 456 GLY A O 1
ATOM 3374 N N . GLN A 1 457 ? 35.522 59.732 2.745 1.00 24.80 457 GLN A N 1
ATOM 3375 C CA . GLN A 1 457 ? 36.618 58.776 2.571 1.00 26.92 457 GLN A CA 1
ATOM 3376 C C . GLN A 1 457 ? 37.735 58.923 3.602 1.00 30.52 457 GLN A C 1
ATOM 3377 O O . GLN A 1 457 ? 38.621 58.072 3.695 1.00 31.10 457 GLN A O 1
ATOM 3383 N N . ALA A 1 458 ? 37.716 60.030 4.334 1.00 25.45 458 ALA A N 1
ATOM 3384 C CA . ALA A 1 458 ? 38.715 60.305 5.363 1.00 27.62 458 ALA A CA 1
ATOM 3385 C C . ALA A 1 458 ? 40.112 60.687 4.868 1.00 25.63 458 ALA A C 1
ATOM 3386 O O . ALA A 1 458 ? 41.108 60.440 5.561 1.00 24.43 458 ALA A O 1
ATOM 3388 N N . LYS A 1 459 ? 40.201 61.305 3.692 1.00 23.47 459 LYS A N 1
ATOM 3389 C CA . LYS A 1 459 ? 41.507 61.721 3.176 1.00 23.76 459 LYS A CA 1
ATOM 3390 C C . LYS A 1 459 ? 42.129 62.859 4.000 1.00 24.54 459 LYS A C 1
ATOM 3391 O O . LYS A 1 459 ? 43.292 63.200 3.808 1.00 25.86 459 LYS A O 1
ATOM 3397 N N . HIS A 1 460 ? 41.351 63.466 4.889 1.00 22.69 460 HIS A N 1
ATOM 3398 C CA . HIS A 1 460 ? 41.889 64.522 5.754 1.00 20.61 460 HIS A CA 1
ATOM 3399 C C . HIS A 1 460 ? 41.717 64.093 7.206 1.00 21.66 460 HIS A C 1
ATOM 3400 O O . HIS A 1 460 ? 41.581 64.927 8.098 1.00 23.08 460 HIS A O 1
ATOM 3407 N N . GLN A 1 461 ? 41.735 62.785 7.440 1.00 23.29 461 GLN A N 1
ATOM 3408 C CA . GLN A 1 461 ? 41.545 62.277 8.790 1.00 23.85 461 GLN A CA 1
ATOM 3409 C C . GLN A 1 461 ? 42.573 62.812 9.781 1.00 25.78 461 GLN A C 1
ATOM 3410 O O . GLN A 1 461 ? 42.249 63.054 10.949 1.00 25.96 461 GLN A O 1
ATOM 3416 N N . ALA A 1 462 ? 43.804 63.012 9.313 1.00 23.40 462 ALA A N 1
ATOM 3417 C CA . ALA A 1 462 ? 44.870 63.499 10.180 1.00 24.38 462 ALA A CA 1
ATOM 3418 C C . ALA A 1 462 ? 44.651 64.911 10.728 1.00 27.57 462 ALA A C 1
ATOM 3419 O O . ALA A 1 462 ? 45.401 65.352 11.591 1.00 28.46 462 ALA A O 1
ATOM 3421 N N . LEU A 1 463 ? 43.655 65.632 10.218 1.00 23.24 463 LEU A N 1
ATOM 3422 C CA . LEU A 1 463 ? 43.371 66.965 10.753 1.00 21.33 463 LEU A CA 1
ATOM 3423 C C . LEU A 1 463 ? 42.766 66.821 12.153 1.00 22.05 463 LEU A C 1
ATOM 3424 O O . LEU A 1 463 ? 42.859 67.727 12.977 1.00 24.17 463 LEU A O 1
ATOM 3429 N N . ALA A 1 464 ? 42.144 65.675 12.403 1.00 23.38 464 ALA A N 1
ATOM 3430 C CA . ALA A 1 464 ? 41.508 65.384 13.694 1.00 25.26 464 ALA A CA 1
ATOM 3431 C C . ALA A 1 464 ? 41.472 63.863 13.794 1.00 25.36 464 ALA A C 1
ATOM 3432 O O . ALA A 1 464 ? 40.430 63.233 13.597 1.00 21.94 464 ALA A O 1
ATOM 3434 N N . SER A 1 465 ? 42.618 63.276 14.113 1.00 23.11 465 SER A N 1
ATOM 3435 C CA . SER A 1 465 ? 42.730 61.825 14.149 1.00 26.20 465 SER A CA 1
ATOM 3436 C C . SER A 1 465 ? 41.851 61.107 15.157 1.00 24.92 465 SER A C 1
ATOM 3437 O O . SER A 1 465 ? 41.542 59.933 14.970 1.00 25.66 465 SER A O 1
ATOM 3440 N N . GLY A 1 466 ? 41.416 61.821 16.194 1.00 23.69 466 GLY A N 1
ATOM 3441 C CA . GLY A 1 466 ? 40.579 61.205 17.207 1.00 23.32 466 GLY A CA 1
ATOM 3442 C C . GLY A 1 466 ? 39.099 61.197 16.868 1.00 25.09 466 GLY A C 1
ATOM 3443 O O . GLY A 1 466 ? 38.285 60.686 17.639 1.00 24.56 466 GLY A O 1
ATOM 3444 N N . PHE A 1 467 ? 38.735 61.781 15.729 1.00 22.35 467 PHE A N 1
ATOM 3445 C CA . PHE A 1 467 ? 37.335 61.795 15.311 1.00 20.90 467 PHE A CA 1
ATOM 3446 C C . PHE A 1 467 ? 37.230 61.032 13.996 1.00 24.60 467 PHE A C 1
ATOM 3447 O O . PHE A 1 467 ? 37.090 61.619 12.926 1.00 23.11 467 PHE A O 1
ATOM 3455 N N . THR A 1 468 ? 37.306 59.709 14.098 1.00 23.59 468 THR A N 1
ATOM 3456 C CA . THR A 1 468 ? 37.248 58.841 12.925 1.00 21.62 468 THR A CA 1
ATOM 3457 C C . THR A 1 468 ? 35.969 59.023 12.129 1.00 23.02 468 THR A C 1
ATOM 3458 O O . THR A 1 468 ? 34.864 58.942 12.676 1.00 21.11 468 THR A O 1
ATOM 3462 N N . VAL A 1 469 ? 36.130 59.282 10.836 1.00 21.69 469 VAL A N 1
ATOM 3463 C CA . VAL A 1 469 ? 34.997 59.464 9.933 1.00 21.42 469 VAL A CA 1
ATOM 3464 C C . VAL A 1 469 ? 34.188 58.167 9.890 1.00 21.72 469 VAL A C 1
ATOM 3465 O O . VAL A 1 469 ? 34.745 57.088 9.692 1.00 23.09 469 VAL A O 1
ATOM 3469 N N . GLY A 1 470 ? 32.880 58.280 10.105 1.00 20.71 470 GLY A N 1
ATOM 3470 C CA . GLY A 1 470 ? 32.018 57.110 10.087 1.00 20.57 470 GLY A CA 1
ATOM 3471 C C . GLY A 1 470 ? 31.718 56.518 11.459 1.00 23.23 470 GLY A C 1
ATOM 3472 O O . GLY A 1 470 ? 30.873 55.630 11.583 1.00 22.36 470 GLY A O 1
ATOM 3473 N N . MET A 1 471 ? 32.403 56.997 12.492 1.00 21.10 471 MET A N 1
ATOM 3474 C CA . MET A 1 471 ? 32.171 56.499 13.844 1.00 19.48 471 MET A CA 1
ATOM 3475 C C . MET A 1 471 ? 31.529 57.596 14.693 1.00 23.28 471 MET A C 1
ATOM 3476 O O . MET A 1 471 ? 31.512 58.758 14.302 1.00 21.12 471 MET A O 1
ATOM 3481 N N . ARG A 1 472 ? 30.991 57.227 15.850 1.00 22.89 472 ARG A N 1
ATOM 3482 C CA . ARG A 1 472 ? 30.350 58.219 16.709 1.00 19.82 472 ARG A CA 1
ATOM 3483 C C . ARG A 1 472 ? 31.350 59.270 17.207 1.00 19.06 472 ARG A C 1
ATOM 3484 O O . ARG A 1 472 ? 32.548 58.996 17.340 1.00 20.44 472 ARG A O 1
ATOM 3492 N N . PHE A 1 473 ? 30.854 60.482 17.452 1.00 18.90 473 PHE A N 1
ATOM 3493 C CA . PHE A 1 473 ? 31.682 61.606 17.919 1.00 20.57 473 PHE A CA 1
ATOM 3494 C C . PHE A 1 473 ? 32.131 61.340 19.359 1.00 21.74 473 PHE A C 1
ATOM 3495 O O . PHE A 1 473 ? 31.341 61.450 20.294 1.00 22.47 473 PHE A O 1
ATOM 3503 N N . HIS A 1 474 ? 33.406 60.981 19.525 1.00 19.25 474 HIS A N 1
ATOM 3504 C CA . HIS A 1 474 ? 33.959 60.654 20.842 1.00 21.48 474 HIS A CA 1
ATOM 3505 C C . HIS A 1 474 ? 34.142 61.939 21.646 1.00 24.26 474 HIS A C 1
ATOM 3506 O O . HIS A 1 474 ? 35.110 62.677 21.463 1.00 22.16 474 HIS A O 1
ATOM 3513 N N . SER A 1 475 ? 33.211 62.196 22.551 1.00 20.22 475 SER A N 1
ATOM 3514 C CA . SER A 1 475 ? 33.258 63.429 23.331 1.00 21.74 475 SER A CA 1
ATOM 3515 C C . SER A 1 475 ? 34.520 63.580 24.177 1.00 20.34 475 SER A C 1
ATOM 3516 O O . SER A 1 475 ? 35.139 62.599 24.578 1.00 20.76 475 SER A O 1
ATOM 3519 N N . ALA A 1 476 ? 34.904 64.824 24.422 1.00 20.09 476 ALA A N 1
ATOM 3520 C CA . ALA A 1 476 ? 36.050 65.122 25.268 1.00 20.51 476 ALA A CA 1
ATOM 3521 C C . ALA A 1 476 ? 35.734 66.422 26.000 1.00 21.54 476 ALA A C 1
ATOM 3522 O O . ALA A 1 476 ? 34.904 67.227 25.553 1.00 22.09 476 ALA A O 1
ATOM 3524 N N . PRO A 1 477 ? 36.384 66.644 27.149 1.00 22.78 477 PRO A N 1
ATOM 3525 C CA . PRO A 1 477 ? 36.125 67.869 27.907 1.00 23.05 477 PRO A CA 1
ATOM 3526 C C . PRO A 1 477 ? 36.602 69.146 27.227 1.00 24.16 477 PRO A C 1
ATOM 3527 O O . PRO A 1 477 ? 37.587 69.139 26.486 1.00 23.63 477 PRO A O 1
ATOM 3531 N N . VAL A 1 478 ? 35.876 70.233 27.480 1.00 22.70 478 VAL A N 1
ATOM 3532 C CA . VAL A 1 478 ? 36.230 71.563 26.979 1.00 20.53 478 VAL A CA 1
ATOM 3533 C C . VAL A 1 478 ? 35.732 72.524 28.043 1.00 22.62 478 VAL A C 1
ATOM 3534 O O . VAL A 1 478 ? 35.091 72.106 29.009 1.00 22.77 478 VAL A O 1
ATOM 3538 N N . VAL A 1 479 ? 36.042 73.8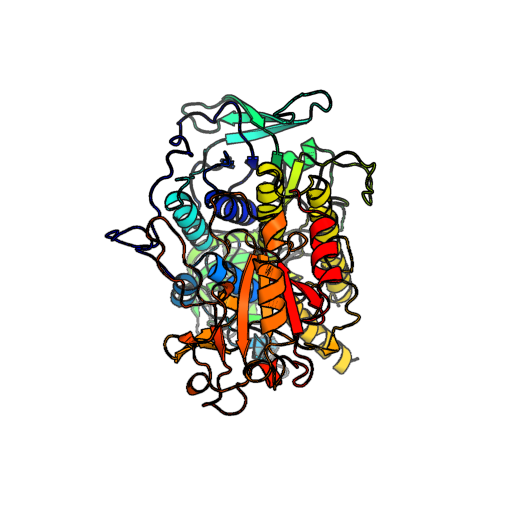01 27.877 1.00 19.47 479 VAL A N 1
ATOM 3539 C CA . VAL A 1 479 ? 35.600 74.826 28.824 1.00 22.99 479 VAL A CA 1
ATOM 3540 C C . VAL A 1 479 ? 34.808 75.857 28.037 1.00 22.70 479 VAL A C 1
ATOM 3541 O O . VAL A 1 479 ? 35.292 76.404 27.045 1.00 20.81 479 VAL A O 1
ATOM 3545 N N . ARG A 1 480 ? 33.581 76.116 28.469 1.00 19.92 480 ARG A N 1
ATOM 3546 C CA . ARG A 1 480 ? 32.732 77.080 27.772 1.00 20.72 480 ARG A CA 1
ATOM 3547 C C . ARG A 1 480 ? 33.246 78.493 28.062 1.00 22.39 480 ARG A C 1
ATOM 3548 O O . ARG A 1 480 ? 33.423 78.877 29.217 1.00 22.59 480 ARG A O 1
ATOM 3556 N N . VAL A 1 481 ? 33.482 79.275 27.011 1.00 21.87 481 VAL A N 1
ATOM 3557 C CA . VAL A 1 481 ? 34.038 80.615 27.196 1.00 21.22 481 VAL A CA 1
ATOM 3558 C C . VAL A 1 481 ? 33.149 81.626 27.911 1.00 23.75 481 VAL A C 1
ATOM 3559 O O . VAL A 1 481 ? 33.634 82.427 28.715 1.00 24.27 481 VAL A O 1
ATOM 3563 N N . CYS A 1 482 ? 31.850 81.587 27.655 1.00 21.97 482 CYS A N 1
ATOM 3564 C CA . CYS A 1 482 ? 30.969 82.558 28.288 1.00 24.15 482 CYS A CA 1
ATOM 3565 C C . CYS A 1 482 ? 30.923 82.502 29.816 1.00 22.80 482 CYS A C 1
ATOM 3566 O O . CYS A 1 482 ? 30.652 83.517 30.461 1.00 23.60 482 CYS A O 1
ATOM 3569 N N . ASP A 1 483 ? 31.186 81.340 30.404 1.00 23.44 483 ASP A N 1
ATOM 3570 C CA . ASP A 1 483 ? 31.094 81.242 31.859 1.00 22.29 483 ASP A CA 1
ATOM 3571 C C . ASP A 1 483 ? 32.086 80.293 32.531 1.00 21.27 483 ASP A C 1
ATOM 3572 O O . ASP A 1 483 ? 31.939 79.972 33.711 1.00 23.29 483 ASP A O 1
ATOM 3577 N N . ALA A 1 484 ? 33.080 79.850 31.768 1.00 21.54 484 ALA A N 1
ATOM 3578 C CA . ALA A 1 484 ? 34.119 78.939 32.256 1.00 22.35 484 ALA A CA 1
ATOM 3579 C C . ALA A 1 484 ? 33.585 77.590 32.727 1.00 22.64 484 ALA A C 1
ATOM 3580 O O . ALA A 1 484 ? 34.244 76.886 33.486 1.00 22.63 484 ALA A O 1
ATOM 3582 N N . LYS A 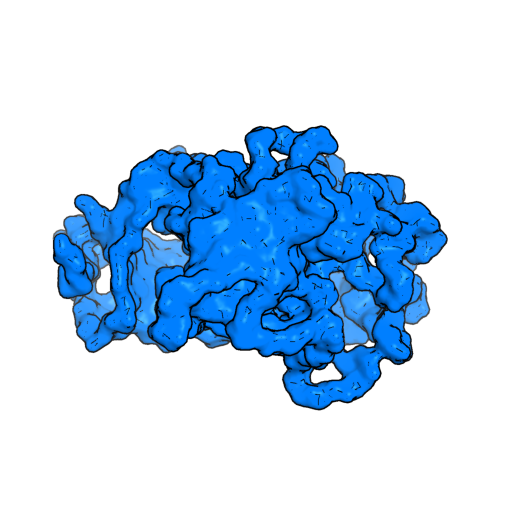1 485 ? 32.408 77.200 32.265 1.00 22.52 485 LYS A N 1
ATOM 3583 C CA . LYS A 1 485 ? 31.882 75.914 32.711 1.00 23.92 485 LYS A CA 1
ATOM 3584 C C . LYS A 1 485 ? 32.557 74.729 32.028 1.00 21.01 485 LYS A C 1
ATOM 3585 O O . LYS A 1 485 ? 32.720 74.710 30.811 1.00 22.41 485 LYS A O 1
ATOM 3591 N N . PRO A 1 486 ? 32.998 73.737 32.815 1.00 23.27 486 PRO A N 1
ATOM 3592 C CA . PRO A 1 486 ? 33.640 72.559 32.230 1.00 22.17 486 PRO A CA 1
ATOM 3593 C C . PRO A 1 486 ? 32.501 71.721 31.665 1.00 25.79 486 PRO A C 1
ATOM 3594 O O . PRO A 1 486 ? 31.523 71.450 32.369 1.00 25.67 486 PRO A O 1
ATOM 3598 N N . VAL A 1 487 ? 32.594 71.329 30.401 1.00 20.85 487 VAL A N 1
ATOM 3599 C CA . VAL A 1 487 ? 31.527 70.525 29.816 1.00 23.10 487 VAL A CA 1
ATOM 3600 C C . VAL A 1 487 ? 32.079 69.490 28.849 1.00 23.20 487 VAL A C 1
ATOM 3601 O O . VAL A 1 487 ? 33.254 69.528 28.486 1.00 24.50 487 VAL A O 1
ATOM 3605 N N . GLN A 1 488 ? 31.231 68.552 28.445 1.00 19.11 488 GLN A N 1
ATOM 3606 C CA . GLN A 1 488 ? 31.639 67.531 27.480 1.00 21.35 488 GLN A CA 1
ATOM 3607 C C . GLN A 1 488 ? 31.184 68.058 26.121 1.00 18.23 488 GLN A C 1
ATOM 3608 O O . GLN A 1 488 ? 30.002 68.289 25.908 1.00 22.11 488 GLN A O 1
ATOM 3614 N N . LEU A 1 489 ? 32.128 68.245 25.204 1.00 18.96 489 LEU A N 1
ATOM 3615 C CA . LEU A 1 489 ? 31.809 68.806 23.893 1.00 19.18 489 LEU A CA 1
ATOM 3616 C C . LEU A 1 489 ? 30.707 68.069 23.148 1.00 21.19 489 LEU A C 1
ATOM 3617 O O . LEU A 1 489 ? 29.834 68.691 22.526 1.00 19.13 489 LEU A O 1
ATOM 3622 N N . GLY A 1 490 ? 30.747 66.744 23.205 1.00 20.84 490 GLY A N 1
ATOM 3623 C CA . GLY A 1 490 ? 29.744 65.957 22.508 1.00 19.80 490 GLY A CA 1
ATOM 3624 C C . GLY A 1 490 ? 28.339 66.120 23.053 1.00 21.14 490 GLY A C 1
ATOM 3625 O O . GLY A 1 490 ? 27.365 65.737 22.399 1.00 21.31 490 GLY A O 1
ATOM 3626 N N . HIS A 1 491 ? 28.209 66.696 24.243 1.00 19.43 491 HIS A N 1
ATOM 3627 C CA . HIS A 1 491 ? 26.875 66.871 24.791 1.00 20.81 491 HIS A CA 1
ATOM 3628 C C . HIS A 1 491 ? 26.149 68.049 24.155 1.00 21.81 491 HIS A C 1
ATOM 3629 O O . HIS A 1 491 ? 25.009 68.356 24.502 1.00 24.36 491 HIS A O 1
ATOM 3636 N N . CYS A 1 492 ? 26.809 68.698 23.197 1.00 23.00 492 CYS A N 1
ATOM 3637 C CA . CYS A 1 492 ? 26.159 69.767 22.440 1.00 20.33 492 CYS A CA 1
ATOM 3638 C C . CYS A 1 492 ? 25.211 69.035 21.484 1.00 21.75 492 CYS A C 1
ATOM 3639 O O . CYS A 1 492 ? 24.219 69.591 21.011 1.00 22.33 492 CYS A O 1
ATOM 3642 N N . GLY A 1 493 ? 25.547 67.783 21.197 1.00 21.87 493 GLY A N 1
ATOM 3643 C CA . GLY A 1 493 ? 24.769 66.983 20.269 1.00 21.71 493 GLY A CA 1
ATOM 3644 C C . GLY A 1 493 ? 23.529 66.375 20.882 1.00 26.32 493 GLY A C 1
ATOM 3645 O O . GLY A 1 493 ? 23.554 65.231 21.348 1.00 28.58 493 GLY A O 1
ATOM 3646 N N . LYS A 1 494 ? 22.443 67.139 20.887 1.00 21.21 494 LYS A N 1
ATOM 3647 C CA . LYS A 1 494 ? 21.186 66.665 21.453 1.00 19.69 494 LYS A CA 1
ATOM 3648 C C . LYS A 1 494 ? 20.323 66.042 20.356 1.00 21.75 494 LYS A C 1
ATOM 3649 O O . LYS A 1 494 ? 20.543 66.285 19.172 1.00 23.53 494 LYS A O 1
ATOM 3655 N N . ALA A 1 495 ? 19.338 65.240 20.751 1.00 20.71 495 ALA A N 1
ATOM 3656 C CA . ALA A 1 495 ? 18.480 64.550 19.787 1.00 23.25 495 ALA A CA 1
ATOM 3657 C C . ALA A 1 495 ? 17.392 65.469 19.259 1.00 23.14 495 ALA A C 1
ATOM 3658 O O . ALA A 1 495 ? 16.199 65.206 19.433 1.00 25.37 495 ALA A O 1
ATOM 3660 N N . ASP A 1 496 ? 17.810 66.540 18.598 1.00 22.45 496 ASP A N 1
ATOM 3661 C CA . ASP A 1 496 ? 16.867 67.522 18.074 1.00 24.04 496 ASP A CA 1
ATOM 3662 C C . ASP A 1 496 ? 16.886 67.608 16.546 1.00 25.21 496 ASP A C 1
ATOM 3663 O O . ASP A 1 496 ? 16.348 68.549 15.957 1.00 22.99 496 ASP A O 1
ATOM 3668 N N . GLY A 1 497 ? 17.517 66.624 15.911 1.00 23.23 497 GLY A N 1
ATOM 3669 C CA . GLY A 1 497 ? 17.557 66.573 14.460 1.00 26.25 497 GLY A CA 1
ATOM 3670 C C . GLY A 1 497 ? 18.555 67.471 13.758 1.00 26.58 497 GLY A C 1
ATOM 3671 O O . GLY A 1 497 ? 18.640 67.467 12.531 1.00 23.95 497 GLY A O 1
ATOM 3672 N N . ARG A 1 498 ? 19.321 68.235 14.526 1.00 21.47 498 ARG A N 1
ATOM 3673 C CA . ARG A 1 498 ? 20.283 69.143 13.927 1.00 24.22 498 ARG A CA 1
ATOM 3674 C C . ARG A 1 498 ? 21.641 68.540 13.642 1.00 23.89 498 ARG A C 1
ATOM 3675 O O . ARG A 1 498 ? 22.113 67.645 14.347 1.00 22.72 498 ARG A O 1
ATOM 3683 N N . TRP A 1 499 ? 22.261 69.038 12.581 1.00 19.38 499 TRP A N 1
ATOM 3684 C CA . TRP A 1 499 ? 23.606 68.623 12.236 1.00 21.27 499 TRP A CA 1
ATOM 3685 C C . TRP A 1 499 ? 24.514 69.485 13.098 1.00 23.35 499 TRP A C 1
ATOM 3686 O O . TRP A 1 499 ? 24.141 70.602 13.469 1.00 22.80 499 TRP A O 1
ATOM 3697 N N . ARG A 1 500 ? 25.690 68.971 13.440 1.00 22.91 500 ARG A N 1
ATOM 3698 C CA . ARG A 1 500 ? 26.632 69.749 14.237 1.00 21.20 500 ARG A CA 1
ATOM 3699 C C . ARG A 1 500 ? 27.893 69.997 13.429 1.00 22.28 500 ARG A C 1
ATOM 3700 O O . ARG A 1 500 ? 28.349 69.121 12.696 1.00 22.57 500 ARG A O 1
ATOM 3708 N N . LEU A 1 501 ? 28.439 71.202 13.558 1.00 21.92 501 LEU A N 1
ATOM 3709 C CA . LEU A 1 501 ? 29.678 71.558 12.883 1.00 21.62 501 LEU A CA 1
ATOM 3710 C C . LEU A 1 501 ? 30.620 71.957 14.016 1.00 23.00 501 LEU A C 1
ATOM 3711 O O . LEU A 1 501 ? 30.459 73.013 14.618 1.00 23.79 501 LEU A O 1
ATOM 3716 N N . TYR A 1 502 ? 31.551 71.073 14.348 1.00 20.80 502 TYR A N 1
ATOM 3717 C CA . TYR A 1 502 ? 32.521 71.345 15.400 1.00 18.48 502 TYR A CA 1
ATOM 3718 C C . TYR A 1 502 ? 33.756 71.864 14.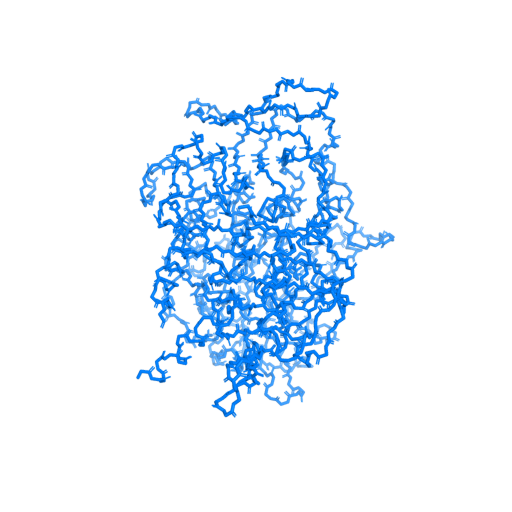692 1.00 22.58 502 TYR A C 1
ATOM 3719 O O . TYR A 1 502 ? 34.458 71.112 14.012 1.00 22.19 502 TYR A O 1
ATOM 3728 N N . ALA A 1 503 ? 34.005 73.155 14.851 1.00 21.35 503 ALA A N 1
ATOM 3729 C CA . ALA A 1 503 ? 35.141 73.776 14.213 1.00 22.86 503 ALA A CA 1
ATOM 3730 C C . ALA A 1 503 ? 36.255 74.007 15.220 1.00 24.08 503 ALA A C 1
ATOM 3731 O O . ALA A 1 503 ? 36.098 74.785 16.166 1.00 22.79 503 ALA A O 1
ATOM 3733 N N . PHE A 1 504 ? 37.360 73.293 15.026 1.00 21.67 504 PHE A N 1
ATOM 3734 C CA . PHE A 1 504 ? 38.538 73.429 15.873 1.00 22.04 504 PHE A CA 1
ATOM 3735 C C . PHE A 1 504 ? 39.467 74.409 15.175 1.00 24.42 504 PHE A C 1
ATOM 3736 O O . PHE A 1 504 ? 39.988 74.130 14.088 1.00 24.02 504 PHE A O 1
ATOM 3744 N N . ALA A 1 505 ? 39.671 75.553 15.810 1.00 23.19 505 ALA A N 1
ATOM 3745 C CA . ALA A 1 505 ? 40.500 76.611 15.242 1.00 25.28 505 ALA A CA 1
ATOM 3746 C C . ALA A 1 505 ? 41.974 76.277 15.142 1.00 24.56 505 ALA A C 1
ATOM 3747 O O . ALA A 1 505 ? 42.517 75.530 15.957 1.00 23.57 505 ALA A O 1
ATOM 3749 N N . ALA A 1 506 ? 42.615 76.848 14.123 1.00 26.76 506 ALA A N 1
ATOM 3750 C CA . ALA A 1 506 ? 44.047 76.680 13.934 1.00 25.66 506 ALA A CA 1
ATOM 3751 C C . ALA A 1 506 ? 44.670 77.587 15.002 1.00 24.24 506 ALA A C 1
ATOM 3752 O O . ALA A 1 506 ? 44.016 78.497 15.497 1.00 24.71 506 ALA A O 1
ATOM 3754 N N . GLN A 1 507 ? 45.929 77.340 15.348 1.00 28.05 507 GLN A N 1
ATOM 3755 C CA . GLN A 1 507 ? 46.617 78.121 16.375 1.00 32.33 507 GLN A CA 1
ATOM 3756 C C . GLN A 1 507 ? 46.505 79.643 16.228 1.00 29.49 507 GLN A C 1
ATOM 3757 O O . GLN A 1 507 ? 46.235 80.344 17.200 1.00 33.27 507 GLN A O 1
ATOM 3763 N N . ASN A 1 508 ? 46.707 80.157 15.019 1.00 31.46 508 ASN A N 1
ATOM 3764 C CA . ASN A 1 508 ? 46.643 81.598 14.796 1.00 32.64 508 ASN A CA 1
ATOM 3765 C C . ASN A 1 508 ? 45.301 82.145 14.321 1.00 33.79 508 ASN A C 1
ATOM 3766 O O . ASN A 1 508 ? 45.215 83.311 13.934 1.00 31.35 508 ASN A O 1
ATOM 3771 N N . ASP A 1 509 ? 44.246 81.335 14.368 1.00 28.02 509 ASP A N 1
ATOM 3772 C CA . ASP A 1 509 ? 42.953 81.800 13.870 1.00 28.04 509 ASP A CA 1
ATOM 3773 C C . ASP A 1 509 ? 42.336 83.005 14.574 1.00 30.35 509 ASP A C 1
ATOM 3774 O O . ASP A 1 509 ? 41.763 83.881 13.927 1.00 31.21 509 ASP A O 1
ATOM 3779 N N . LEU A 1 510 ? 42.445 83.057 15.894 1.00 30.59 510 LEU A N 1
ATOM 3780 C CA . LEU A 1 510 ? 41.881 84.172 16.646 1.00 35.26 510 LEU A CA 1
ATOM 3781 C C . LEU A 1 510 ? 42.602 85.466 16.265 1.00 38.60 510 LEU A C 1
ATOM 3782 O O . LEU A 1 510 ? 41.988 86.527 16.128 1.00 42.65 510 LEU A O 1
ATOM 3787 N N . ALA A 1 511 ? 43.909 85.357 16.061 1.00 35.82 511 ALA A N 1
ATOM 3788 C CA . ALA A 1 511 ? 44.740 86.497 15.702 1.00 42.13 511 ALA A CA 1
ATOM 3789 C C . ALA A 1 511 ? 44.685 86.860 14.216 1.00 43.19 511 ALA A C 1
ATOM 3790 O O . ALA A 1 511 ? 44.948 88.008 13.851 1.00 44.67 511 ALA A O 1
ATOM 3792 N N . GLN A 1 512 ? 44.339 85.895 13.365 1.00 39.12 512 GLN A N 1
ATOM 3793 C CA . GLN A 1 512 ? 44.278 86.136 11.920 1.00 39.23 512 GLN A CA 1
ATOM 3794 C C . GLN A 1 512 ? 42.936 85.717 11.319 1.00 36.66 512 GLN A C 1
ATOM 3795 O O . GLN A 1 512 ? 42.806 84.621 10.777 1.00 35.04 512 GLN A O 1
ATOM 3801 N N . PRO A 1 513 ? 41.928 86.598 11.396 1.00 38.63 513 PRO A N 1
ATOM 3802 C CA . PRO A 1 513 ? 40.572 86.374 10.884 1.00 38.74 513 PRO A CA 1
ATOM 3803 C C . PRO A 1 513 ? 40.457 86.172 9.376 1.00 39.40 513 PRO A C 1
ATOM 3804 O O . PRO A 1 513 ? 39.444 85.672 8.899 1.00 36.81 513 PRO A O 1
ATOM 3808 N N . GLU A 1 514 ? 41.490 86.567 8.634 1.00 36.13 514 GLU A N 1
ATOM 3809 C CA . GLU A 1 514 ? 41.491 86.446 7.178 1.00 42.34 514 GLU A CA 1
ATOM 3810 C C . GLU A 1 514 ? 41.363 85.007 6.673 1.00 40.17 514 GLU A C 1
ATOM 3811 O O . GLU A 1 514 ? 41.021 84.778 5.513 1.00 41.14 514 GLU A O 1
ATOM 3817 N N . SER A 1 515 ? 41.644 84.037 7.534 1.00 36.59 515 SER A N 1
ATOM 3818 C CA . SER A 1 515 ? 41.544 82.636 7.136 1.00 36.74 515 SER A CA 1
ATOM 3819 C C . SER A 1 515 ? 41.150 81.766 8.318 1.00 33.12 515 SER A C 1
ATOM 3820 O O . SER A 1 515 ? 40.896 82.268 9.415 1.00 34.25 515 SER A O 1
ATOM 3823 N N . GLY A 1 516 ? 41.091 80.459 8.089 1.00 27.87 516 GLY A N 1
ATOM 3824 C CA . GLY A 1 516 ? 40.747 79.557 9.169 1.00 28.11 516 GLY A CA 1
ATOM 3825 C C . GLY A 1 516 ? 39.325 79.665 9.677 1.00 23.23 516 GLY A C 1
ATOM 3826 O O . GLY A 1 516 ? 38.403 80.003 8.930 1.00 25.58 516 GLY A O 1
ATOM 3827 N N . LEU A 1 517 ? 39.153 79.398 10.970 1.00 24.05 517 LEU A N 1
ATOM 3828 C CA . LEU A 1 517 ? 37.827 79.394 11.583 1.00 25.07 517 LEU A CA 1
ATOM 3829 C C . LEU A 1 517 ? 36.959 80.631 11.382 1.00 26.44 517 LEU A C 1
ATOM 3830 O O . LEU A 1 517 ? 35.790 80.513 11.009 1.00 26.24 517 LEU A O 1
ATOM 3835 N N . LEU A 1 518 ? 37.504 81.817 11.630 1.00 27.14 518 LEU A N 1
ATOM 3836 C CA . LEU A 1 518 ? 36.706 83.022 11.464 1.00 28.19 518 LEU A CA 1
ATOM 3837 C C . LEU A 1 518 ? 36.296 83.253 10.009 1.00 25.54 518 LEU A C 1
ATOM 3838 O O . LEU A 1 518 ? 35.211 83.772 9.751 1.00 27.15 518 LEU A O 1
ATOM 3843 N N . ALA A 1 519 ? 37.151 82.860 9.064 1.00 28.09 519 ALA A N 1
ATOM 3844 C CA . ALA A 1 519 ? 36.839 83.024 7.640 1.00 27.32 519 ALA A CA 1
ATOM 3845 C C . ALA A 1 519 ? 35.727 82.042 7.274 1.00 24.54 519 ALA A C 1
ATOM 3846 O O . ALA A 1 519 ? 34.888 82.310 6.410 1.00 26.04 519 ALA A O 1
ATOM 3848 N N . LEU A 1 520 ? 35.716 80.894 7.942 1.00 25.97 520 LEU A N 1
ATOM 3849 C CA . LEU A 1 520 ? 34.672 79.904 7.691 1.00 26.54 520 LEU A CA 1
ATOM 3850 C C . LEU A 1 520 ? 33.344 80.503 8.156 1.00 25.41 520 LEU A C 1
ATOM 3851 O O . LEU A 1 520 ? 32.319 80.387 7.473 1.00 24.18 520 LEU A O 1
ATOM 3856 N N . CYS A 1 521 ? 33.364 81.162 9.313 1.00 26.30 521 CYS A N 1
ATOM 3857 C CA . CYS A 1 521 ? 32.149 81.771 9.844 1.00 26.82 521 CYS A CA 1
ATOM 3858 C C . CYS A 1 521 ? 31.601 82.841 8.907 1.00 28.53 521 CYS A C 1
ATOM 3859 O O . CYS A 1 521 ? 30.390 82.937 8.698 1.00 28.68 521 CYS A O 1
ATOM 3862 N N . ARG A 1 522 ? 32.505 83.644 8.356 1.00 28.56 522 ARG A N 1
ATOM 3863 C CA . ARG A 1 522 ? 32.170 84.716 7.421 1.00 26.27 522 ARG A CA 1
ATOM 3864 C C . ARG A 1 522 ? 31.497 84.100 6.194 1.00 29.06 522 ARG A C 1
ATOM 3865 O O . ARG A 1 522 ? 30.502 84.609 5.687 1.00 28.82 522 ARG A O 1
ATOM 3873 N N . PHE A 1 523 ? 32.059 82.996 5.717 1.00 28.12 523 PHE A N 1
ATOM 3874 C CA . PHE A 1 523 ? 31.502 82.296 4.566 1.00 28.95 523 PHE A CA 1
ATOM 3875 C C . PHE A 1 523 ? 30.120 81.744 4.896 1.00 26.16 523 PHE A C 1
ATOM 3876 O O . PHE A 1 523 ? 29.162 81.956 4.148 1.00 28.05 523 PHE A O 1
ATOM 3884 N N . LEU A 1 524 ? 30.011 81.038 6.020 1.00 23.39 524 LEU A N 1
ATOM 3885 C CA . LEU A 1 524 ? 28.731 80.446 6.407 1.00 23.80 524 LEU A CA 1
ATOM 3886 C C . LEU A 1 524 ? 27.593 81.452 6.545 1.00 26.48 524 LEU A C 1
ATOM 3887 O O . LEU A 1 524 ? 26.478 81.200 6.090 1.00 29.53 524 LEU A O 1
ATOM 3892 N N . GLU A 1 525 ? 27.868 82.596 7.162 1.00 28.12 525 GLU A N 1
ATOM 3893 C CA . GLU A 1 525 ? 26.820 83.590 7.344 1.00 33.53 525 GLU A CA 1
ATOM 3894 C C . GLU A 1 525 ? 26.572 84.502 6.152 1.00 32.15 525 GLU A C 1
ATOM 3895 O O . GLU A 1 525 ? 25.426 84.855 5.877 1.00 33.36 525 GLU A O 1
ATOM 3901 N N . GLY A 1 526 ? 27.627 84.861 5.426 1.00 34.77 526 GLY A N 1
ATOM 3902 C CA . GLY A 1 526 ? 27.453 85.791 4.321 1.00 35.93 526 GLY A CA 1
ATOM 3903 C C . GLY A 1 526 ? 27.485 85.344 2.872 1.00 39.19 526 GLY A C 1
ATOM 3904 O O . GLY A 1 526 ? 27.137 86.130 1.990 1.00 39.99 526 GLY A O 1
ATOM 3905 N N . ASP A 1 527 ? 27.893 84.110 2.600 1.00 33.66 527 ASP A N 1
ATOM 3906 C CA . ASP A 1 527 ? 27.958 83.651 1.217 1.00 33.75 527 ASP A CA 1
ATOM 3907 C C . ASP A 1 527 ? 26.701 82.885 0.813 1.00 38.60 527 ASP A C 1
ATOM 3908 O O . ASP A 1 527 ? 26.273 81.955 1.498 1.00 32.29 527 ASP A O 1
ATOM 3913 N N . ALA A 1 528 ? 26.113 83.293 -0.310 1.00 39.67 528 ALA A N 1
ATOM 3914 C CA . ALA A 1 528 ? 24.890 82.683 -0.825 1.00 43.12 528 ALA A CA 1
ATOM 3915 C C . ALA A 1 528 ? 25.001 81.184 -1.085 1.00 39.90 528 ALA A C 1
ATOM 3916 O O . ALA A 1 528 ? 23.998 80.472 -1.040 1.00 43.58 528 ALA A O 1
ATOM 3918 N N . ALA A 1 529 ? 26.212 80.711 -1.363 1.00 36.69 529 ALA A N 1
ATOM 3919 C CA . ALA A 1 529 ? 26.437 79.295 -1.631 1.00 38.18 529 ALA A CA 1
ATOM 3920 C C . ALA A 1 529 ? 26.595 78.529 -0.325 1.00 37.80 529 ALA A C 1
ATOM 3921 O O . ALA A 1 529 ? 26.696 77.302 -0.318 1.00 43.06 529 ALA A O 1
ATOM 3923 N N . SER A 1 530 ? 26.635 79.258 0.784 1.00 30.73 530 SER A N 1
ATOM 3924 C CA . SER A 1 530 ? 26.788 78.628 2.087 1.00 30.34 530 SER A CA 1
ATOM 3925 C C . SER A 1 530 ? 25.646 77.667 2.360 1.00 27.23 530 SER A C 1
ATOM 3926 O O . SER A 1 530 ? 24.489 77.959 2.065 1.00 25.74 530 SER A O 1
ATOM 3929 N N . PRO A 1 531 ? 25.956 76.488 2.918 1.00 27.09 531 PRO A N 1
ATOM 3930 C CA . PRO A 1 531 ? 24.840 75.576 3.182 1.00 26.97 531 PRO A CA 1
ATOM 3931 C C . PRO A 1 531 ? 23.891 76.155 4.237 1.00 22.99 531 PRO A C 1
ATOM 3932 O O . PRO A 1 531 ? 22.701 75.841 4.268 1.00 26.02 531 PRO A O 1
ATOM 3936 N N . LEU A 1 532 ? 24.421 77.020 5.095 1.00 25.06 532 LEU A N 1
ATOM 3937 C CA . LEU A 1 532 ? 23.614 77.639 6.137 1.00 27.09 532 LEU A CA 1
ATOM 3938 C C . LEU A 1 532 ? 22.584 78.566 5.492 1.00 27.10 532 LEU A C 1
ATOM 3939 O O . LEU A 1 532 ? 21.418 78.582 5.872 1.00 30.37 532 LEU A O 1
ATOM 3944 N N . ARG A 1 533 ? 23.016 79.334 4.503 1.00 27.63 533 ARG A N 1
ATOM 3945 C CA . ARG A 1 533 ? 22.091 80.247 3.833 1.00 27.47 533 ARG A CA 1
ATOM 3946 C C . ARG A 1 533 ? 21.150 79.494 2.896 1.00 28.40 533 ARG A C 1
ATOM 3947 O O . ARG A 1 533 ? 19.967 79.814 2.792 1.00 31.87 533 ARG A O 1
ATOM 3955 N N . ARG A 1 534 ? 21.680 78.481 2.224 1.00 25.29 534 ARG A N 1
ATOM 3956 C CA . ARG A 1 534 ? 20.893 77.702 1.284 1.00 25.88 534 ARG A CA 1
ATOM 3957 C C . ARG A 1 534 ? 19.811 76.835 1.923 1.00 29.93 534 ARG A C 1
ATOM 3958 O O . ARG A 1 534 ? 18.684 76.768 1.433 1.00 25.71 534 ARG A O 1
ATOM 3966 N N . PHE A 1 535 ? 20.145 76.189 3.034 1.00 27.69 535 PHE A N 1
ATOM 3967 C CA . PHE A 1 535 ? 19.208 75.258 3.632 1.00 25.85 535 PHE A CA 1
ATOM 3968 C C . PHE A 1 535 ? 18.477 75.590 4.920 1.00 27.91 535 PHE A C 1
ATOM 3969 O O . PHE A 1 535 ? 17.644 74.808 5.363 1.00 35.01 535 PHE A O 1
ATOM 3977 N N . THR A 1 536 ? 18.761 76.730 5.531 1.00 25.08 536 THR A N 1
ATOM 3978 C CA . THR A 1 536 ? 18.037 77.080 6.744 1.00 28.19 536 THR A CA 1
ATOM 3979 C C . THR A 1 536 ? 16.739 77.758 6.323 1.00 31.52 536 THR A C 1
ATOM 3980 O O . THR A 1 536 ? 16.765 78.760 5.606 1.00 30.97 536 THR A O 1
ATOM 3984 N N . PRO A 1 537 ? 15.586 77.213 6.745 1.00 32.47 537 PRO A N 1
ATOM 3985 C CA . PRO A 1 537 ? 14.302 77.815 6.376 1.00 35.43 537 PRO A CA 1
ATOM 3986 C C . PRO A 1 537 ? 14.174 79.277 6.803 1.00 37.29 537 PRO A C 1
ATOM 3987 O O . PRO A 1 537 ? 14.593 79.660 7.895 1.00 36.24 537 PRO A O 1
ATOM 3991 N N . ALA A 1 538 ? 13.592 80.094 5.929 1.00 40.03 538 ALA A N 1
ATOM 3992 C CA . ALA A 1 538 ? 13.411 81.508 6.223 1.00 41.01 538 ALA A CA 1
ATOM 3993 C C . ALA A 1 538 ? 12.613 81.656 7.512 1.00 36.24 538 ALA A C 1
ATOM 3994 O O . ALA A 1 538 ? 11.662 80.913 7.753 1.00 39.70 538 ALA A O 1
ATOM 3996 N N . GLY A 1 539 ? 13.009 82.606 8.349 1.00 38.32 539 GLY A N 1
ATOM 3997 C CA . GLY A 1 539 ? 12.284 82.815 9.588 1.00 39.72 539 GLY A CA 1
ATOM 3998 C C . GLY A 1 539 ? 12.736 81.989 10.779 1.00 40.32 539 GLY A C 1
ATOM 3999 O O . GLY A 1 539 ? 12.349 82.294 11.908 1.00 44.18 539 GLY A O 1
ATOM 4000 N N . GLN A 1 540 ? 13.531 80.944 10.550 1.00 36.68 540 GLN A N 1
ATOM 4001 C CA . GLN A 1 540 ? 14.011 80.111 11.655 1.00 31.50 540 GLN A CA 1
ATOM 4002 C C . GLN A 1 540 ? 15.333 80.643 12.203 1.00 30.61 540 GLN A C 1
ATOM 4003 O O . GLN A 1 540 ? 15.999 81.460 11.561 1.00 28.19 540 GLN A O 1
ATOM 4009 N N . ASP A 1 541 ? 15.714 80.167 13.388 1.00 28.55 541 ASP A N 1
ATOM 4010 C CA . ASP A 1 541 ? 16.970 80.583 14.005 1.00 28.61 541 ASP A CA 1
ATOM 4011 C C . ASP A 1 541 ? 18.123 80.176 13.091 1.00 25.37 541 ASP A C 1
ATOM 4012 O O . ASP A 1 541 ? 18.060 79.164 12.394 1.00 23.78 541 ASP A O 1
ATOM 4017 N N . ILE A 1 542 ? 19.193 80.957 13.125 1.00 25.16 542 ILE A N 1
ATOM 4018 C CA . ILE A 1 542 ? 20.346 80.696 12.278 1.00 25.86 542 ILE A CA 1
ATOM 4019 C C . ILE A 1 542 ? 21.047 79.363 12.572 1.00 24.43 542 ILE A C 1
ATOM 4020 O O . ILE A 1 542 ? 21.802 78.857 11.739 1.00 24.46 542 ILE A O 1
ATOM 4025 N N . ASP A 1 543 ? 20.785 78.788 13.745 1.00 24.56 543 ASP A N 1
ATOM 4026 C CA . ASP A 1 543 ? 21.377 77.505 14.115 1.00 22.97 543 ASP A CA 1
ATOM 4027 C C . ASP A 1 543 ? 20.298 76.416 14.168 1.00 24.58 543 ASP A C 1
ATOM 4028 O O . ASP A 1 543 ? 20.475 75.403 14.838 1.00 25.07 543 ASP A O 1
ATOM 4033 N N . SER A 1 544 ? 19.191 76.609 13.451 1.00 21.51 544 SER A N 1
ATOM 4034 C CA . SER A 1 544 ? 18.111 75.628 13.493 1.00 25.29 544 SER A CA 1
ATOM 4035 C C . SER A 1 544 ? 18.363 74.361 12.670 1.00 23.40 544 SER A C 1
ATOM 4036 O O . SER A 1 544 ? 17.706 73.346 12.885 1.00 24.99 544 SER A O 1
ATOM 4039 N N . ILE A 1 545 ? 19.310 74.414 11.739 1.00 23.15 545 ILE A N 1
ATOM 4040 C CA . ILE A 1 545 ? 19.645 73.248 10.918 1.00 21.13 545 ILE A CA 1
ATOM 4041 C C . ILE A 1 545 ? 21.085 72.845 11.240 1.00 24.62 545 ILE A C 1
ATOM 4042 O O . ILE A 1 545 ? 21.375 71.676 11.518 1.00 27.05 545 ILE A O 1
ATOM 4047 N N . PHE A 1 546 ? 21.978 73.830 11.205 1.00 22.84 546 PHE A N 1
ATOM 4048 C CA . PHE A 1 546 ? 23.394 73.616 11.481 1.00 20.87 546 PHE A CA 1
ATOM 4049 C C . PHE A 1 546 ? 23.784 74.226 12.821 1.00 24.01 546 PHE A C 1
ATOM 4050 O O . PHE A 1 546 ? 23.754 75.446 13.001 1.00 25.19 546 PHE A O 1
ATOM 4058 N N . ASP A 1 547 ? 24.142 73.359 13.765 1.00 23.04 547 ASP A N 1
ATOM 4059 C CA . ASP A 1 547 ? 24.552 73.785 15.098 1.00 22.01 547 ASP A CA 1
ATOM 4060 C C . ASP A 1 547 ? 26.073 73.881 15.072 1.00 22.51 547 ASP A C 1
ATOM 4061 O O . ASP A 1 547 ? 26.776 72.874 15.172 1.00 21.68 547 ASP A O 1
ATOM 4066 N N . LEU A 1 548 ? 26.572 75.102 14.909 1.00 19.46 548 LEU A N 1
ATOM 4067 C CA . LEU A 1 548 ? 28.004 75.356 14.857 1.00 22.14 548 LEU A CA 1
ATOM 4068 C C . LEU A 1 548 ? 28.590 75.645 16.232 1.00 21.84 548 LEU A C 1
ATOM 4069 O O . LEU A 1 548 ? 28.086 76.507 16.959 1.00 24.57 548 LEU A O 1
ATOM 4074 N N . ARG A 1 549 ? 29.644 74.916 16.591 1.00 20.97 549 ARG A N 1
ATOM 4075 C CA . ARG A 1 549 ? 30.331 75.123 17.868 1.00 21.27 549 ARG A CA 1
ATOM 4076 C C . ARG A 1 549 ? 31.803 75.344 17.547 1.00 23.50 549 ARG A C 1
ATOM 4077 O O . ARG A 1 549 ? 32.420 74.527 16.870 1.00 25.65 549 ARG A O 1
ATOM 4085 N N . ALA A 1 550 ? 32.369 76.437 18.041 1.00 20.50 550 ALA A N 1
ATOM 4086 C CA . ALA A 1 550 ? 33.771 76.725 17.776 1.00 21.77 550 ALA A CA 1
ATOM 4087 C C . ALA A 1 550 ? 34.634 76.408 18.990 1.00 22.63 550 ALA A C 1
ATOM 4088 O O . ALA A 1 550 ? 34.302 76.779 20.121 1.00 23.46 550 ALA A O 1
ATOM 4090 N N . VAL A 1 551 ? 35.751 75.736 18.749 1.00 19.90 551 VAL A N 1
ATOM 4091 C CA . VAL A 1 551 ? 36.669 75.385 19.821 1.00 20.56 551 VAL A CA 1
ATOM 4092 C C . VAL A 1 551 ? 38.039 75.972 19.510 1.00 21.44 551 VAL A C 1
ATOM 4093 O O . VAL A 1 551 ? 38.674 75.603 18.517 1.00 20.84 551 VAL A O 1
ATOM 4097 N N . PHE A 1 552 ? 38.482 76.893 20.363 1.00 21.72 552 PHE A N 1
ATOM 4098 C CA . PHE A 1 552 ? 39.781 77.542 20.208 1.00 23.97 552 PHE A CA 1
ATOM 4099 C C . PHE A 1 552 ? 40.813 76.870 21.098 1.00 23.58 552 PHE A C 1
ATOM 4100 O O . PHE A 1 552 ? 40.478 76.333 22.154 1.00 24.19 552 PHE A O 1
ATOM 4108 N N . PRO A 1 553 ? 42.088 76.866 20.671 1.00 21.05 553 PRO A N 1
ATOM 4109 C CA . PRO A 1 553 ? 43.125 76.238 21.491 1.00 23.99 553 PRO A CA 1
ATOM 4110 C C . PRO A 1 553 ? 43.592 77.137 22.637 1.00 20.74 553 PRO A C 1
ATOM 4111 O O . PRO A 1 553 ? 44.204 76.664 23.579 1.00 26.60 553 PRO A O 1
ATOM 4115 N N . GLN A 1 554 ? 43.296 78.432 22.534 1.00 23.42 554 GLN A N 1
ATOM 4116 C CA . GLN A 1 554 ? 43.673 79.409 23.563 1.00 26.01 554 GLN A CA 1
ATOM 4117 C C . GLN A 1 554 ? 42.810 79.196 24.811 1.00 27.77 554 GLN A C 1
ATOM 4118 O O . GLN A 1 554 ? 41.707 78.661 24.712 1.00 23.98 554 GLN A O 1
ATOM 4124 N N . ALA A 1 555 ? 43.305 79.622 25.974 1.00 23.78 555 ALA A N 1
ATOM 4125 C CA . ALA A 1 555 ? 42.541 79.496 27.221 1.00 23.74 555 ALA A CA 1
ATOM 4126 C C . ALA A 1 555 ? 41.277 80.337 27.087 1.00 24.47 555 ALA A C 1
ATOM 4127 O O . ALA A 1 555 ? 41.247 81.304 26.327 1.00 23.22 555 ALA A O 1
ATOM 4129 N N . TYR A 1 556 ? 40.235 79.982 27.838 1.00 23.29 556 TYR A N 1
ATOM 4130 C CA . TYR A 1 556 ? 38.981 80.696 27.732 1.00 22.71 556 TYR A CA 1
ATOM 4131 C C . TYR A 1 556 ? 39.123 82.179 28.055 1.00 25.59 556 TYR A C 1
ATOM 4132 O O . TYR A 1 556 ? 38.399 83.007 27.512 1.00 25.38 556 TYR A O 1
ATOM 4141 N N . THR A 1 557 ? 40.074 82.509 28.919 1.00 25.68 557 THR A N 1
ATOM 4142 C CA . THR A 1 557 ? 40.301 83.893 29.311 1.00 28.99 557 THR A CA 1
ATOM 4143 C C . THR A 1 557 ? 40.923 84.713 28.180 1.00 31.15 557 THR A C 1
ATOM 4144 O O . THR A 1 557 ? 40.983 85.938 28.256 1.00 31.91 557 THR A O 1
ATOM 4148 N N . GLU A 1 558 ? 41.376 84.038 27.126 1.00 26.88 558 GLU A N 1
ATOM 4149 C CA . GLU A 1 558 ? 42.002 84.731 26.001 1.00 32.89 558 GLU A CA 1
ATOM 4150 C C . GLU A 1 558 ? 41.086 84.919 24.798 1.00 33.93 558 GLU A C 1
ATOM 4151 O O . GLU A 1 558 ? 41.459 85.569 23.820 1.00 32.27 558 GLU A O 1
ATOM 4157 N N . VAL A 1 559 ? 39.883 84.358 24.877 1.00 27.43 559 VAL A N 1
ATOM 4158 C CA . VAL A 1 559 ? 38.909 84.469 23.804 1.00 27.33 559 VAL A CA 1
ATOM 4159 C C . VAL A 1 559 ? 37.914 85.576 24.141 1.00 30.28 559 VAL A C 1
ATOM 4160 O O . VAL A 1 559 ? 37.082 85.410 25.031 1.00 29.84 559 VAL A O 1
ATOM 4164 N N . ALA A 1 560 ? 38.001 86.696 23.429 1.00 28.15 560 ALA A N 1
ATOM 4165 C CA . ALA A 1 560 ? 37.110 87.836 23.658 1.00 32.58 560 ALA A CA 1
ATOM 4166 C C . ALA A 1 560 ? 35.818 87.703 22.864 1.00 30.73 560 ALA A C 1
ATOM 4167 O O . ALA A 1 560 ? 35.795 87.949 21.659 1.00 30.75 560 ALA A O 1
ATOM 4169 N N . LEU A 1 561 ? 34.739 87.322 23.546 1.00 32.22 561 LEU A N 1
ATOM 4170 C CA . LEU A 1 561 ? 33.448 87.133 22.895 1.00 33.28 561 LEU A CA 1
ATOM 4171 C C . LEU A 1 561 ? 32.960 88.337 22.094 1.00 32.26 561 LEU A C 1
ATOM 4172 O O . LEU A 1 561 ? 32.412 88.176 21.005 1.00 33.53 561 LEU A O 1
ATOM 4177 N N . GLU A 1 562 ? 33.164 89.533 22.635 1.00 37.82 562 GLU A N 1
ATOM 4178 C CA . GLU A 1 562 ? 32.709 90.753 21.977 1.00 39.51 562 GLU A CA 1
ATOM 4179 C C . GLU A 1 562 ? 33.345 90.979 20.608 1.00 39.34 562 GLU A C 1
ATOM 4180 O O . GLU A 1 562 ? 32.838 91.775 19.814 1.00 41.89 562 GLU A O 1
ATOM 4186 N N . THR A 1 563 ? 34.440 90.277 20.328 1.00 36.98 563 THR A N 1
ATOM 4187 C CA . THR A 1 563 ? 35.147 90.431 19.056 1.00 34.46 563 THR A CA 1
ATOM 4188 C C . THR A 1 563 ? 34.814 89.359 18.021 1.00 38.61 563 THR A C 1
ATOM 4189 O O . THR A 1 563 ? 35.294 89.415 16.887 1.00 38.26 563 THR A O 1
ATOM 4193 N N . LEU A 1 564 ? 33.994 88.387 18.405 1.00 32.19 564 LEU A N 1
ATOM 4194 C CA . LEU A 1 564 ? 33.641 87.297 17.505 1.00 29.49 564 LEU A CA 1
ATOM 4195 C C . LEU A 1 564 ? 32.448 87.592 16.601 1.00 29.54 564 LEU A C 1
ATOM 4196 O O . LEU A 1 564 ? 31.608 88.425 16.924 1.00 36.20 564 LEU A O 1
ATOM 4201 N N . PRO A 1 565 ? 32.367 86.897 15.452 1.00 34.41 565 PRO A N 1
ATOM 4202 C CA . PRO A 1 565 ? 31.277 87.062 14.485 1.00 33.90 565 PRO A CA 1
ATOM 4203 C C . PRO A 1 565 ? 29.954 86.740 15.173 1.00 34.72 565 PRO A C 1
ATOM 4204 O O . PRO A 1 565 ? 29.910 85.917 16.092 1.00 28.09 565 PRO A O 1
ATOM 4208 N N . ALA A 1 566 ? 28.879 87.384 14.729 1.00 32.26 566 ALA A N 1
ATOM 4209 C CA . ALA A 1 566 ? 27.563 87.162 15.316 1.00 32.83 566 ALA A CA 1
ATOM 4210 C C . ALA A 1 566 ? 27.113 85.711 15.176 1.00 30.79 566 ALA A C 1
ATOM 4211 O O . ALA A 1 566 ? 26.257 85.251 15.929 1.00 30.17 566 ALA A O 1
ATOM 4213 N N . LEU A 1 567 ? 27.679 84.988 14.215 1.00 27.99 567 LEU A N 1
ATOM 4214 C CA . LEU A 1 567 ? 27.302 83.590 14.027 1.00 26.39 567 LEU A CA 1
ATOM 4215 C C . LEU A 1 567 ? 27.686 82.761 15.254 1.00 25.84 567 LEU A C 1
ATOM 4216 O O . LEU A 1 567 ? 27.053 81.734 15.553 1.00 26.65 567 LEU A O 1
ATOM 4221 N N . LEU A 1 568 ? 28.725 83.200 15.958 1.00 24.25 568 LEU A N 1
ATOM 4222 C CA . LEU A 1 568 ? 29.183 82.486 17.148 1.00 27.78 568 LEU A CA 1
ATOM 4223 C C . LEU A 1 568 ? 28.539 82.956 18.451 1.00 28.74 568 LEU A C 1
ATOM 4224 O O . LEU A 1 568 ? 28.784 82.372 19.510 1.00 25.94 568 LEU A O 1
ATOM 4229 N N . LEU A 1 569 ? 27.735 84.015 18.364 1.00 25.52 569 LEU A N 1
ATOM 4230 C CA . LEU A 1 569 ? 26.979 84.581 19.501 1.00 27.79 569 LEU A CA 1
ATOM 4231 C C . LEU A 1 569 ? 25.638 84.934 18.869 1.00 25.03 569 LEU A C 1
ATOM 4232 O O . LEU A 1 569 ? 25.183 86.081 18.923 1.00 27.14 569 LEU A O 1
ATOM 4237 N N . PRO A 1 570 ? 24.977 83.942 18.272 1.00 25.03 570 PRO A N 1
ATOM 4238 C CA . PRO A 1 570 ? 23.698 84.150 17.597 1.00 24.06 570 PRO A CA 1
ATOM 4239 C C . PRO A 1 570 ? 22.442 84.488 18.387 1.00 27.93 570 PRO A C 1
ATOM 4240 O O . PRO A 1 570 ? 22.150 83.884 19.415 1.00 27.01 570 PRO A O 1
ATOM 4244 N N . PRO A 1 571 ? 21.688 85.485 17.912 1.00 29.66 571 PRO A N 1
ATOM 4245 C CA . PRO A 1 571 ? 20.452 85.845 18.601 1.00 26.58 571 PRO A CA 1
ATOM 4246 C C . PRO A 1 571 ? 19.479 84.766 18.122 1.00 28.49 571 PRO A C 1
ATOM 4247 O O . PRO A 1 571 ? 19.676 84.194 17.054 1.00 33.64 571 PRO A O 1
ATOM 4251 N N . LYS A 1 572 ? 18.456 84.463 18.909 1.00 27.09 572 LYS A N 1
ATOM 4252 C CA . LYS A 1 572 ? 17.477 83.461 18.520 1.00 28.39 572 LYS A CA 1
ATOM 4253 C C . LYS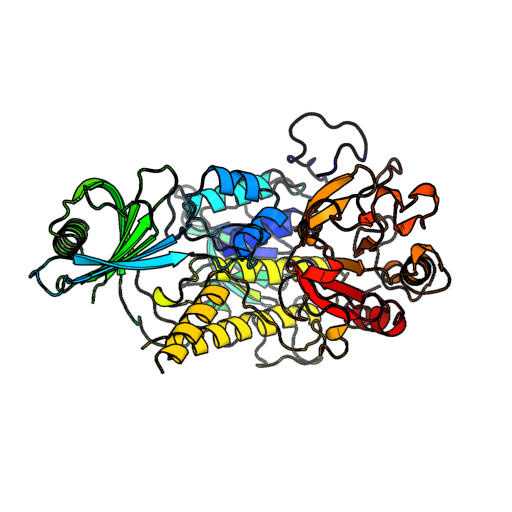 A 1 572 ? 16.170 83.700 19.247 1.00 28.23 572 LYS A C 1
ATOM 4254 O O . LYS A 1 572 ? 16.115 84.470 20.204 1.00 29.22 572 LYS A O 1
ATOM 4260 N N . GLY A 1 573 ? 15.114 83.044 18.780 1.00 28.55 573 GLY A N 1
ATOM 4261 C CA . GLY A 1 573 ? 13.819 83.187 19.417 1.00 30.84 573 GLY A CA 1
ATOM 4262 C C . GLY A 1 573 ? 13.131 84.505 19.123 1.00 31.87 573 GLY A C 1
ATOM 4263 O O . GLY A 1 573 ? 13.617 85.318 18.338 1.00 35.03 573 GLY A O 1
ATOM 4264 N N . GLN A 1 574 ? 12.006 84.720 19.792 1.00 33.29 574 GLN A N 1
ATOM 4265 C CA . GLN A 1 574 ? 11.193 85.917 19.610 1.00 38.05 574 GLN A CA 1
ATOM 4266 C C . GLN A 1 574 ? 11.770 87.204 20.196 1.00 36.28 574 GLN A C 1
ATOM 4267 O O . GLN A 1 574 ? 11.369 88.297 19.794 1.00 34.90 574 GLN A O 1
ATOM 4273 N N . LEU A 1 575 ? 12.705 87.093 21.137 1.00 30.59 575 LEU A N 1
ATOM 4274 C CA . LEU A 1 575 ? 13.264 88.288 21.760 1.00 32.09 575 LEU A CA 1
ATOM 4275 C C . LEU A 1 575 ? 14.681 88.611 21.312 1.00 31.24 575 LEU A C 1
ATOM 4276 O O . LEU A 1 575 ? 15.268 89.583 21.766 1.00 31.05 575 LEU A O 1
ATOM 4281 N N . GLY A 1 576 ? 15.227 87.793 20.421 1.00 30.41 576 GLY A N 1
ATOM 4282 C CA . GLY A 1 576 ? 16.579 88.030 19.951 1.00 28.70 576 GLY A CA 1
ATOM 4283 C C . GLY A 1 576 ? 17.631 87.776 21.015 1.00 27.78 576 GLY A C 1
ATOM 4284 O O . GLY A 1 576 ? 18.731 88.318 20.938 1.00 26.75 576 GLY A O 1
ATOM 4285 N N . MET A 1 577 ? 17.299 86.960 22.014 1.00 25.93 577 MET A N 1
ATOM 4286 C CA . MET A 1 577 ? 18.254 86.645 23.075 1.00 26.04 577 MET A CA 1
ATOM 4287 C C . MET A 1 577 ? 19.470 85.948 22.459 1.00 23.80 577 MET A C 1
ATOM 4288 O O . MET A 1 577 ? 19.342 85.163 21.516 1.00 25.50 577 MET A O 1
ATOM 4293 N N . ILE A 1 578 ? 20.638 86.234 23.023 1.00 24.18 578 ILE A N 1
ATOM 4294 C CA . ILE A 1 578 ? 21.903 85.685 22.548 1.00 25.77 578 ILE A CA 1
ATOM 4295 C C . ILE A 1 578 ? 22.221 84.304 23.124 1.00 28.05 578 ILE A C 1
ATOM 4296 O O . ILE A 1 578 ? 22.087 84.080 24.335 1.00 23.18 578 ILE A O 1
ATOM 4301 N N . ASP A 1 579 ? 22.636 83.382 22.253 1.00 26.87 579 ASP A N 1
ATOM 4302 C CA . ASP A 1 579 ? 23.022 82.036 22.687 1.00 24.16 579 ASP A CA 1
ATOM 4303 C C . ASP A 1 579 ? 24.517 82.129 22.956 1.00 23.27 579 ASP A C 1
ATOM 4304 O O . ASP A 1 579 ? 25.311 82.318 22.030 1.00 24.01 579 ASP A O 1
ATOM 4309 N N . TYR A 1 580 ? 24.893 82.010 24.227 1.00 21.44 580 TYR A N 1
ATOM 4310 C CA . TYR A 1 580 ? 26.287 82.109 24.646 1.00 21.15 580 TYR A CA 1
ATOM 4311 C C . TYR A 1 580 ? 27.026 80.782 24.722 1.00 23.14 580 TYR A C 1
ATOM 4312 O O . TYR A 1 580 ? 28.142 80.726 25.242 1.00 25.58 580 TYR A O 1
ATOM 4321 N N . GLU A 1 581 ? 26.435 79.722 24.182 1.00 23.98 581 GLU A N 1
ATOM 4322 C CA . GLU A 1 581 ? 27.066 78.411 24.283 1.00 23.83 581 GLU A CA 1
ATOM 4323 C C . GLU A 1 581 ? 27.685 77.839 23.010 1.00 23.35 581 GLU A C 1
ATOM 4324 O O . GLU A 1 581 ? 27.804 76.623 22.867 1.00 24.71 581 GLU A O 1
ATOM 4330 N N . LYS A 1 582 ? 28.121 78.706 22.099 1.00 21.22 582 LYS A N 1
ATOM 4331 C CA . LYS A 1 582 ? 28.707 78.218 20.854 1.00 24.13 582 LYS A CA 1
ATOM 4332 C C . LYS A 1 582 ? 30.224 78.264 20.825 1.00 22.67 582 LYS A C 1
ATOM 4333 O O . LYS A 1 582 ? 30.835 77.758 19.891 1.00 25.35 582 LYS A O 1
ATOM 4339 N N . VAL A 1 583 ? 30.826 78.864 21.847 1.00 20.50 583 VAL A N 1
ATOM 4340 C CA . VAL A 1 583 ? 32.273 79.046 21.887 1.00 19.40 583 VAL A CA 1
ATOM 4341 C C . VAL A 1 583 ? 32.959 78.371 23.058 1.00 20.79 583 VAL A C 1
ATOM 4342 O O . VAL A 1 583 ? 32.554 78.553 24.209 1.00 21.59 583 VAL A O 1
ATOM 4346 N N . PHE A 1 584 ? 34.027 77.638 22.751 1.00 19.76 584 PHE A N 1
ATOM 4347 C CA . PHE A 1 584 ? 34.774 76.888 23.754 1.00 20.54 584 PHE A CA 1
ATOM 4348 C C . PHE A 1 584 ? 36.276 76.979 23.615 1.00 20.32 584 PHE A C 1
ATOM 4349 O O . PHE A 1 584 ? 36.800 77.336 22.557 1.00 23.85 584 PHE A O 1
ATOM 4357 N N . SER A 1 585 ? 36.944 76.615 24.707 1.00 20.68 585 SER A N 1
ATOM 4358 C CA . SER A 1 585 ? 38.398 76.550 24.807 1.00 21.80 585 SER A CA 1
ATOM 4359 C C . SER A 1 585 ? 38.678 75.179 25.427 1.00 22.26 585 SER A C 1
ATOM 4360 O O . SER A 1 585 ? 37.744 74.482 25.845 1.00 24.01 585 SER A O 1
ATOM 4363 N N . PRO A 1 586 ? 39.955 74.766 25.490 1.00 23.35 586 PRO A N 1
ATOM 4364 C CA . PRO A 1 586 ? 40.244 73.459 26.082 1.00 23.78 586 PRO A CA 1
ATOM 4365 C C . PRO A 1 586 ? 40.323 73.568 27.590 1.00 25.38 586 PRO A C 1
ATOM 4366 O O . PRO A 1 586 ? 40.357 74.663 28.138 1.00 24.27 586 PRO A O 1
ATOM 4370 N N . ASP A 1 587 ? 40.334 72.421 28.255 1.00 24.25 587 ASP A N 1
ATOM 4371 C CA . ASP A 1 587 ? 40.533 72.400 29.690 1.00 23.07 587 ASP A CA 1
ATOM 4372 C C . ASP A 1 587 ? 42.059 72.506 29.759 1.00 25.08 587 ASP A C 1
ATOM 4373 O O . ASP A 1 587 ? 42.768 71.565 29.384 1.00 27.61 587 ASP A O 1
ATOM 4378 N N . LEU A 1 588 ? 42.563 73.651 30.208 1.00 26.13 588 LEU A N 1
ATOM 4379 C CA . LEU A 1 588 ? 44.006 73.849 30.304 1.00 26.48 588 LEU A CA 1
ATOM 4380 C C . LEU A 1 588 ? 44.479 73.906 31.757 1.00 32.86 588 LEU A C 1
ATOM 4381 O O . LEU A 1 588 ? 45.666 74.106 32.032 1.00 35.47 588 LEU A O 1
ATOM 4386 N N . LYS A 1 589 ? 43.547 73.700 32.681 1.00 31.97 589 LYS A N 1
ATOM 4387 C CA . LYS A 1 589 ? 43.857 73.717 34.109 1.00 35.38 589 LYS A CA 1
ATOM 4388 C C . LYS A 1 589 ? 44.394 72.362 34.554 1.00 37.50 589 LYS A C 1
ATOM 4389 O O . LYS A 1 589 ? 45.403 72.278 35.259 1.00 37.48 589 LYS A O 1
ATOM 4395 N N . ASN A 1 590 ? 43.716 71.301 34.128 1.00 35.57 590 ASN A N 1
ATOM 4396 C CA . ASN A 1 590 ? 44.105 69.945 34.491 1.00 38.17 590 ASN A CA 1
ATOM 4397 C C . ASN A 1 590 ? 45.022 69.312 33.462 1.00 40.61 590 ASN A C 1
ATOM 4398 O O . ASN A 1 590 ? 44.723 69.298 32.270 1.00 34.50 590 ASN A O 1
ATOM 4403 N N . ALA A 1 591 ? 46.142 68.780 33.938 1.00 36.86 591 ALA A N 1
ATOM 4404 C CA . ALA A 1 591 ? 47.121 68.151 33.065 1.00 38.47 591 ALA A CA 1
ATOM 4405 C C . ALA A 1 591 ? 46.518 67.049 32.203 1.00 36.35 591 ALA A C 1
ATOM 4406 O O . ALA A 1 591 ? 45.694 66.256 32.669 1.00 35.25 591 ALA A O 1
ATOM 4408 N N . GLY A 1 592 ? 46.933 67.024 30.938 1.00 34.60 592 GLY A N 1
ATOM 4409 C CA . GLY A 1 592 ? 46.473 66.017 29.996 1.00 34.75 592 GLY A CA 1
ATOM 4410 C C . GLY A 1 592 ? 45.007 66.032 29.599 1.00 34.29 592 GLY A C 1
ATOM 4411 O O . GLY A 1 592 ? 44.494 65.030 29.108 1.00 34.12 592 GLY A O 1
ATOM 4412 N N . GLN A 1 593 ? 44.329 67.158 29.779 1.00 28.69 593 GLN A N 1
ATOM 4413 C CA . GLN A 1 593 ? 42.908 67.232 29.441 1.00 28.39 593 GLN A CA 1
ATOM 4414 C C . GLN A 1 593 ? 42.596 68.146 28.254 1.00 26.17 593 GLN A C 1
ATOM 4415 O O . GLN A 1 593 ? 41.429 68.491 28.018 1.00 26.36 593 GLN A O 1
ATOM 4421 N N . ASP A 1 594 ? 43.630 68.530 27.511 1.00 24.66 594 ASP A N 1
ATOM 4422 C CA . ASP A 1 594 ? 43.469 69.419 26.359 1.00 24.32 594 ASP A CA 1
ATOM 4423 C C . ASP A 1 594 ? 42.928 68.628 25.169 1.00 26.18 594 ASP A C 1
ATOM 4424 O O . ASP A 1 594 ? 43.587 67.723 24.658 1.00 26.46 594 ASP A O 1
ATOM 4429 N N . ILE A 1 595 ? 41.724 68.978 24.723 1.00 22.80 595 ILE A N 1
ATOM 4430 C CA . ILE A 1 595 ? 41.099 68.267 23.609 1.00 23.61 595 ILE A CA 1
ATOM 4431 C C . ILE A 1 595 ? 41.939 68.267 22.321 1.00 23.72 595 ILE A C 1
ATOM 4432 O O . ILE A 1 595 ? 41.877 67.310 21.534 1.00 22.56 595 ILE A O 1
ATOM 4437 N N . PHE A 1 596 ? 42.740 69.305 22.097 1.00 22.98 596 PHE A N 1
ATOM 4438 C CA . PHE A 1 596 ? 43.552 69.316 20.879 1.00 24.70 596 PHE A CA 1
ATOM 4439 C C . PHE A 1 596 ? 44.563 68.172 20.915 1.00 26.03 596 PHE A C 1
ATOM 4440 O O . PHE A 1 596 ? 44.924 67.612 19.877 1.00 26.96 596 PHE A O 1
ATOM 4448 N N . GLU A 1 597 ? 45.005 67.816 22.118 1.00 24.19 597 GLU A N 1
ATOM 4449 C CA . GLU A 1 597 ? 45.938 66.710 22.296 1.00 25.26 597 GLU A CA 1
ATOM 4450 C C . GLU A 1 597 ? 45.169 65.389 22.291 1.00 22.55 597 GLU A C 1
ATOM 4451 O O . GLU A 1 597 ? 45.478 64.466 21.536 1.00 25.97 597 GLU A O 1
ATOM 4457 N N . LEU A 1 598 ? 44.146 65.316 23.139 1.00 25.25 598 LEU A N 1
ATOM 4458 C CA . LEU A 1 598 ? 43.336 64.113 23.285 1.00 23.65 598 LEU A CA 1
ATOM 4459 C C . LEU A 1 598 ? 42.732 63.579 21.990 1.00 23.87 598 LEU A C 1
ATOM 4460 O O . LEU A 1 598 ? 42.664 62.366 21.790 1.00 23.60 598 LEU A O 1
ATOM 4465 N N . ARG A 1 599 ? 42.280 64.481 21.129 1.00 22.82 599 ARG A N 1
ATOM 4466 C CA . ARG A 1 599 ? 41.632 64.062 19.892 1.00 22.16 599 ARG A CA 1
ATOM 4467 C C . ARG A 1 599 ? 42.457 64.289 18.637 1.00 22.97 599 ARG A C 1
ATOM 4468 O O . ARG A 1 599 ? 41.924 64.288 17.530 1.00 25.16 599 ARG A O 1
ATOM 4476 N N . GLY A 1 600 ? 43.755 64.495 18.825 1.00 24.54 600 GLY A N 1
ATOM 4477 C CA . GLY A 1 600 ? 44.665 64.657 17.700 1.00 27.29 600 GLY A CA 1
ATOM 4478 C C . GLY A 1 600 ? 44.352 65.691 16.644 1.00 27.60 600 GLY A C 1
ATOM 4479 O O . GLY A 1 600 ? 44.413 65.419 15.439 1.00 25.44 600 GLY A O 1
ATOM 4480 N N . ILE A 1 601 ? 44.035 66.897 17.086 1.00 22.77 601 ILE A N 1
ATOM 4481 C CA . ILE A 1 601 ? 43.737 67.976 16.161 1.00 24.02 601 ILE A CA 1
ATOM 4482 C C . ILE A 1 601 ? 45.051 68.518 15.601 1.00 28.45 601 ILE A C 1
ATOM 4483 O O . ILE A 1 601 ? 46.027 68.669 16.339 1.00 31.28 601 ILE A O 1
ATOM 4488 N N . ASP A 1 602 ? 45.083 68.789 14.300 1.00 25.08 602 ASP A N 1
ATOM 4489 C CA . ASP A 1 602 ? 46.282 69.359 13.688 1.00 26.15 602 ASP A CA 1
ATOM 4490 C C . ASP A 1 602 ? 46.264 70.820 14.147 1.00 25.55 602 ASP A C 1
ATOM 4491 O O . ASP A 1 602 ? 45.447 71.615 13.684 1.00 27.50 602 ASP A O 1
ATOM 4496 N N . ARG A 1 603 ? 47.151 71.170 15.073 1.00 24.85 603 ARG A N 1
ATOM 4497 C CA . ARG A 1 603 ? 47.168 72.524 15.611 1.00 23.76 603 ARG A CA 1
ATOM 4498 C C . ARG A 1 603 ? 47.411 73.660 14.614 1.00 25.69 603 ARG A C 1
ATOM 4499 O O . ARG A 1 603 ? 46.822 74.731 14.738 1.00 27.77 603 ARG A O 1
ATOM 4507 N N . GLN A 1 604 ? 48.263 73.438 13.619 1.00 27.71 604 GLN A N 1
ATOM 4508 C CA . GLN A 1 604 ? 48.538 74.491 12.650 1.00 28.85 604 GLN A CA 1
ATOM 4509 C C . GLN A 1 604 ? 47.451 74.690 11.598 1.00 32.31 604 GLN A C 1
ATOM 4510 O O . GLN A 1 604 ? 47.320 75.781 11.037 1.00 30.64 604 GLN A O 1
ATOM 4516 N N . GLN A 1 605 ? 46.659 73.649 11.351 1.00 27.03 605 GLN A N 1
ATOM 4517 C CA . GLN A 1 605 ? 45.604 73.704 10.338 1.00 25.61 605 GLN A CA 1
ATOM 4518 C C . GLN A 1 605 ? 44.180 73.819 10.889 1.00 25.18 605 GLN A C 1
ATOM 4519 O O . GLN A 1 605 ? 43.307 74.430 10.267 1.00 24.29 605 GLN A O 1
ATOM 4525 N N . GLY A 1 606 ? 43.947 73.230 12.051 1.00 24.35 606 GLY A N 1
ATOM 4526 C CA . GLY A 1 606 ? 42.603 73.252 12.596 1.00 24.72 606 GLY A CA 1
ATOM 4527 C C . GLY A 1 606 ? 41.827 72.166 11.867 1.00 23.37 606 GLY A C 1
ATOM 4528 O O . GLY A 1 606 ? 42.402 71.429 11.068 1.00 24.25 606 GLY A O 1
ATOM 4529 N N . ALA A 1 607 ? 40.527 72.056 12.123 1.00 23.05 607 ALA A N 1
ATOM 4530 C CA . ALA A 1 607 ? 39.738 71.016 11.468 1.00 23.44 607 ALA A CA 1
ATOM 4531 C C . ALA A 1 607 ? 38.257 71.265 11.642 1.00 20.68 607 ALA A C 1
ATOM 4532 O O . ALA A 1 607 ? 37.836 71.810 12.660 1.00 22.21 607 ALA A O 1
ATOM 4534 N N . LEU A 1 608 ? 37.471 70.894 10.634 1.00 20.02 608 LEU A N 1
ATOM 4535 C CA . LEU A 1 608 ? 36.020 71.024 10.724 1.00 22.12 608 LEU A CA 1
ATOM 4536 C C . LEU A 1 608 ? 35.471 69.598 10.794 1.00 22.44 608 LEU A C 1
ATOM 4537 O O . LEU A 1 608 ? 35.643 68.816 9.859 1.00 23.86 608 LEU A O 1
ATOM 4542 N N . VAL A 1 609 ? 34.813 69.263 11.902 1.00 19.13 609 VAL A N 1
ATOM 4543 C CA . VAL A 1 609 ? 34.256 67.932 12.076 1.00 22.56 609 VAL A CA 1
ATOM 4544 C C . VAL A 1 609 ? 32.747 68.048 11.931 1.00 19.67 609 VAL A C 1
ATOM 4545 O O . VAL A 1 609 ? 32.082 68.699 12.735 1.00 21.18 609 VAL A O 1
ATOM 4549 N N . VAL A 1 610 ? 32.226 67.438 10.868 1.00 18.52 610 VAL A N 1
ATOM 4550 C CA . VAL A 1 610 ? 30.806 67.481 10.563 1.00 19.73 610 VAL A CA 1
ATOM 4551 C C . VAL A 1 610 ? 30.157 66.244 11.154 1.00 20.84 610 VAL A C 1
ATOM 4552 O O . VAL A 1 610 ? 30.534 65.118 10.828 1.00 22.76 610 VAL A O 1
ATOM 4556 N N . VAL A 1 611 ? 29.166 66.472 12.006 1.00 21.28 611 VAL A N 1
ATOM 4557 C CA . VAL A 1 611 ? 28.490 65.393 12.711 1.00 20.85 611 VAL A CA 1
ATOM 4558 C C . VAL A 1 611 ? 26.991 65.389 12.440 1.00 19.85 611 VAL A C 1
ATOM 4559 O O . VAL A 1 611 ? 26.326 66.426 12.500 1.00 21.33 611 VAL A O 1
ATOM 4563 N N . ARG A 1 612 ? 26.476 64.202 12.142 1.00 22.18 612 ARG A N 1
ATOM 4564 C CA . ARG A 1 612 ? 25.066 64.005 11.828 1.00 20.07 612 ARG A CA 1
ATOM 4565 C C . ARG A 1 612 ? 24.198 64.126 13.075 1.00 20.54 612 ARG A C 1
ATOM 4566 O O . ARG A 1 612 ? 24.705 64.100 14.201 1.00 19.69 612 ARG A O 1
ATOM 4574 N N . PRO A 1 613 ? 22.872 64.232 12.887 1.00 21.26 613 PRO A N 1
ATOM 4575 C CA . PRO A 1 613 ? 21.948 64.345 14.024 1.00 19.12 613 PRO A CA 1
ATOM 4576 C C . PRO A 1 613 ? 21.955 63.114 14.940 1.00 20.80 613 PRO A C 1
ATOM 4577 O O . PRO A 1 613 ? 21.419 63.178 16.049 1.00 21.64 613 PRO A O 1
ATOM 4581 N N . ASP A 1 614 ? 22.535 62.004 14.476 1.00 23.31 614 ASP A N 1
ATOM 4582 C CA . ASP A 1 614 ? 22.621 60.782 15.295 1.00 20.25 614 ASP A CA 1
ATOM 4583 C C . ASP A 1 614 ? 23.991 60.650 15.958 1.00 21.00 614 ASP A C 1
ATOM 4584 O O . ASP A 1 614 ? 24.356 59.582 16.468 1.00 19.70 614 ASP A O 1
ATOM 4589 N N . GLN A 1 615 ? 24.744 61.752 15.940 1.00 19.45 615 GLN A N 1
ATOM 4590 C CA . GLN A 1 615 ? 26.061 61.827 16.570 1.00 21.91 615 GLN A CA 1
ATOM 4591 C C . GLN A 1 615 ? 27.205 61.126 15.845 1.00 22.80 615 GLN A C 1
ATOM 4592 O O . GLN A 1 615 ? 28.299 61.007 16.393 1.00 21.68 615 GLN A O 1
ATOM 4598 N N . TYR A 1 616 ? 26.970 60.654 14.624 1.00 20.72 616 TYR A N 1
ATOM 4599 C CA . TYR A 1 616 ? 28.046 60.006 13.882 1.00 19.59 616 TYR A CA 1
ATOM 4600 C C . TYR A 1 616 ? 28.808 61.019 13.035 1.00 17.80 616 TYR A C 1
ATOM 4601 O O . TYR A 1 616 ? 28.215 61.901 12.411 1.00 21.94 616 TYR A O 1
ATOM 4610 N N . VAL A 1 617 ? 30.132 60.906 13.038 1.00 21.91 617 VAL A N 1
ATOM 4611 C CA . VAL A 1 617 ? 30.966 61.805 12.251 1.00 19.87 617 VAL A CA 1
ATOM 4612 C C . VAL A 1 617 ? 30.799 61.488 10.767 1.00 22.71 617 VAL A C 1
ATOM 4613 O O . VAL A 1 617 ? 30.974 60.344 10.334 1.00 23.28 617 VAL A O 1
ATOM 4617 N N . ALA A 1 618 ? 30.467 62.516 9.993 1.00 19.62 618 ALA A N 1
ATOM 4618 C CA . ALA A 1 618 ? 30.272 62.387 8.560 1.00 23.54 618 ALA A CA 1
ATOM 4619 C C . ALA A 1 618 ? 31.505 62.847 7.792 1.00 24.25 618 ALA A C 1
ATOM 4620 O O . ALA A 1 618 ? 31.881 62.242 6.791 1.00 21.73 618 ALA A O 1
ATOM 4622 N N . GLN A 1 619 ? 32.132 63.922 8.260 1.00 22.28 619 GLN A N 1
ATOM 4623 C CA . GLN A 1 619 ? 33.296 64.469 7.558 1.00 23.27 619 GLN A CA 1
ATOM 4624 C C . GLN A 1 619 ? 34.320 65.092 8.493 1.00 23.12 619 GLN A C 1
ATOM 4625 O O . GLN A 1 619 ? 33.982 65.530 9.580 1.00 21.97 619 GLN A O 1
ATOM 4631 N N . VAL A 1 620 ? 35.573 65.126 8.048 1.00 20.72 620 VAL A N 1
ATOM 4632 C CA . VAL A 1 620 ? 36.639 65.824 8.769 1.00 21.04 620 VAL A CA 1
ATOM 4633 C C . VAL A 1 620 ? 37.232 66.590 7.592 1.00 24.31 620 VAL A C 1
ATOM 4634 O O . VAL A 1 620 ? 37.864 66.011 6.711 1.00 23.42 620 VAL A O 1
ATOM 4638 N N . LEU A 1 621 ? 36.972 67.890 7.557 1.00 24.33 621 LEU A N 1
ATOM 4639 C CA . LEU A 1 621 ? 37.406 68.723 6.441 1.00 27.28 621 LEU A CA 1
ATOM 4640 C C . LEU A 1 621 ? 38.291 69.878 6.826 1.00 26.03 621 LEU A C 1
ATOM 4641 O O . LEU A 1 621 ? 38.306 70.311 7.976 1.00 23.19 621 LEU A O 1
ATOM 4646 N N . PRO A 1 622 ? 39.045 70.403 5.848 1.00 25.34 622 PRO A N 1
ATOM 4647 C CA . PRO A 1 622 ? 39.906 71.545 6.142 1.00 23.28 622 PRO A CA 1
ATOM 4648 C C . PRO A 1 622 ? 38.936 72.705 6.397 1.00 23.27 622 PRO A C 1
ATOM 4649 O O . PRO A 1 622 ? 37.902 72.814 5.732 1.00 22.65 622 PRO A O 1
ATOM 4653 N N . LEU A 1 623 ? 39.258 73.574 7.343 1.00 23.43 623 LEU A N 1
ATOM 4654 C CA . LEU A 1 623 ? 38.382 74.702 7.638 1.00 20.18 623 LEU A CA 1
ATOM 4655 C C . LEU A 1 623 ? 38.153 75.554 6.394 1.00 24.13 623 LEU A C 1
ATOM 4656 O O . LEU A 1 623 ? 37.070 76.108 6.196 1.00 26.04 623 LEU A O 1
ATOM 4661 N N . GLY A 1 624 ? 39.179 75.640 5.550 1.00 25.72 624 GLY A N 1
ATOM 4662 C CA . GLY A 1 624 ? 39.084 76.459 4.356 1.00 26.72 624 GLY A CA 1
ATOM 4663 C C . GLY A 1 624 ? 38.449 75.844 3.126 1.00 28.68 624 GLY A C 1
ATOM 4664 O O . GLY A 1 624 ? 38.260 76.541 2.128 1.00 28.48 624 GLY A O 1
ATOM 4665 N N . ASP A 1 625 ? 38.117 74.557 3.168 1.00 25.81 625 ASP A N 1
ATOM 4666 C CA . ASP A 1 625 ? 37.511 73.944 1.990 1.00 25.54 625 ASP A CA 1
ATOM 4667 C C . ASP A 1 625 ? 36.001 74.179 1.998 1.00 28.90 625 ASP A C 1
ATOM 4668 O O . ASP A 1 625 ? 35.192 73.262 2.205 1.00 24.99 625 ASP A O 1
ATOM 4673 N N . HIS A 1 626 ? 35.632 75.434 1.762 1.00 23.87 626 HIS A N 1
ATOM 4674 C CA . HIS A 1 626 ? 34.235 75.827 1.751 1.00 27.39 626 HIS A CA 1
ATOM 4675 C C . HIS A 1 626 ? 33.484 75.144 0.617 1.00 25.66 626 HIS A C 1
ATOM 4676 O O . HIS A 1 626 ? 32.317 74.786 0.764 1.00 24.67 626 HIS A O 1
ATOM 4683 N N . ALA A 1 627 ? 34.161 74.959 -0.511 1.00 22.79 627 ALA A N 1
ATOM 4684 C CA . ALA A 1 627 ? 33.540 74.316 -1.659 1.00 27.86 627 ALA A CA 1
ATOM 4685 C C . ALA A 1 627 ? 33.119 72.883 -1.340 1.00 23.52 627 ALA A C 1
ATOM 4686 O O . ALA A 1 627 ? 32.033 72.464 -1.721 1.00 24.79 627 ALA A O 1
ATOM 4688 N N . ALA A 1 628 ? 33.968 72.131 -0.644 1.00 22.93 628 ALA A N 1
ATOM 4689 C CA . ALA A 1 628 ? 33.621 70.748 -0.315 1.00 24.30 628 ALA A CA 1
ATOM 4690 C C . ALA A 1 628 ? 32.468 70.712 0.675 1.00 23.39 628 ALA A C 1
ATOM 4691 O O . ALA A 1 628 ? 31.596 69.854 0.577 1.00 24.35 628 ALA A O 1
ATOM 4693 N N . LEU A 1 629 ? 32.466 71.638 1.636 1.00 22.08 629 LEU A N 1
ATOM 4694 C CA . LEU A 1 629 ? 31.392 71.685 2.633 1.00 22.13 629 LEU A CA 1
ATOM 4695 C C . LEU A 1 629 ? 30.063 71.944 1.922 1.00 24.82 629 LEU A C 1
ATOM 4696 O O . LEU A 1 629 ? 29.051 71.276 2.187 1.00 22.62 629 LEU A O 1
ATOM 4701 N N . SER A 1 630 ? 30.062 72.918 1.012 1.00 23.25 630 SER A N 1
ATOM 4702 C CA . SER A 1 630 ? 28.855 73.228 0.259 1.00 25.00 630 SER A CA 1
ATOM 4703 C C . SER A 1 630 ? 28.403 72.030 -0.569 1.00 24.63 630 SER A C 1
ATOM 4704 O O . SER A 1 630 ? 27.237 71.630 -0.519 1.00 24.10 630 SER A O 1
ATOM 4707 N N . ALA A 1 631 ? 29.333 71.450 -1.322 1.00 23.38 631 ALA A N 1
ATOM 4708 C CA . ALA A 1 631 ? 29.003 70.321 -2.192 1.00 24.21 631 ALA A CA 1
ATOM 4709 C C . ALA A 1 631 ? 28.430 69.129 -1.443 1.00 25.43 631 ALA A C 1
ATOM 4710 O O . ALA A 1 631 ? 27.532 68.444 -1.944 1.00 24.28 631 ALA A O 1
ATOM 4712 N N . TYR A 1 632 ? 28.965 68.871 -0.253 1.00 22.87 632 TYR A N 1
ATOM 4713 C CA . TYR A 1 632 ? 28.487 67.763 0.559 1.00 22.65 632 TYR A CA 1
ATOM 4714 C C . TYR A 1 632 ? 26.997 67.915 0.828 1.00 22.11 632 TYR A C 1
ATOM 4715 O O . TYR A 1 632 ? 26.200 67.028 0.519 1.00 24.03 632 TYR A O 1
ATOM 4724 N N . PHE A 1 633 ? 26.616 69.050 1.402 1.00 22.07 633 PHE A N 1
ATOM 4725 C CA . PHE A 1 633 ? 25.212 69.259 1.711 1.00 21.17 633 PHE A CA 1
ATOM 4726 C C . PHE A 1 633 ? 24.331 69.425 0.489 1.00 26.56 633 PHE A C 1
ATOM 4727 O O . PHE A 1 633 ? 23.167 69.025 0.510 1.00 22.23 633 PHE A O 1
ATOM 4735 N N . GLU A 1 634 ? 24.872 70.003 -0.580 1.00 24.38 634 GLU A N 1
ATOM 4736 C CA . GLU A 1 634 ? 24.078 70.153 -1.795 1.00 25.97 634 GLU A CA 1
ATOM 4737 C C . GLU A 1 634 ? 23.714 68.773 -2.347 1.00 25.55 634 GLU A C 1
ATOM 4738 O O . GLU A 1 634 ? 22.715 68.628 -3.055 1.00 27.65 634 GLU A O 1
ATOM 4744 N N . SER A 1 635 ? 24.504 67.753 -2.014 1.00 24.79 635 SER A N 1
ATOM 4745 C CA . SER A 1 635 ? 24.236 66.416 -2.541 1.00 26.88 635 SER A CA 1
ATOM 4746 C C . SER A 1 635 ? 22.977 65.733 -1.995 1.00 27.57 635 SER A C 1
ATOM 4747 O O . SER A 1 635 ? 22.500 64.755 -2.583 1.00 27.27 635 SER A O 1
ATOM 4750 N N . PHE A 1 636 ? 22.420 66.235 -0.895 1.00 23.14 636 PHE A N 1
ATOM 4751 C CA . PHE A 1 636 ? 21.203 65.620 -0.366 1.00 25.21 636 PHE A CA 1
ATOM 4752 C C . PHE A 1 636 ? 20.205 66.558 0.310 1.00 26.72 636 PHE A C 1
ATOM 4753 O O . PHE A 1 636 ? 19.075 66.154 0.583 1.00 27.79 636 PHE A O 1
ATOM 4761 N N . MET A 1 637 ? 20.594 67.802 0.583 1.00 24.39 637 MET A N 1
ATOM 4762 C CA . MET A 1 637 ? 19.643 68.733 1.197 1.00 23.10 637 MET A CA 1
ATOM 4763 C C . MET A 1 637 ? 18.895 69.503 0.111 1.00 27.39 637 MET A C 1
ATOM 4764 O O . MET A 1 637 ? 19.345 69.580 -1.040 1.00 26.91 637 MET A O 1
ATOM 4769 N N . ARG A 1 638 ? 17.751 70.061 0.486 1.00 27.16 638 ARG A N 1
ATOM 4770 C CA . ARG A 1 638 ? 16.907 70.800 -0.447 1.00 28.21 638 ARG A CA 1
ATOM 4771 C C . ARG A 1 638 ? 16.745 72.245 -0.021 1.00 33.61 638 ARG A C 1
ATOM 4772 O O . ARG A 1 638 ? 16.479 72.531 1.146 1.00 33.79 638 ARG A O 1
ATOM 4780 N N . ALA A 1 639 ? 16.893 73.150 -0.981 1.00 35.74 639 ALA A N 1
ATOM 4781 C CA . ALA A 1 639 ? 16.758 74.575 -0.722 1.00 44.25 639 ALA A CA 1
ATOM 4782 C C . ALA A 1 639 ? 15.303 75.004 -0.891 1.00 50.09 639 ALA A C 1
ATOM 4783 O O . ALA A 1 639 ? 14.511 74.200 -1.429 1.00 54.57 639 ALA A O 1
#

Solvent-accessible surface area: 26155 Å² total; per-residue (Å²): 137,100,83,68,57,71,34,160,66,99,65,80,41,70,76,22,82,63,20,136,110,15,91,87,74,72,113,51,14,47,82,92,4,11,0,0,0,10,8,12,22,18,7,0,1,0,0,0,3,0,1,1,36,8,22,60,5,60,20,3,0,0,19,86,100,114,24,80,32,160,59,0,100,22,7,18,0,4,0,2,2,0,11,0,0,32,0,2,48,14,0,93,42,0,41,186,61,11,21,112,5,91,33,12,0,49,6,77,53,33,142,67,77,131,53,89,7,32,106,121,24,109,52,103,38,27,62,126,62,22,22,57,15,26,33,0,2,0,16,14,1,78,0,6,49,22,0,14,87,62,0,122,37,9,37,15,90,16,73,12,11,45,8,12,88,5,76,47,3,130,34,80,153,71,39,114,66,49,8,0,40,0,40,0,57,17,50,29,100,83,46,70,44,85,99,26,75,0,53,0,70,13,0,0,0,8,39,26,44,192,0,23,0,20,122,33,32,57,46,126,34,98,46,64,86,38,87,10,6,33,0,2,0,0,0,67,30,88,32,90,4,76,3,27,81,78,51,0,28,2,95,18,151,84,24,50,4,48,0,10,0,1,27,63,41,142,28,8,2,2,35,1,59,40,158,166,72,38,20,116,86,5,28,36,25,0,74,113,1,1,102,40,52,158,8,102,35,127,77,43,57,59,88,44,61,88,80,39,0,17,77,12,0,79,13,0,1,29,3,133,55,88,124,31,68,131,126,11,84,73,1,67,0,0,0,1,0,64,0,0,2,9,18,8,31,102,2,42,6,56,11,11,16,10,0,11,0,0,1,2,0,0,5,0,0,4,12,8,28,84,137,32,2,25,36,68,0,0,22,9,0,2,62,10,0,25,62,12,0,58,101,11,11,74,35,15,130,125,56,46,229,146,115,178,80,113,105,134,74,64,78,57,37,27,97,46,37,11,15,11,14,15,93,5,68,83,55,70,0,5,16,122,38,161,77,38,82,20,0,65,28,1,46,5,0,47,20,11,36,8,1,32,0,15,31,15,43,78,38,107,107,33,48,0,8,48,14,8,49,3,45,23,44,7,3,1,3,1,0,0,10,70,74,7,41,85,76,54,124,55,15,0,10,15,1,1,114,23,1,56,52,60,70,54,0,0,10,133,101,10,24,44,108,90,89,48,54,8,31,18,4,0,8,18,0,0,0,12,38,28,86,93,107,8,39,32,147,96,16,30,66,9,0,30,1,68,31,33,147,100,37,95,68,4,107,34,3,1,3,0,2,18,90,190,79,103,59,69,18,0,3,114,71,29,27,10,50,72,120,111,0,0,2,0,0,4,2,3,1,24,4,0,0,23,6,16,35,5,54,51,42,78,33,1,13,61,21,0,68,65,4,18,111,103

B-factor: mean 35.46, std 14.3, range [17.32, 92.99]

GO terms:
  GO:0071949 FAD binding (F, IDA)
  GO:0042803 protein homodimerization activity (F, IDA)
  GO:0018668 3-hydroxybenzoate 4-monooxygenase activity (F, IDA)

Nearest PDB structures (foldseek):
  2dkh-assembly1_A-2  TM=1.002E+00  e=0.000E+00  Comamonas testosteroni
  2dki-assembly1_A-2  TM=1.001E+00  e=0.000E+00  Comamonas testosteroni
  7yj0-assembly1_B  TM=8.459E-01  e=2.522E-44  Boreostereum vibrans
  7yj0-assembly2_D  TM=8.251E-01  e=3.768E-44  Boreostereum vibrans
  7yj0-assembly2_C  TM=8.278E-01  e=4.476E-44  Boreostereum vibrans

CATH classification: 3.50.50.60 (+2 more: 3.30.9.10, 3.40.30.20)

Radius of gyration: 25.33 Å; Cα contacts (8 Å, |Δi|>4): 1395; chains: 1; bounding box: 63×72×61 Å

Sequence (614 aa):
MQFHLNGFRPGNPLIAPASPLAPAHTEAVPSQVDVLIVGCGPAGLTLAAQLAAFPDIRTCIVEQKEGPMELGQADGIACRTMEMFEAFEFADSILKEACWINDVTFWKPDPGQPGRIARHGRVQDTEDGLSEFPHVILNQARVHDHYLERMRNSPSRLEPHYARRVLDVKVDHGAADYPVTVTLERCDAAHAGQIETVQARYVVGCDGARSNVRRAIGRQLVGDSANQAWGVMDVLAVTDFPDVRYKVAIQSEQGNVLIIPREGGHLVRFYVEMDNITVEQLIATAQRVLHPYKLEVKNVPWWSVYEIGQRICAKYDDVVDAVATPDSPLPRVFIAGDACHTHSPKAGQGMNFSMQDSFNLGWKLAAVLRKQCAPELLHTYSSERQVVAQQLIDFDREWAKDPKEFQKYFEQHGRFTAGVGTHYAPSLLTGQAKHQALASGFTVGMRFHSAPVVRVCDAKPVQLGHCGKADGRWRLYAFAAQNDLAQPESGLLALCRFLEGDAASPLRRFTPAGQDIDSIFDLRAVFPQAYTEVALETLPALLLPPKGQLGMIDYEKVFSPDLKNAGQDIFELRGIDRQQGALVVVRPDQYVAQVLPLGDHAALSAYFESFMRA

Organism: Comamonas testosteroni (NCBI:txid285)

InterPro domains:
  IPR002938 FAD-binding domain [PF01494] (33-406)
  IPR012941 Phenol hydroxylase-like, C-terminal dimerisation domain [PF07976] (447-638)
  IPR036188 FAD/NAD(P)-binding domain superfamily [G3DSA:3.50.50.60] (34-404)
  IPR036188 FAD/NAD(P)-binding domain superfamily [SSF51905] (33-417)
  IPR036249 Thioredoxin-like superfamily [SSF52833] (451-638)
  IPR038220 Phenol hydroxylase, C-terminal TRX-fold domain superfamily [G3DSA:3.40.30.20] (427-639)
  IPR050641 Rifampicin monooxygenase-like [PTHR43004] (32-638)

Foldseek 3Di:
DDDCQFHDDDDDRLQDAAAPLADDDDLADDQEFAEEEEALALLRLLLLLLCLQPRNGGYAYEYQAADADDFDDFWKQFQVNLLQVLLLPCSVVCVVFWQFAQKEWEWEADPVDPLAIDTDGMDGQADPLLHPDTITTAGSSVVSVSSQVSSCSHNNNDHHNYQKAWQAWDAQPVDPALRIKIKIAGHDPVRHGPIDIHRYQAYEYQPAQVTNLCVRLPWDWDFDWFPFKKKKFKFQKDKPQVCLSHFYWFDYPLFTKTKDHTTPRGIIMIITTDPVDDVVVVQVSVQSRNPVMGIGTDDIPDIDMDTGTWTFTCWFFNWPDSQDDPPTDFTRYGYFFNNGTDDHVQLLQGRPLRNLLSLLQNLLSVCVVVQFWPSVSNSVSGVQSRVQRVVSCVLVVVLPDVPVVVVVSVVLSSSVNSPFPFFGDDDLQADPCPVCLQFVQQHIRTFGRWAWWAQLVPRHIDTVLSVQHSSSAKEKEWEFAQCCLVDCVDTPNVLVCCQVPPCLHCLNFRDDPPAWSCNHYQAAYEYQDASVPDDPVPGDCSQQFQHDDVRHTDRGRYTYWPPPDPPRGSCVVRNHPRRFIWIFIAGSSRGTRDIHGSHPSVVVSVSSVSITHD

Secondary structure (DSSP, 8-state):
----TTS---S-TTSPPPPTTSPPP-SSPPSEEEEEEE--SHHHHHHHHHHTT-TTS-EEEE-SSSS--SS-S--EE-HHHHHHHHHTT-HHHHHHHSEEE-EEEEEEE-TTSTT-EEEEEEEESS-TTS-SS-EEE--HHHHHHHHHHHHHHSTT----B-SEEEEEEEE-TT-SS--EEEEEEE-SGGGTT-EEEEEEEEEEE---TT-HHHHHTT---EE-S-S--EEEEEEEEEE--TTTTSEEEEEETTEEEEEEE-TTSS-EEEEEE-----HHHHHHHHHHHHTTS-EEEEEEEEEEEE----EE-S-SBS---SS--TTSPPP-EEE-GGGTEE--GGG--TTHHHHHHHHHHHHHHHHHHTTSB-GGGGHHHHHHHHHHHHHHHHHHHHS---HHHHHHHHHHHHHHHTT----PPSSSSS---TTGGGBTTS-TTSB----EEEETTT--EEEGGGG--SSS-EEEEEE--TTTTT-TTSHHHHHHHHHHH-TT-HHHHHSPTTS-TTSSEEEEEE-SS-GGG--GGGS-GGGS-EETTTTEE---SEEE---SSTT--HHHHTTB-TTT-EEEEE-TTSBEEEEE-TT-HHHHHHHHHTTB--